Protein AF-A0A1T5NWR8-F1 (afdb_monomer)

Organism: NCBI:txid393003

Radius of gyration: 34.97 Å; Cα contacts (8 Å, |Δi|>4): 683; chains: 1; bounding box: 107×60×97 Å

Mean predicted aligned error: 16.93 Å

Structure (mmCIF, N/CA/C/O backbone):
data_AF-A0A1T5NWR8-F1
#
_entry.id   AF-A0A1T5NWR8-F1
#
loop_
_atom_site.group_PDB
_atom_site.id
_atom_site.type_symbol
_atom_site.label_atom_id
_atom_site.label_alt_id
_atom_site.label_comp_id
_atom_site.label_asym_id
_atom_site.label_entity_id
_atom_site.label_seq_id
_atom_site.pdbx_PDB_ins_code
_atom_site.Cartn_x
_atom_site.Cartn_y
_atom_site.Cartn_z
_atom_site.occupancy
_atom_site.B_iso_or_equiv
_atom_site.auth_seq_id
_atom_site.auth_comp_id
_atom_site.auth_asym_id
_atom_site.auth_atom_id
_atom_site.pdbx_PDB_model_num
ATOM 1 N N . MET A 1 1 ? 18.769 -12.730 -12.363 1.00 57.69 1 MET A N 1
ATOM 2 C CA . MET A 1 1 ? 20.041 -12.790 -13.117 1.00 57.69 1 MET A CA 1
ATOM 3 C C . MET A 1 1 ? 21.056 -11.974 -12.339 1.00 57.69 1 MET A C 1
ATOM 5 O O . MET A 1 1 ? 20.649 -10.973 -11.766 1.00 57.69 1 MET A O 1
ATOM 9 N N . LYS A 1 2 ? 22.314 -12.411 -12.248 1.00 80.31 2 LYS A N 1
ATOM 10 C CA . LYS A 1 2 ? 23.367 -11.606 -11.617 1.00 80.31 2 LYS A CA 1
ATOM 11 C C . LYS A 1 2 ? 23.770 -10.516 -12.611 1.00 80.31 2 LYS A C 1
ATOM 13 O O . LYS A 1 2 ? 24.088 -10.856 -13.749 1.00 80.31 2 LYS A O 1
ATOM 18 N N . TYR A 1 3 ? 23.680 -9.246 -12.225 1.00 91.12 3 TYR A N 1
ATOM 19 C CA . TYR A 1 3 ? 24.190 -8.166 -13.064 1.00 91.12 3 TYR A CA 1
ATOM 20 C C . TYR A 1 3 ? 25.714 -8.256 -13.085 1.00 91.12 3 TYR A C 1
ATOM 22 O O . TYR A 1 3 ? 26.338 -8.489 -12.052 1.00 91.12 3 TYR A O 1
ATOM 30 N N . VAL A 1 4 ? 26.298 -8.109 -14.268 1.00 89.38 4 VAL A N 1
ATOM 31 C CA . VAL A 1 4 ? 27.744 -8.010 -14.439 1.00 89.38 4 VAL A CA 1
ATOM 32 C C . VAL A 1 4 ? 27.982 -6.886 -15.431 1.00 89.38 4 VAL A C 1
ATOM 34 O O . VAL A 1 4 ? 27.418 -6.897 -16.527 1.00 89.38 4 VAL A O 1
ATOM 37 N N . ASN A 1 5 ? 28.765 -5.888 -15.027 1.00 92.25 5 ASN A N 1
ATOM 38 C CA . ASN A 1 5 ? 28.958 -4.704 -15.850 1.00 92.25 5 ASN A CA 1
ATOM 39 C C . ASN A 1 5 ? 29.801 -5.050 -17.096 1.00 92.25 5 ASN A C 1
ATOM 41 O O . ASN A 1 5 ? 30.891 -5.603 -16.958 1.00 92.25 5 ASN A O 1
ATOM 45 N N . PRO A 1 6 ? 29.343 -4.735 -18.317 1.00 91.88 6 PRO A N 1
ATOM 46 C CA . PRO A 1 6 ? 30.101 -5.005 -19.532 1.00 91.88 6 PRO A CA 1
ATOM 47 C C . PRO A 1 6 ? 31.375 -4.161 -19.653 1.00 91.88 6 PRO A C 1
ATOM 49 O O . PRO A 1 6 ? 32.303 -4.588 -20.328 1.00 91.88 6 PRO A O 1
ATOM 52 N N . VAL A 1 7 ? 31.468 -2.997 -19.002 1.00 92.25 7 VAL A N 1
ATOM 53 C CA . VAL A 1 7 ? 32.666 -2.143 -19.066 1.00 92.25 7 VAL A CA 1
ATOM 54 C C . VAL A 1 7 ? 33.866 -2.837 -18.427 1.00 92.25 7 VAL A C 1
ATOM 56 O O . VAL A 1 7 ? 34.917 -2.898 -19.053 1.00 92.25 7 VAL A O 1
ATOM 59 N N . SER A 1 8 ? 33.701 -3.470 -17.260 1.00 88.38 8 SER A N 1
ATOM 60 C CA . SER A 1 8 ? 34.799 -4.206 -16.610 1.00 88.38 8 SER A CA 1
ATOM 61 C C . SER A 1 8 ? 35.287 -5.385 -17.460 1.00 88.38 8 SER A C 1
ATOM 63 O O . SER A 1 8 ? 36.481 -5.697 -17.506 1.00 88.38 8 SER A O 1
ATOM 65 N N . PHE A 1 9 ? 34.373 -6.016 -18.199 1.00 88.00 9 PHE A N 1
ATOM 66 C CA . PHE A 1 9 ? 34.711 -7.026 -19.194 1.00 88.00 9 PHE A CA 1
ATOM 67 C C . PHE A 1 9 ? 35.534 -6.438 -20.352 1.00 88.00 9 PHE A C 1
ATOM 69 O O . PHE A 1 9 ? 36.582 -6.990 -20.691 1.00 88.00 9 PHE A O 1
ATOM 76 N N . LEU A 1 10 ? 35.113 -5.305 -20.923 1.00 91.06 10 LEU A N 1
ATOM 77 C CA . LEU A 1 10 ? 35.843 -4.633 -22.003 1.00 91.06 10 LEU A CA 1
ATOM 78 C C . LEU A 1 10 ? 37.241 -4.178 -21.553 1.00 91.06 10 LEU A C 1
ATOM 80 O O . LEU A 1 10 ? 38.206 -4.359 -22.295 1.00 91.06 10 LEU A O 1
ATOM 84 N N . GLU A 1 11 ? 37.372 -3.655 -20.334 1.00 90.81 11 GLU A N 1
ATOM 85 C CA . GLU A 1 11 ? 38.650 -3.225 -19.754 1.00 90.81 11 GLU A CA 1
ATOM 86 C C . GLU A 1 11 ? 39.624 -4.389 -19.557 1.00 90.81 11 GLU A C 1
ATOM 88 O O . GLU A 1 11 ? 40.814 -4.261 -19.854 1.00 90.81 11 GLU A O 1
ATOM 93 N N . THR A 1 12 ? 39.113 -5.553 -19.139 1.00 89.50 12 THR A N 1
ATOM 94 C CA . THR A 1 12 ? 39.915 -6.778 -18.984 1.00 89.50 12 THR A CA 1
ATOM 95 C C . THR A 1 12 ? 40.551 -7.197 -20.315 1.00 89.50 12 THR A C 1
ATOM 97 O O . THR A 1 12 ? 41.720 -7.571 -20.354 1.00 89.50 12 THR A O 1
ATOM 100 N N . VAL A 1 13 ? 39.807 -7.100 -21.422 1.00 88.12 13 VAL A N 1
ATOM 101 C CA . VAL A 1 13 ? 40.292 -7.461 -22.769 1.00 88.12 13 VAL A CA 1
ATOM 102 C C . VAL A 1 13 ? 41.184 -6.381 -23.374 1.00 88.12 13 VAL A C 1
ATOM 104 O O . VAL A 1 13 ? 42.138 -6.667 -24.109 1.00 88.12 13 VAL A O 1
ATOM 107 N N . HIS A 1 14 ? 40.857 -5.116 -23.114 1.00 90.12 14 HIS A N 1
ATOM 108 C CA . HIS A 1 14 ? 41.643 -3.993 -23.600 1.00 90.12 14 HIS A CA 1
ATOM 109 C C . HIS A 1 14 ? 43.002 -3.905 -22.888 1.00 90.12 14 HIS A C 1
ATOM 111 O O . HIS A 1 14 ? 43.987 -3.527 -23.521 1.00 90.12 14 HIS A O 1
ATOM 117 N N . GLY A 1 15 ? 43.070 -4.330 -21.621 1.00 89.75 15 GLY A N 1
ATOM 118 C CA . GLY A 1 15 ? 44.249 -4.202 -20.763 1.00 89.75 15 GLY A CA 1
ATOM 119 C C . GLY A 1 15 ? 44.324 -2.848 -20.050 1.00 89.75 15 GLY A C 1
ATOM 120 O O . GLY A 1 15 ? 45.413 -2.409 -19.689 1.00 89.75 15 GLY A O 1
ATOM 121 N N . GLY A 1 16 ? 43.187 -2.167 -19.881 1.00 89.31 16 GLY A N 1
ATOM 122 C CA . GLY A 1 16 ? 43.098 -0.832 -19.291 1.00 89.31 16 GLY A CA 1
ATOM 123 C C . GLY A 1 16 ? 41.725 -0.180 -19.499 1.00 89.31 16 GLY A C 1
ATOM 124 O O . GLY A 1 16 ? 40.846 -0.809 -20.092 1.00 89.31 16 GLY A O 1
ATOM 125 N N . PRO A 1 17 ? 41.540 1.072 -19.035 1.00 87.56 17 PRO A N 1
ATOM 126 C CA . PRO A 1 17 ? 40.283 1.809 -19.161 1.00 87.56 17 PRO A CA 1
ATOM 127 C C . PRO A 1 17 ? 39.839 1.940 -20.620 1.00 87.56 17 PRO A C 1
ATOM 129 O O . PRO A 1 17 ? 40.653 2.244 -21.494 1.00 87.56 17 PRO A O 1
ATOM 132 N N . VAL A 1 18 ? 38.548 1.738 -20.883 1.00 87.50 18 VAL A N 1
ATOM 133 C CA . VAL A 1 18 ? 37.966 1.867 -22.227 1.00 87.50 18 VAL A CA 1
ATOM 134 C C . VAL A 1 18 ? 37.210 3.185 -22.332 1.00 87.50 18 VAL A C 1
ATOM 136 O O . VAL A 1 18 ? 36.301 3.453 -21.549 1.00 87.50 18 VAL A O 1
ATOM 139 N N . ASP A 1 19 ? 37.553 3.995 -23.334 1.00 86.69 19 ASP A N 1
ATOM 140 C CA . ASP A 1 19 ? 36.795 5.201 -23.665 1.00 86.69 19 ASP A CA 1
ATOM 141 C C . ASP A 1 19 ? 35.444 4.819 -24.291 1.00 86.69 19 ASP A C 1
ATOM 143 O O . ASP A 1 19 ? 35.353 4.434 -25.460 1.00 86.69 19 ASP A O 1
ATOM 147 N N . THR A 1 20 ? 34.393 4.892 -23.475 1.00 83.75 20 THR A N 1
ATOM 148 C CA . THR A 1 20 ? 33.027 4.510 -23.860 1.00 83.75 20 THR A CA 1
ATOM 149 C C . THR A 1 20 ? 32.339 5.511 -24.789 1.00 83.75 20 THR A C 1
ATOM 151 O O . THR A 1 20 ? 31.338 5.157 -25.412 1.00 83.75 20 THR A O 1
ATOM 154 N N . GLU A 1 21 ? 32.879 6.721 -24.951 1.00 84.81 21 GLU A N 1
ATOM 155 C CA . GLU A 1 21 ? 32.355 7.713 -25.899 1.00 84.81 21 GLU A CA 1
ATOM 156 C C . GLU A 1 21 ? 32.945 7.518 -27.308 1.00 84.81 21 GLU A C 1
ATOM 158 O O . GLU A 1 21 ? 32.362 7.935 -28.315 1.00 84.81 21 GLU A O 1
ATOM 163 N N . ASN A 1 22 ? 34.074 6.812 -27.413 1.00 87.69 22 ASN A N 1
ATOM 164 C CA . ASN A 1 22 ? 34.770 6.582 -28.669 1.00 87.69 22 ASN A CA 1
ATOM 165 C C . ASN A 1 22 ? 34.284 5.313 -29.394 1.00 87.69 22 ASN A C 1
ATOM 167 O O . ASN A 1 22 ? 34.798 4.203 -29.225 1.00 87.69 22 ASN A O 1
ATOM 171 N N . THR A 1 23 ? 33.323 5.492 -30.300 1.00 85.62 23 THR A N 1
ATOM 172 C CA . THR A 1 23 ? 32.766 4.412 -31.142 1.00 85.62 23 THR A CA 1
ATOM 173 C C . THR A 1 23 ? 33.813 3.665 -31.982 1.00 85.62 23 THR A C 1
ATOM 175 O O . THR A 1 23 ? 33.655 2.467 -32.256 1.00 85.62 23 THR A O 1
ATOM 178 N N . ALA A 1 24 ? 34.910 4.326 -32.366 1.00 88.50 24 ALA A N 1
ATOM 179 C CA . ALA A 1 24 ? 36.000 3.690 -33.100 1.00 88.50 24 ALA A CA 1
ATOM 180 C C . ALA A 1 24 ? 36.798 2.731 -32.203 1.00 88.50 24 ALA A C 1
ATOM 182 O O . ALA A 1 24 ? 37.148 1.635 -32.649 1.00 88.50 24 ALA A O 1
ATOM 183 N N . ALA A 1 25 ? 37.020 3.096 -30.936 1.00 87.69 25 ALA A N 1
ATOM 184 C CA . ALA A 1 25 ? 37.686 2.238 -29.956 1.00 87.69 25 ALA A CA 1
ATOM 1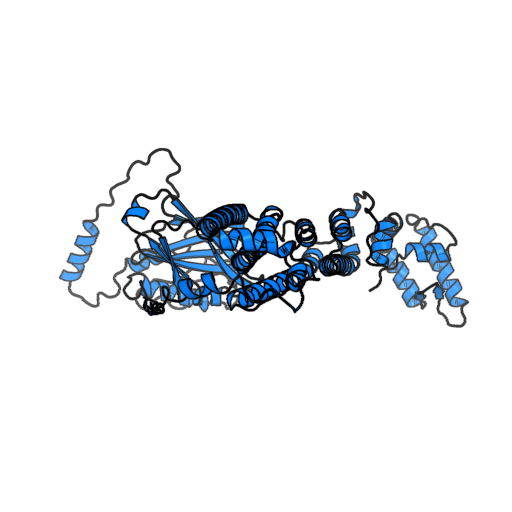85 C C . ALA A 1 25 ? 36.883 0.951 -29.701 1.00 87.69 25 ALA A C 1
ATOM 187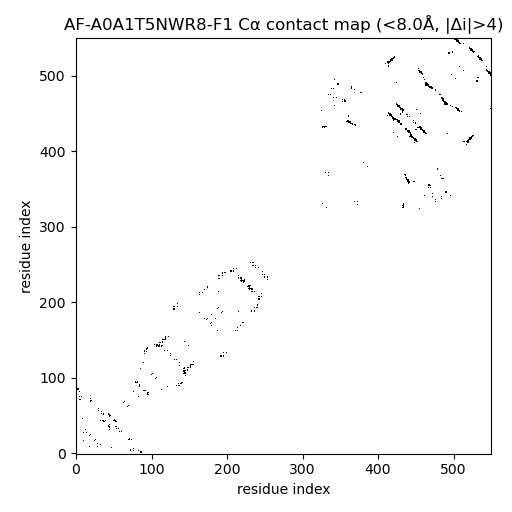 O O . ALA A 1 25 ? 37.441 -0.146 -29.750 1.00 87.69 25 ALA A O 1
ATOM 188 N N . LEU A 1 26 ? 35.559 1.058 -29.548 1.00 90.31 26 LEU A N 1
ATOM 189 C CA . LEU A 1 26 ? 34.672 -0.107 -29.410 1.00 90.31 26 LEU A CA 1
ATOM 190 C C . LEU A 1 26 ? 34.671 -0.994 -30.656 1.00 90.31 26 LEU A C 1
ATOM 192 O O . LEU A 1 26 ? 34.707 -2.219 -30.552 1.00 90.31 26 LEU A O 1
ATOM 196 N N . SER A 1 27 ? 34.662 -0.385 -31.843 1.00 91.44 27 SER A N 1
ATOM 197 C CA . SER A 1 27 ? 34.719 -1.120 -33.111 1.00 91.44 27 SER A CA 1
ATOM 198 C C . SER A 1 27 ? 36.035 -1.884 -33.267 1.00 91.44 27 SER A C 1
ATOM 200 O O . SER A 1 27 ? 36.049 -3.007 -33.778 1.00 91.44 27 SER A O 1
ATOM 202 N N . LEU A 1 28 ? 37.146 -1.298 -32.815 1.00 92.44 28 LEU A N 1
ATOM 203 C CA . LEU A 1 28 ? 38.453 -1.950 -32.790 1.00 92.44 28 LEU A CA 1
ATOM 204 C C . LEU A 1 28 ? 38.468 -3.105 -31.786 1.00 92.44 28 LEU A C 1
ATOM 206 O O . LEU A 1 28 ? 38.929 -4.194 -32.125 1.00 92.44 28 LEU A O 1
ATOM 210 N N . LEU A 1 29 ? 37.904 -2.906 -30.594 1.00 92.88 29 LEU A N 1
ATOM 211 C CA . LEU A 1 29 ? 37.817 -3.939 -29.565 1.00 92.88 29 LEU A CA 1
ATOM 212 C C . LEU A 1 29 ? 36.946 -5.123 -30.016 1.00 92.88 29 LEU A C 1
ATOM 214 O O . LEU A 1 29 ? 37.364 -6.271 -29.882 1.00 92.88 29 LEU A O 1
ATOM 218 N N . ARG A 1 30 ? 35.807 -4.858 -30.673 1.00 94.56 30 ARG A N 1
ATOM 219 C CA . ARG A 1 30 ? 34.971 -5.885 -31.321 1.00 94.56 30 ARG A CA 1
ATOM 220 C C . ARG A 1 30 ? 35.771 -6.718 -32.321 1.00 94.56 30 ARG A C 1
ATOM 222 O O . ARG A 1 30 ? 35.685 -7.943 -32.304 1.00 94.56 30 ARG A O 1
ATOM 229 N N . LYS A 1 31 ? 36.563 -6.071 -33.185 1.00 95.00 31 LYS A N 1
ATOM 230 C CA . LYS A 1 31 ? 37.418 -6.763 -34.167 1.00 95.00 31 LYS A CA 1
ATOM 231 C C . LYS A 1 31 ? 38.511 -7.592 -33.492 1.00 95.00 31 LYS A C 1
ATOM 233 O O . LYS A 1 31 ? 38.710 -8.736 -33.885 1.00 95.00 31 LYS A O 1
ATOM 238 N N . LYS A 1 32 ? 39.174 -7.040 -32.469 1.00 94.06 32 LYS A N 1
ATOM 239 C CA . LYS A 1 32 ? 40.202 -7.740 -31.682 1.00 94.06 32 LYS A CA 1
ATOM 240 C C . LYS A 1 32 ? 39.639 -9.026 -31.074 1.00 94.06 32 LYS A C 1
ATOM 242 O O . LYS A 1 32 ? 40.208 -10.091 -31.266 1.00 94.06 32 LYS A O 1
ATOM 247 N N . MET A 1 33 ? 38.479 -8.940 -30.429 1.00 93.94 33 MET A N 1
ATOM 248 C CA . MET A 1 33 ? 37.839 -10.085 -29.779 1.00 93.94 33 MET A CA 1
ATOM 249 C C . MET A 1 33 ? 37.353 -11.152 -30.761 1.00 93.94 33 MET A C 1
ATOM 251 O O . MET A 1 33 ? 37.431 -12.340 -30.465 1.00 93.94 33 MET A O 1
ATOM 255 N N . LEU A 1 34 ? 36.861 -10.753 -31.937 1.00 95.12 34 LEU A N 1
ATOM 256 C CA . LEU A 1 34 ? 36.499 -11.707 -32.988 1.00 95.12 34 LEU A CA 1
ATOM 257 C C . LEU A 1 34 ? 37.726 -12.446 -33.525 1.00 95.12 34 LEU A C 1
ATOM 259 O O . LEU A 1 34 ? 37.642 -13.648 -33.751 1.00 95.12 34 LEU A O 1
ATOM 263 N N . ALA A 1 35 ? 38.853 -11.750 -33.685 1.00 94.25 35 ALA A N 1
ATOM 264 C CA . ALA A 1 35 ? 40.106 -12.377 -34.086 1.00 94.25 35 ALA A CA 1
ATOM 265 C C . ALA A 1 35 ? 40.617 -13.349 -33.009 1.00 94.25 35 ALA A C 1
ATOM 267 O O . ALA A 1 35 ? 40.982 -14.473 -33.334 1.00 94.25 35 ALA A O 1
ATOM 268 N N . GLU A 1 36 ? 40.578 -12.965 -31.728 1.00 92.50 36 GLU A N 1
ATOM 269 C CA . GLU A 1 36 ? 40.920 -13.863 -30.611 1.00 92.50 36 GLU A CA 1
ATOM 270 C C . GLU A 1 36 ? 40.013 -15.101 -30.565 1.00 92.50 36 GLU A C 1
ATOM 272 O O . GLU A 1 36 ? 40.488 -16.211 -30.335 1.00 92.50 36 GLU A O 1
ATOM 277 N N . LEU A 1 37 ? 38.716 -14.939 -30.843 1.00 94.25 37 LEU A N 1
ATOM 278 C CA . LEU A 1 37 ? 37.770 -16.051 -30.920 1.00 94.25 37 LEU A CA 1
ATOM 279 C C . LEU A 1 37 ? 38.065 -16.984 -32.104 1.00 94.25 37 LEU A C 1
ATOM 281 O O . LEU A 1 37 ? 37.937 -18.196 -31.962 1.00 94.25 37 LEU A O 1
ATOM 285 N N . GLU A 1 38 ? 38.455 -16.443 -33.260 1.00 93.75 38 GLU A N 1
ATOM 286 C CA . GLU A 1 38 ? 38.825 -17.232 -34.446 1.00 93.75 38 GLU A CA 1
ATOM 287 C C . GLU A 1 38 ? 40.158 -17.977 -34.273 1.00 93.75 38 GLU A C 1
ATOM 289 O O . GLU A 1 38 ? 40.351 -19.017 -34.899 1.00 93.75 38 GLU A O 1
ATOM 294 N N . LEU A 1 39 ? 41.039 -17.480 -33.398 1.00 93.00 39 LEU A N 1
ATOM 295 C CA . LEU A 1 39 ? 42.293 -18.132 -33.007 1.00 93.00 39 LEU A CA 1
ATOM 296 C C . LEU A 1 39 ? 42.121 -19.182 -31.894 1.00 93.00 39 LEU A C 1
ATOM 298 O O . LEU A 1 39 ? 43.045 -19.952 -31.646 1.00 93.00 39 LEU A O 1
ATOM 302 N N . SER A 1 40 ? 40.973 -19.212 -31.214 1.00 93.50 40 SER A N 1
ATOM 303 C CA . SER A 1 40 ? 40.670 -20.174 -30.147 1.00 93.50 40 SER A CA 1
ATOM 304 C C . SER A 1 40 ? 40.244 -21.528 -30.726 1.00 93.50 40 SER A C 1
ATOM 306 O O . SER A 1 40 ? 39.315 -21.588 -31.535 1.00 93.50 40 SER A O 1
ATOM 308 N N . ASP A 1 41 ? 40.861 -22.623 -30.263 1.00 91.62 41 ASP A N 1
ATOM 309 C CA . ASP A 1 41 ? 40.562 -23.997 -30.709 1.00 91.62 41 ASP A CA 1
ATOM 310 C C . ASP A 1 41 ? 39.078 -24.366 -30.519 1.00 91.62 41 ASP A C 1
ATOM 312 O O . ASP A 1 41 ? 38.453 -24.986 -31.384 1.00 91.62 41 ASP A O 1
ATOM 316 N N . ASP A 1 42 ? 38.483 -23.909 -29.413 1.00 93.69 42 ASP A N 1
ATOM 317 C CA . ASP A 1 42 ? 37.086 -24.173 -29.053 1.00 93.69 42 ASP A CA 1
ATOM 318 C C . ASP A 1 42 ? 36.090 -23.258 -29.798 1.00 93.69 42 ASP A C 1
ATOM 320 O O . ASP A 1 42 ? 34.876 -23.411 -29.639 1.00 93.69 42 ASP A O 1
ATOM 324 N N . LYS A 1 43 ? 36.569 -22.261 -30.564 1.00 91.50 43 LYS A N 1
ATOM 325 C CA . LYS A 1 43 ? 35.763 -21.156 -31.137 1.00 91.50 43 LYS A CA 1
ATOM 326 C C . LYS A 1 43 ? 34.907 -20.418 -30.102 1.00 91.50 43 LYS A C 1
ATOM 328 O O . LYS A 1 43 ? 33.840 -19.881 -30.415 1.00 91.50 43 LYS A O 1
ATOM 333 N N . GLN A 1 44 ? 35.376 -20.406 -28.860 1.00 93.12 44 GLN A N 1
ATOM 334 C CA . GLN A 1 44 ? 34.751 -19.725 -27.737 1.00 93.12 44 GLN A CA 1
ATOM 335 C C . GLN A 1 44 ? 35.757 -18.778 -27.098 1.00 93.12 44 GLN A C 1
ATOM 337 O O . GLN A 1 44 ? 36.918 -19.136 -26.885 1.00 93.12 44 GLN A O 1
ATOM 342 N N . LEU A 1 45 ? 35.288 -17.581 -26.758 1.00 89.56 45 LEU A N 1
ATOM 343 C CA . LEU A 1 45 ? 36.049 -16.607 -25.991 1.00 89.56 45 LEU A CA 1
ATOM 344 C C . LEU A 1 45 ? 35.666 -16.735 -24.515 1.00 89.56 45 LEU A C 1
ATOM 346 O O . LEU A 1 45 ? 34.524 -16.457 -24.142 1.00 89.56 45 LEU A O 1
ATOM 350 N N . LYS A 1 46 ? 36.616 -17.180 -23.688 1.00 90.38 46 LYS A N 1
ATOM 351 C CA . LYS A 1 46 ? 36.440 -17.390 -22.245 1.00 90.38 46 LYS A CA 1
ATOM 352 C C . LYS A 1 46 ? 37.171 -16.280 -21.486 1.00 90.38 46 LYS A C 1
ATOM 354 O O . LYS A 1 46 ? 38.397 -16.255 -21.477 1.00 90.38 46 LYS A O 1
ATOM 359 N N . ILE A 1 47 ? 36.430 -15.366 -20.860 1.00 84.56 47 ILE A N 1
ATOM 360 C CA . ILE A 1 47 ? 36.982 -14.265 -20.050 1.00 84.56 47 ILE A CA 1
ATOM 361 C C . ILE A 1 47 ? 36.255 -14.254 -18.708 1.00 84.56 47 ILE A C 1
ATOM 363 O O . ILE A 1 47 ? 35.057 -13.975 -18.634 1.00 84.56 47 ILE A O 1
ATOM 367 N N . ASN A 1 48 ? 36.976 -14.540 -17.625 1.00 84.88 48 ASN A N 1
ATOM 368 C CA . ASN A 1 48 ? 36.404 -14.703 -16.287 1.00 84.88 48 ASN A CA 1
ATOM 369 C C . ASN A 1 48 ? 35.241 -15.719 -16.287 1.00 84.88 48 ASN A C 1
ATOM 371 O O . ASN A 1 48 ? 35.433 -16.885 -16.617 1.00 84.88 48 ASN A O 1
ATOM 375 N N . GLN A 1 49 ? 34.035 -15.283 -15.912 1.00 82.81 49 GLN A N 1
ATOM 376 C CA . GLN A 1 49 ? 32.822 -16.111 -15.888 1.00 82.81 49 GLN A CA 1
ATOM 377 C C . GLN A 1 49 ? 32.042 -16.081 -17.212 1.00 82.81 49 GLN A C 1
ATOM 379 O O . GLN A 1 49 ? 30.989 -16.705 -17.319 1.00 82.81 49 GLN A O 1
ATOM 384 N N . TRP A 1 50 ? 32.535 -15.352 -18.214 1.00 86.44 50 TRP A N 1
ATOM 385 C CA . TRP A 1 50 ? 31.855 -15.173 -19.487 1.00 86.44 50 TRP A CA 1
ATOM 386 C C . TRP A 1 50 ? 32.410 -16.132 -20.526 1.00 86.44 50 TRP A C 1
ATOM 388 O O . TRP A 1 50 ? 33.623 -16.273 -20.683 1.00 86.44 50 TRP A O 1
ATOM 398 N N . THR A 1 51 ? 31.505 -16.772 -21.256 1.00 91.06 51 THR A N 1
ATOM 399 C CA . THR A 1 51 ? 31.830 -17.563 -22.439 1.00 91.06 51 THR A CA 1
ATOM 400 C C . THR A 1 51 ? 30.978 -17.043 -23.580 1.00 91.06 51 THR A C 1
ATOM 402 O O . THR A 1 51 ? 29.754 -17.023 -23.462 1.00 91.06 51 THR A O 1
ATOM 405 N N . PHE A 1 52 ? 31.627 -16.603 -24.653 1.00 92.25 52 PHE A N 1
ATOM 406 C CA . PHE A 1 52 ? 30.958 -16.101 -25.845 1.00 92.25 52 PHE A CA 1
ATOM 407 C C . PHE A 1 52 ? 31.291 -16.972 -27.050 1.00 92.25 52 PHE A C 1
ATOM 409 O O . PHE A 1 52 ? 32.465 -17.209 -27.343 1.00 92.25 52 PHE A O 1
ATOM 416 N N . ASP A 1 53 ? 30.263 -17.392 -27.782 1.00 95.50 53 ASP A N 1
ATOM 417 C CA . ASP A 1 53 ? 30.420 -17.755 -29.187 1.00 95.50 53 ASP A CA 1
ATOM 418 C C . ASP A 1 53 ? 30.416 -16.500 -30.086 1.00 95.50 53 ASP A C 1
ATOM 420 O O . ASP A 1 53 ? 30.127 -15.379 -29.648 1.00 95.50 53 ASP A O 1
ATOM 424 N N . LYS A 1 54 ? 30.740 -16.681 -31.372 1.00 95.38 54 LYS A N 1
ATOM 425 C CA . LYS A 1 54 ? 30.797 -15.580 -32.346 1.00 95.38 54 LYS A CA 1
ATOM 426 C C . LYS A 1 54 ? 29.490 -14.786 -32.406 1.00 95.38 54 LYS A C 1
ATOM 428 O O . LYS A 1 54 ? 29.523 -13.563 -32.477 1.00 95.38 54 LYS A O 1
ATOM 433 N N . HIS A 1 55 ? 28.345 -15.460 -32.390 1.00 95.38 55 HIS A N 1
ATOM 434 C CA . HIS A 1 55 ? 27.041 -14.818 -32.522 1.00 95.38 55 HIS A CA 1
ATOM 435 C C . HIS A 1 55 ? 26.667 -14.034 -31.256 1.00 95.38 55 HIS A C 1
ATOM 437 O O . HIS A 1 55 ? 26.250 -12.881 -31.352 1.00 95.38 55 HIS A O 1
ATOM 443 N N . GLN A 1 56 ? 26.889 -14.611 -30.075 1.00 93.62 56 GLN A N 1
ATOM 444 C CA . GLN A 1 56 ? 26.681 -13.953 -28.787 1.00 93.62 56 GLN A CA 1
ATOM 445 C C . GLN A 1 56 ? 27.564 -12.713 -28.639 1.00 93.62 56 GLN A C 1
ATOM 447 O O . GLN A 1 56 ? 27.088 -11.684 -28.162 1.00 93.62 56 GLN A O 1
ATOM 452 N N . LEU A 1 57 ? 28.822 -12.780 -29.088 1.00 93.38 57 LEU A N 1
ATOM 453 C CA . LEU A 1 57 ? 29.735 -11.640 -29.064 1.00 93.38 57 LEU A CA 1
ATOM 454 C C . LEU A 1 57 ? 29.248 -10.497 -29.969 1.00 93.38 57 LEU A C 1
ATOM 456 O O . LEU A 1 57 ? 29.283 -9.337 -29.562 1.00 93.38 57 LEU A O 1
ATOM 460 N N . LEU A 1 58 ? 28.762 -10.801 -31.180 1.00 93.75 58 LEU A N 1
ATOM 461 C CA . LEU A 1 58 ? 28.183 -9.774 -32.055 1.00 93.75 58 LEU A CA 1
ATOM 462 C C . LEU A 1 58 ? 26.938 -9.149 -31.416 1.00 93.75 58 LEU A C 1
ATOM 464 O O . LEU A 1 58 ? 26.868 -7.927 -31.335 1.00 93.75 58 LEU A O 1
ATOM 468 N N . GLN A 1 59 ? 26.017 -9.965 -30.891 1.00 93.38 59 GLN A N 1
ATOM 469 C CA . GLN A 1 59 ? 24.819 -9.469 -30.206 1.00 93.38 59 GLN A CA 1
ATOM 470 C C . GLN A 1 59 ? 25.148 -8.612 -28.980 1.00 93.38 59 GLN A C 1
ATOM 472 O O . GLN A 1 59 ? 24.450 -7.638 -28.711 1.00 93.38 59 GLN A O 1
ATOM 477 N N . PHE A 1 60 ? 26.194 -8.967 -28.234 1.00 92.44 60 PHE A N 1
ATOM 478 C CA . PHE A 1 60 ? 26.670 -8.202 -27.086 1.00 92.44 60 PHE A CA 1
ATOM 479 C C . PHE A 1 60 ? 27.094 -6.788 -27.493 1.00 92.44 60 PHE A C 1
ATOM 481 O O . PHE A 1 60 ? 26.611 -5.815 -26.915 1.00 92.44 60 PHE A O 1
ATOM 488 N N . PHE A 1 61 ? 27.930 -6.663 -28.527 1.00 92.62 61 PHE A N 1
ATOM 489 C CA . PHE A 1 61 ? 28.331 -5.352 -29.038 1.00 92.62 61 PHE A CA 1
ATOM 490 C C . PHE A 1 61 ? 27.163 -4.589 -29.660 1.00 92.62 61 PHE A C 1
ATOM 492 O O . PHE A 1 61 ? 27.038 -3.393 -29.415 1.00 92.62 61 PHE A O 1
ATOM 499 N N . ASP A 1 62 ? 26.299 -5.262 -30.421 1.00 92.62 62 ASP A N 1
ATOM 500 C CA . ASP A 1 62 ? 25.153 -4.615 -31.059 1.00 92.62 62 ASP A CA 1
ATOM 501 C C . ASP A 1 62 ? 24.213 -4.005 -30.002 1.00 92.62 62 ASP A C 1
ATOM 503 O O . ASP A 1 62 ? 23.820 -2.850 -30.151 1.00 92.62 62 ASP A O 1
ATOM 507 N N . LYS A 1 63 ? 23.945 -4.715 -28.892 1.00 89.88 63 LYS A N 1
ATOM 508 C CA . LYS A 1 63 ? 23.185 -4.189 -27.739 1.00 89.88 63 LYS A CA 1
ATOM 509 C C . LYS A 1 63 ? 23.883 -3.012 -27.065 1.00 89.88 63 LYS A C 1
ATOM 511 O O . LYS A 1 63 ? 23.275 -1.961 -26.915 1.00 89.88 63 LYS A O 1
ATOM 516 N N . LEU A 1 64 ? 25.174 -3.144 -26.750 1.00 89.44 64 LEU A N 1
ATOM 517 C CA . LEU A 1 64 ? 25.944 -2.060 -26.132 1.00 89.44 64 LEU A CA 1
ATOM 518 C C . LEU A 1 64 ? 25.921 -0.772 -26.964 1.00 89.44 64 LEU A C 1
ATOM 520 O O . LEU A 1 64 ? 25.810 0.320 -26.414 1.00 89.44 64 LEU A O 1
ATOM 524 N N . THR A 1 65 ? 26.021 -0.900 -28.289 1.00 87.88 65 THR A N 1
ATOM 525 C CA . THR A 1 65 ? 25.979 0.242 -29.214 1.00 87.88 65 THR A CA 1
ATOM 526 C C . THR A 1 65 ? 24.563 0.741 -29.511 1.00 87.88 65 THR A C 1
ATOM 528 O O . THR A 1 65 ? 24.408 1.798 -30.124 1.00 87.88 65 THR A O 1
ATOM 531 N N . ALA A 1 66 ? 23.524 0.010 -29.099 1.00 85.50 66 ALA A N 1
ATOM 532 C CA . ALA A 1 66 ? 22.143 0.403 -29.315 1.00 85.50 66 ALA A CA 1
ATOM 533 C C . ALA A 1 66 ? 21.712 1.445 -28.271 1.00 85.50 66 ALA A C 1
ATOM 535 O O . ALA A 1 66 ? 21.560 1.167 -27.082 1.00 85.50 66 ALA A O 1
ATOM 536 N N . GLY A 1 67 ? 21.462 2.671 -28.730 1.00 86.44 67 GLY A N 1
ATOM 537 C CA . GLY A 1 67 ? 20.941 3.740 -27.880 1.00 86.44 67 GLY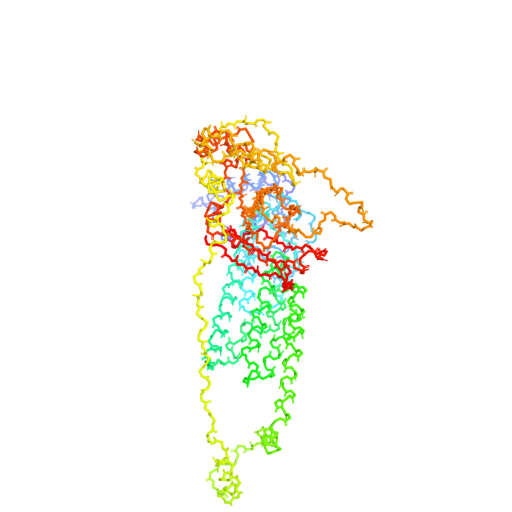 A CA 1
ATOM 538 C C . GLY A 1 67 ? 21.942 4.196 -26.816 1.00 86.44 67 GLY A C 1
ATOM 539 O O . GLY A 1 67 ? 23.085 4.512 -27.130 1.00 86.44 67 GLY A O 1
ATOM 540 N N . ASN A 1 68 ? 21.492 4.273 -25.560 1.00 92.19 68 ASN A N 1
ATOM 541 C CA . ASN A 1 68 ? 22.270 4.818 -24.440 1.00 92.19 68 ASN A CA 1
ATOM 542 C C . ASN A 1 68 ? 22.830 3.738 -23.494 1.00 92.19 68 ASN A C 1
ATOM 544 O O . ASN A 1 68 ? 23.353 4.084 -22.436 1.00 92.19 68 ASN A O 1
ATOM 548 N N . GLU A 1 69 ? 22.726 2.446 -23.835 1.00 92.19 69 GLU A N 1
ATOM 549 C CA . GLU A 1 69 ? 23.077 1.348 -22.917 1.00 92.19 69 GLU A CA 1
ATOM 550 C C . GLU A 1 69 ? 24.534 1.408 -22.454 1.00 92.19 69 GLU A C 1
ATOM 552 O O . GLU A 1 69 ? 24.802 1.321 -21.255 1.00 92.19 69 GLU A O 1
ATOM 557 N N . LEU A 1 70 ? 25.484 1.628 -23.369 1.00 91.62 70 LEU A N 1
ATOM 558 C CA . LEU A 1 70 ? 26.890 1.739 -22.988 1.00 91.62 70 LEU A CA 1
ATOM 559 C C . LEU A 1 70 ? 27.148 2.913 -22.036 1.00 91.62 70 LEU A C 1
ATOM 561 O O . LEU A 1 70 ? 27.863 2.746 -21.049 1.00 91.62 70 LEU A O 1
ATOM 565 N N . ARG A 1 71 ? 26.532 4.075 -22.286 1.00 92.69 71 ARG A N 1
ATOM 566 C CA . ARG A 1 71 ? 26.636 5.244 -21.399 1.00 92.69 71 ARG A CA 1
ATOM 567 C C . ARG A 1 71 ? 26.079 4.927 -20.010 1.00 92.69 71 ARG A C 1
ATOM 569 O O . ARG A 1 71 ? 26.666 5.324 -19.007 1.00 92.69 71 ARG A O 1
ATOM 576 N N . TYR A 1 72 ? 24.973 4.190 -19.935 1.00 95.62 72 TYR A N 1
ATOM 577 C CA . TYR A 1 72 ? 24.390 3.760 -18.665 1.00 95.62 72 TYR A CA 1
ATOM 578 C C . TYR A 1 72 ? 25.290 2.772 -17.919 1.00 95.62 72 TYR A C 1
ATOM 580 O O . TYR A 1 72 ? 25.503 2.929 -16.717 1.00 95.62 72 TYR A O 1
ATOM 588 N N . HIS A 1 73 ? 25.884 1.802 -18.615 1.00 95.19 73 HIS A N 1
ATOM 589 C CA . HIS A 1 73 ? 26.852 0.885 -18.016 1.00 95.19 73 HIS A CA 1
ATOM 590 C C . HIS A 1 73 ? 28.127 1.594 -17.539 1.00 95.19 73 HIS A C 1
ATOM 592 O O . HIS A 1 73 ? 28.612 1.280 -16.450 1.00 95.19 73 HIS A O 1
ATOM 598 N N . ALA A 1 74 ? 28.632 2.567 -18.300 1.00 93.38 74 ALA A N 1
ATOM 599 C CA . ALA A 1 74 ? 29.761 3.407 -17.905 1.00 93.38 74 ALA A CA 1
ATOM 600 C C . ALA A 1 74 ? 29.445 4.211 -16.639 1.00 93.38 74 ALA A C 1
ATOM 602 O O . ALA A 1 74 ? 30.239 4.223 -15.701 1.00 93.38 74 ALA A O 1
ATOM 603 N N . GLN A 1 75 ? 28.247 4.800 -16.561 1.00 95.12 75 GLN A N 1
ATOM 604 C CA . GLN A 1 75 ? 27.811 5.519 -15.366 1.00 95.12 75 GLN A CA 1
ATOM 605 C C . GLN A 1 75 ? 27.721 4.600 -14.140 1.00 95.12 75 GLN A C 1
ATOM 607 O O . GLN A 1 75 ? 28.138 4.996 -13.057 1.00 95.12 75 GLN A O 1
ATOM 612 N N . ILE A 1 76 ? 27.209 3.375 -14.304 1.00 96.62 76 ILE A N 1
ATOM 613 C CA . ILE A 1 76 ? 27.178 2.381 -13.221 1.00 96.62 76 ILE A CA 1
ATOM 614 C C . ILE A 1 76 ? 28.602 1.991 -12.807 1.00 96.62 76 ILE A C 1
ATOM 616 O O . ILE A 1 76 ? 28.866 1.852 -11.621 1.00 96.62 76 ILE A O 1
ATOM 620 N N . ALA A 1 77 ? 29.530 1.821 -13.756 1.00 95.31 77 ALA A N 1
ATOM 621 C CA . ALA A 1 77 ? 30.924 1.485 -13.453 1.00 95.31 77 ALA A CA 1
ATOM 622 C C . ALA A 1 77 ? 31.642 2.605 -12.678 1.00 95.31 77 ALA A C 1
ATOM 624 O O . ALA A 1 77 ? 32.466 2.324 -11.811 1.00 95.31 77 ALA A O 1
ATOM 625 N N . ALA A 1 78 ? 31.290 3.862 -12.954 1.00 94.75 78 ALA A N 1
ATOM 626 C CA . ALA A 1 78 ? 31.808 5.033 -12.253 1.00 94.75 78 ALA A CA 1
ATOM 627 C C . ALA A 1 78 ? 31.252 5.205 -10.824 1.00 94.75 78 ALA A C 1
ATOM 629 O O . ALA A 1 78 ? 31.765 6.038 -10.077 1.00 94.75 78 ALA A O 1
ATOM 630 N N . ASP A 1 79 ? 30.233 4.433 -10.429 1.00 97.56 79 ASP A N 1
ATOM 631 C CA . ASP A 1 79 ? 29.678 4.394 -9.074 1.00 97.56 79 ASP A CA 1
ATOM 632 C C . ASP A 1 79 ? 29.972 3.029 -8.418 1.00 97.56 79 ASP A C 1
ATOM 634 O O . ASP A 1 79 ? 29.189 2.083 -8.557 1.00 97.56 79 ASP A O 1
ATOM 638 N N . PRO A 1 80 ? 31.089 2.897 -7.673 1.00 96.50 80 PRO A N 1
ATOM 639 C CA . PRO A 1 80 ? 31.495 1.624 -7.083 1.00 96.50 80 PRO A CA 1
ATOM 640 C C . PRO A 1 80 ? 30.469 1.042 -6.109 1.00 96.50 80 PRO A C 1
ATOM 642 O O . PRO A 1 80 ? 30.388 -0.177 -5.968 1.00 96.50 80 PRO A O 1
ATOM 645 N N . VAL A 1 81 ? 29.687 1.892 -5.432 1.00 97.44 81 VAL A N 1
ATOM 646 C CA . VAL A 1 81 ? 28.680 1.447 -4.461 1.00 97.44 81 VAL A CA 1
ATOM 647 C C . VAL A 1 81 ? 27.479 0.861 -5.193 1.00 97.44 81 VAL A C 1
ATOM 649 O O . VAL A 1 81 ? 27.024 -0.227 -4.837 1.00 97.44 81 VAL A O 1
ATOM 652 N N . LEU A 1 82 ? 26.994 1.536 -6.241 1.00 97.75 82 LEU A N 1
ATOM 653 C CA . LEU A 1 82 ? 25.917 1.008 -7.077 1.00 97.75 82 LEU A CA 1
ATOM 654 C C . LEU A 1 82 ? 26.348 -0.264 -7.813 1.00 97.75 82 LEU A C 1
ATOM 656 O O . LEU A 1 82 ? 25.599 -1.241 -7.830 1.00 97.75 82 LEU A O 1
ATOM 660 N N . LEU A 1 83 ? 27.552 -0.278 -8.392 1.00 97.06 83 LEU A N 1
ATOM 661 C CA . LEU A 1 83 ? 28.093 -1.459 -9.060 1.00 97.06 83 LEU A CA 1
ATOM 662 C C . LEU A 1 83 ? 28.159 -2.648 -8.100 1.00 97.06 83 LEU A C 1
ATOM 664 O O . LEU A 1 83 ? 27.623 -3.712 -8.409 1.00 97.06 83 LEU A O 1
ATOM 668 N N . HIS A 1 84 ? 28.751 -2.450 -6.919 1.00 96.88 84 HIS A N 1
ATOM 669 C CA . HIS A 1 84 ? 28.827 -3.487 -5.898 1.00 96.88 84 HIS A CA 1
ATOM 670 C C . HIS A 1 84 ? 27.432 -3.991 -5.517 1.00 96.88 84 HIS A C 1
ATOM 672 O O . HIS A 1 84 ? 27.199 -5.198 -5.513 1.00 96.88 84 HIS A O 1
ATOM 678 N N . PHE A 1 85 ? 26.482 -3.081 -5.286 1.00 97.62 85 PHE A N 1
ATOM 679 C CA . PHE A 1 85 ? 25.107 -3.442 -4.959 1.00 97.62 85 PHE A CA 1
ATOM 680 C C . PHE A 1 85 ? 24.438 -4.279 -6.058 1.00 97.62 85 PHE A C 1
ATOM 682 O O . PHE A 1 85 ? 23.765 -5.260 -5.753 1.00 97.62 85 PHE A O 1
ATOM 689 N N . LEU A 1 86 ? 24.629 -3.943 -7.335 1.00 97.19 86 LEU A N 1
ATOM 690 C CA . LEU A 1 86 ? 24.070 -4.715 -8.450 1.00 97.19 86 LEU A CA 1
ATOM 691 C C . LEU A 1 86 ? 24.724 -6.099 -8.605 1.00 97.19 86 LEU A C 1
ATOM 693 O O . LEU A 1 86 ? 24.082 -7.044 -9.066 1.00 97.19 86 LEU A O 1
ATOM 697 N N . GLU A 1 87 ? 25.989 -6.244 -8.216 1.00 94.69 87 GLU A N 1
ATOM 698 C CA . GLU A 1 87 ? 26.717 -7.511 -8.313 1.00 94.69 87 GLU A CA 1
ATOM 699 C C . GLU A 1 87 ? 26.468 -8.448 -7.120 1.00 94.69 87 GLU A C 1
ATOM 701 O O . GLU A 1 87 ? 26.455 -9.672 -7.300 1.00 94.69 87 GLU A O 1
ATOM 706 N N . THR A 1 88 ? 26.277 -7.903 -5.913 1.00 95.69 88 THR A N 1
ATOM 707 C CA . THR A 1 88 ? 26.188 -8.676 -4.658 1.00 95.69 88 THR A CA 1
ATOM 708 C C . THR A 1 88 ? 24.817 -8.618 -3.986 1.00 95.69 88 THR A C 1
ATOM 710 O O . THR A 1 88 ? 24.442 -9.555 -3.283 1.00 95.69 88 THR A O 1
ATOM 713 N N . GLY A 1 89 ? 24.046 -7.552 -4.211 1.00 96.06 89 GLY A N 1
ATOM 714 C CA . GLY A 1 89 ? 22.833 -7.228 -3.456 1.00 96.06 89 GLY A CA 1
ATOM 715 C C . GLY A 1 89 ? 23.101 -6.608 -2.080 1.00 96.06 89 GLY A C 1
ATOM 716 O O . GLY A 1 89 ? 22.158 -6.400 -1.315 1.00 96.06 89 GLY A O 1
ATOM 717 N N . GLU A 1 90 ? 24.361 -6.322 -1.743 1.00 96.69 90 GLU A N 1
ATOM 718 C CA . GLU A 1 90 ? 24.761 -5.753 -0.455 1.00 96.69 90 GLU A CA 1
ATOM 719 C C . GLU A 1 90 ? 25.019 -4.251 -0.578 1.00 96.69 90 GLU A C 1
ATOM 721 O O . GLU A 1 90 ? 25.711 -3.790 -1.486 1.00 96.69 90 GLU A O 1
ATOM 726 N N . ILE A 1 91 ? 24.448 -3.468 0.340 1.00 96.38 91 ILE A N 1
ATOM 727 C CA . ILE A 1 91 ? 24.662 -2.021 0.386 1.00 96.38 91 ILE A CA 1
ATOM 728 C C . ILE A 1 91 ? 25.860 -1.705 1.283 1.00 96.38 91 ILE A C 1
ATOM 730 O O . ILE A 1 91 ? 25.904 -2.121 2.439 1.00 96.38 91 ILE A O 1
ATOM 734 N N . THR A 1 92 ? 26.835 -0.971 0.750 1.00 96.00 92 THR A N 1
ATOM 735 C CA . THR A 1 92 ? 28.067 -0.593 1.469 1.00 96.00 92 THR A CA 1
ATOM 736 C C . THR A 1 92 ? 28.158 0.905 1.760 1.00 96.00 92 THR A C 1
ATOM 738 O O . THR A 1 92 ? 29.042 1.332 2.501 1.00 96.00 92 THR A O 1
ATOM 741 N N . GLY A 1 93 ? 27.245 1.714 1.213 1.00 94.81 93 GLY A N 1
ATOM 742 C CA . GLY A 1 93 ? 27.240 3.161 1.400 1.00 94.81 93 GLY A CA 1
ATOM 743 C C . GLY A 1 93 ? 26.188 3.881 0.559 1.00 94.81 93 GLY A C 1
ATOM 744 O O . GLY A 1 93 ? 25.126 3.334 0.257 1.00 94.81 93 GLY A O 1
ATOM 745 N N . ARG A 1 94 ? 26.493 5.129 0.187 1.00 96.88 94 ARG A N 1
ATOM 746 C CA . ARG A 1 94 ? 25.655 5.943 -0.700 1.00 96.88 94 ARG A CA 1
ATOM 747 C C . ARG A 1 94 ? 26.133 5.867 -2.145 1.00 96.88 94 ARG A C 1
ATOM 749 O O . ARG A 1 94 ? 27.335 5.896 -2.389 1.00 96.88 94 ARG A O 1
ATOM 756 N N . PHE A 1 95 ? 25.183 5.811 -3.067 1.00 97.31 95 PHE A N 1
ATOM 757 C CA . PHE A 1 95 ? 25.391 5.988 -4.494 1.00 97.31 95 PHE A CA 1
ATOM 758 C C . PHE A 1 95 ? 25.886 7.409 -4.773 1.00 97.31 95 PHE A C 1
ATOM 760 O O . PHE A 1 95 ? 25.671 8.337 -3.983 1.00 97.31 95 PHE A O 1
ATOM 767 N N . ALA A 1 96 ? 26.552 7.571 -5.907 1.00 96.00 96 ALA A N 1
ATOM 768 C CA . ALA A 1 96 ? 26.993 8.858 -6.407 1.00 96.00 96 ALA A CA 1
ATOM 769 C C . ALA A 1 96 ? 25.797 9.785 -6.679 1.00 96.00 96 ALA A C 1
ATOM 771 O O . ALA A 1 96 ? 24.712 9.344 -7.060 1.00 96.00 96 ALA A O 1
ATOM 772 N N . ASP A 1 97 ? 26.005 11.092 -6.524 1.00 94.62 97 ASP A N 1
ATOM 773 C CA . ASP A 1 97 ? 25.008 12.095 -6.897 1.00 94.62 97 ASP A CA 1
ATOM 774 C C . ASP A 1 97 ? 25.059 12.327 -8.414 1.00 94.62 97 ASP A C 1
ATOM 776 O O . ASP A 1 97 ? 25.797 13.177 -8.914 1.00 94.62 97 ASP A O 1
ATOM 780 N N . SER A 1 98 ? 24.347 11.480 -9.161 1.00 95.69 98 SER A N 1
ATOM 781 C CA . SER A 1 98 ? 24.298 11.534 -10.621 1.00 95.69 98 SER A CA 1
ATOM 782 C C . SER A 1 98 ? 22.919 11.990 -11.102 1.00 95.69 98 SER A C 1
ATOM 784 O O . SER A 1 98 ? 21.921 11.326 -10.806 1.00 95.69 98 SER A O 1
ATOM 786 N N . PRO A 1 99 ? 22.818 13.061 -11.916 1.00 94.25 99 PRO A N 1
ATOM 787 C CA . PRO A 1 99 ? 21.534 13.507 -12.462 1.00 94.25 99 PRO A CA 1
ATOM 788 C C . PRO A 1 99 ? 20.883 12.444 -13.358 1.00 94.25 99 PRO A C 1
ATOM 790 O O . PRO A 1 99 ? 19.658 12.405 -13.480 1.00 94.25 99 PRO A O 1
ATOM 793 N N . LEU A 1 100 ? 21.695 11.546 -13.926 1.00 95.31 100 LEU A N 1
ATOM 794 C CA . LEU A 1 100 ? 21.259 10.446 -14.779 1.00 95.31 100 LEU A CA 1
ATOM 795 C C . LEU A 1 100 ? 20.323 9.469 -14.047 1.00 95.31 100 LEU A C 1
ATOM 797 O O . LEU A 1 100 ? 19.476 8.840 -14.675 1.00 95.31 100 LEU A O 1
ATOM 801 N N . TYR A 1 101 ? 20.405 9.393 -12.715 1.00 96.56 101 TYR A N 1
ATOM 802 C CA . TYR A 1 101 ? 19.538 8.539 -11.895 1.00 96.56 101 TYR A CA 1
ATOM 803 C C . TYR A 1 101 ? 18.069 8.972 -11.908 1.00 96.56 101 TYR A C 1
ATOM 805 O O . TYR A 1 101 ? 17.198 8.169 -11.587 1.00 96.56 101 TYR A O 1
ATOM 813 N N . ASN A 1 102 ? 17.781 10.201 -12.342 1.00 94.12 102 ASN A N 1
ATOM 814 C CA . ASN A 1 102 ? 16.418 10.705 -12.500 1.00 94.12 102 ASN A CA 1
ATOM 815 C C . ASN A 1 102 ? 15.892 10.573 -13.942 1.00 94.12 102 ASN A C 1
ATOM 817 O O . ASN A 1 102 ? 14.728 10.879 -14.208 1.00 94.12 102 ASN A O 1
ATOM 821 N N . GLU A 1 103 ? 16.720 10.138 -14.896 1.00 96.94 103 GLU A N 1
ATOM 822 C CA . GLU A 1 103 ? 16.297 9.981 -16.286 1.00 96.94 103 GLU A CA 1
ATOM 823 C C . GLU A 1 103 ? 15.431 8.725 -16.462 1.00 96.94 103 GLU A C 1
ATOM 825 O O . GLU A 1 103 ? 15.846 7.606 -16.163 1.00 96.94 103 GLU A O 1
ATOM 830 N N . ASN A 1 104 ? 14.242 8.880 -17.053 1.00 96.50 104 ASN A N 1
ATOM 831 C CA . ASN A 1 104 ? 13.321 7.761 -17.297 1.00 96.50 104 ASN A CA 1
ATOM 832 C C . ASN A 1 104 ? 13.947 6.646 -18.162 1.00 96.50 104 ASN A C 1
ATOM 834 O O . ASN A 1 104 ? 13.653 5.469 -17.972 1.00 96.50 104 ASN A O 1
ATOM 838 N N . GLY A 1 105 ? 14.820 7.009 -19.111 1.00 96.44 105 GLY A N 1
ATOM 839 C CA . GLY A 1 105 ? 15.548 6.039 -19.934 1.00 96.44 105 GLY A CA 1
ATOM 840 C C . GLY A 1 105 ? 16.479 5.153 -19.105 1.00 96.44 105 GLY A C 1
ATOM 841 O O . GLY A 1 105 ? 16.474 3.936 -19.278 1.00 96.44 105 GLY A O 1
ATOM 842 N N . PHE A 1 106 ? 17.204 5.748 -18.154 1.00 97.50 106 PHE A N 1
ATOM 843 C CA . PHE A 1 106 ? 18.078 5.011 -17.249 1.00 97.50 106 PHE A CA 1
ATOM 844 C C . PHE A 1 106 ? 17.285 4.154 -16.267 1.00 97.50 106 PHE A C 1
ATOM 846 O O . PHE A 1 106 ? 17.604 2.981 -16.100 1.00 97.50 106 PHE A O 1
ATOM 853 N N . LEU A 1 107 ? 16.219 4.700 -15.670 1.00 97.88 107 LEU A N 1
ATOM 854 C CA . LEU A 1 107 ? 15.366 3.954 -14.743 1.00 97.88 107 LEU A CA 1
ATOM 855 C C . LEU A 1 107 ? 14.804 2.691 -15.401 1.00 97.88 107 LEU A C 1
ATOM 857 O O . LEU A 1 107 ? 14.947 1.606 -14.844 1.00 97.88 107 LEU A O 1
ATOM 861 N N . LYS A 1 108 ? 14.254 2.790 -16.615 1.00 96.88 108 LYS A N 1
ATOM 862 C CA . LYS A 1 108 ? 13.768 1.616 -17.362 1.00 96.88 108 LYS A CA 1
ATOM 863 C C . LYS A 1 108 ? 14.861 0.588 -17.641 1.00 96.88 108 LYS A C 1
ATOM 865 O O . LYS A 1 108 ? 14.598 -0.609 -17.614 1.00 96.88 108 LYS A O 1
ATOM 870 N N . PHE A 1 109 ? 16.077 1.052 -17.913 1.00 96.25 109 PHE A N 1
ATOM 871 C CA . PHE A 1 109 ? 17.222 0.192 -18.180 1.00 96.25 109 PHE A CA 1
ATOM 872 C C . PHE A 1 109 ? 17.709 -0.549 -16.923 1.00 96.25 109 PHE A C 1
ATOM 874 O O . PHE A 1 109 ? 17.947 -1.754 -16.974 1.00 96.25 109 PHE A O 1
ATOM 881 N N . ILE A 1 110 ? 17.845 0.147 -15.790 1.00 97.56 110 ILE A N 1
ATOM 882 C CA . ILE A 1 110 ? 18.427 -0.420 -14.566 1.00 97.56 110 ILE A CA 1
ATOM 883 C C . ILE A 1 110 ? 17.415 -1.214 -13.726 1.00 97.56 110 ILE A C 1
ATOM 885 O O . ILE A 1 110 ? 17.796 -2.178 -13.057 1.00 97.56 110 ILE A O 1
ATOM 889 N N . SER A 1 111 ? 16.125 -0.859 -13.781 1.00 97.69 111 SER A N 1
ATOM 890 C CA . SER A 1 111 ? 15.078 -1.438 -12.922 1.00 97.69 111 SER A CA 1
ATOM 891 C C . SER A 1 111 ? 15.011 -2.971 -12.927 1.00 97.69 111 SER A C 1
ATOM 893 O O . SER A 1 111 ? 14.921 -3.539 -11.836 1.00 97.69 111 SER A O 1
ATOM 895 N N . PRO A 1 112 ? 15.109 -3.674 -14.078 1.00 97.06 112 PRO A N 1
ATOM 896 C CA . PRO A 1 112 ? 15.050 -5.139 -14.106 1.00 97.06 112 PRO A CA 1
ATOM 897 C C . PRO A 1 112 ? 16.188 -5.822 -13.333 1.00 97.06 112 PRO A C 1
ATOM 899 O O . PRO A 1 112 ? 16.038 -6.954 -12.871 1.00 97.06 112 PRO A O 1
ATOM 902 N N . TYR A 1 113 ? 17.332 -5.145 -13.190 1.00 96.88 113 TYR A N 1
ATOM 903 C CA . TYR A 1 113 ? 18.480 -5.630 -12.422 1.00 96.88 113 TYR A CA 1
ATOM 904 C C . TYR A 1 113 ? 18.394 -5.206 -10.952 1.00 96.88 113 TYR A C 1
ATOM 906 O O . TYR A 1 113 ? 18.707 -5.996 -10.061 1.00 96.88 113 TYR A O 1
ATOM 914 N N . TYR A 1 114 ? 17.940 -3.975 -10.699 1.00 97.81 114 TYR A N 1
ATOM 915 C CA . TYR A 1 114 ? 17.903 -3.370 -9.370 1.00 97.81 114 TYR A CA 1
ATOM 916 C C . TYR A 1 114 ? 16.744 -3.879 -8.497 1.00 97.81 114 TYR A C 1
ATOM 918 O O . TYR A 1 114 ? 16.968 -4.203 -7.331 1.00 97.81 114 TYR A O 1
ATOM 926 N N . GLU A 1 115 ? 15.525 -4.013 -9.042 1.00 97.81 115 GLU A N 1
ATOM 927 C CA . GLU A 1 115 ? 14.324 -4.436 -8.293 1.00 97.81 115 GLU A CA 1
ATOM 928 C C . GLU A 1 115 ? 14.526 -5.694 -7.454 1.00 97.81 115 GLU A C 1
ATOM 930 O O . GLU A 1 115 ? 14.282 -5.635 -6.242 1.00 97.81 115 GLU A O 1
ATOM 935 N N . PRO A 1 116 ? 14.970 -6.831 -8.023 1.00 97.50 116 PRO A N 1
ATOM 936 C CA . PRO A 1 116 ? 15.003 -8.064 -7.258 1.00 97.50 116 PRO A CA 1
ATOM 937 C C . PRO A 1 116 ? 16.018 -7.993 -6.118 1.00 97.50 116 PRO A C 1
ATOM 939 O O . PRO A 1 116 ? 15.760 -8.553 -5.050 1.00 97.50 116 PRO A O 1
ATOM 942 N N . LEU A 1 117 ? 17.138 -7.294 -6.325 1.00 97.88 117 LEU A N 1
ATOM 943 C CA . LEU A 1 117 ? 18.190 -7.106 -5.329 1.00 97.88 117 LEU A CA 1
ATOM 944 C C . LEU A 1 117 ? 17.729 -6.165 -4.218 1.00 97.88 117 LEU A C 1
ATOM 946 O O . LEU A 1 117 ? 17.826 -6.524 -3.047 1.00 97.88 117 LEU A O 1
ATOM 950 N N . PHE A 1 118 ? 17.134 -5.025 -4.570 1.00 98.31 118 PHE A N 1
ATOM 951 C CA . PHE A 1 118 ? 16.593 -4.065 -3.610 1.00 98.31 118 PHE A CA 1
ATOM 952 C C . PHE A 1 118 ? 15.484 -4.669 -2.752 1.00 98.31 118 PHE A C 1
ATOM 954 O O . PHE A 1 118 ? 15.561 -4.628 -1.523 1.00 98.31 118 PHE A O 1
ATOM 961 N N . ALA A 1 119 ? 14.499 -5.323 -3.372 1.00 98.19 119 ALA A N 1
ATOM 962 C CA . ALA A 1 119 ? 13.435 -5.999 -2.641 1.00 98.19 119 ALA A CA 1
ATOM 963 C C . ALA A 1 119 ? 13.998 -7.064 -1.686 1.00 98.19 119 ALA A C 1
ATOM 965 O O . ALA A 1 119 ? 13.596 -7.130 -0.523 1.00 98.19 119 ALA A O 1
ATOM 966 N N . ASN A 1 120 ? 14.949 -7.885 -2.143 1.00 98.06 120 ASN A N 1
ATOM 967 C CA . ASN A 1 120 ? 15.567 -8.914 -1.306 1.00 98.06 120 ASN A CA 1
ATOM 968 C C . ASN A 1 120 ? 16.381 -8.314 -0.154 1.00 98.06 120 ASN A C 1
ATOM 970 O O . ASN A 1 120 ? 16.249 -8.797 0.968 1.00 98.06 120 ASN A O 1
ATOM 974 N N . ALA A 1 121 ? 17.159 -7.260 -0.399 1.00 98.19 121 ALA A N 1
ATOM 975 C CA . ALA A 1 121 ? 17.960 -6.587 0.619 1.00 98.19 121 ALA A CA 1
ATOM 976 C C . ALA A 1 121 ? 17.079 -5.942 1.702 1.00 98.19 121 ALA A C 1
ATOM 978 O O . ALA A 1 121 ? 17.349 -6.099 2.895 1.00 98.19 121 ALA A O 1
ATOM 979 N N . VAL A 1 122 ? 15.971 -5.292 1.316 1.00 98.38 122 VAL A N 1
ATOM 980 C CA . VAL A 1 122 ? 14.991 -4.744 2.271 1.00 98.38 122 VAL A CA 1
ATOM 981 C C . VAL A 1 122 ? 14.357 -5.866 3.095 1.00 98.38 122 VAL A C 1
ATOM 983 O O . VAL A 1 122 ? 14.300 -5.780 4.322 1.00 98.38 122 VAL A O 1
ATOM 986 N N . LEU A 1 123 ? 13.901 -6.941 2.445 1.00 98.38 123 LEU A N 1
ATOM 987 C CA . LEU A 1 123 ? 13.275 -8.077 3.126 1.00 98.38 123 LEU A CA 1
ATOM 988 C C . LEU A 1 123 ? 14.237 -8.788 4.082 1.00 98.38 123 LEU A C 1
ATOM 990 O O . LEU A 1 123 ? 13.844 -9.131 5.195 1.00 98.38 123 LEU A O 1
ATOM 994 N N . ASP A 1 124 ? 15.479 -9.017 3.661 1.00 98.06 124 ASP A N 1
ATOM 995 C CA . ASP A 1 124 ? 16.527 -9.605 4.492 1.00 98.06 124 ASP A CA 1
ATOM 996 C C . ASP A 1 124 ? 16.819 -8.727 5.712 1.00 98.06 124 ASP A C 1
ATOM 998 O O . ASP A 1 124 ? 16.828 -9.204 6.849 1.00 98.06 124 ASP A O 1
ATOM 1002 N N . SER A 1 125 ? 16.952 -7.421 5.483 1.00 97.88 125 SER A N 1
ATOM 1003 C CA . SER A 1 125 ? 17.188 -6.445 6.535 1.00 97.88 125 SER A CA 1
ATOM 1004 C C . SER A 1 125 ? 16.056 -6.413 7.569 1.00 97.88 125 SER A C 1
ATOM 1006 O O . SER A 1 125 ? 16.318 -6.419 8.776 1.00 97.88 125 SER A O 1
ATOM 1008 N N . LEU A 1 126 ? 14.794 -6.456 7.130 1.00 97.50 126 LEU A N 1
ATOM 1009 C CA . LEU A 1 126 ? 13.635 -6.520 8.027 1.00 97.50 126 LEU A CA 1
ATOM 1010 C C . LEU A 1 126 ? 13.573 -7.840 8.810 1.00 97.50 126 LEU A C 1
ATOM 1012 O O . LEU A 1 126 ? 13.288 -7.829 10.006 1.00 97.5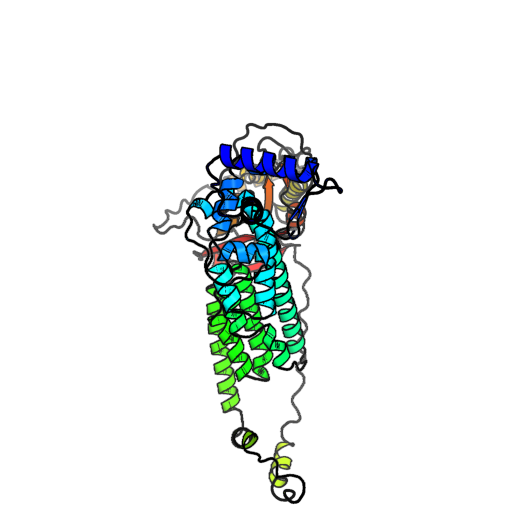0 126 LEU A O 1
ATOM 1016 N N . LYS A 1 127 ? 13.848 -8.981 8.163 1.00 96.44 127 LYS A N 1
ATOM 1017 C CA . LYS A 1 127 ? 13.840 -10.307 8.811 1.00 96.44 127 LYS A CA 1
ATOM 1018 C C . LYS A 1 127 ? 14.900 -10.426 9.898 1.00 96.44 127 LYS A C 1
ATOM 1020 O O . LYS A 1 127 ? 14.624 -10.960 10.969 1.00 96.44 127 LYS A O 1
ATOM 1025 N N . HIS A 1 128 ? 16.094 -9.912 9.625 1.00 96.81 128 HIS A N 1
ATOM 1026 C CA . HIS A 1 128 ? 17.246 -10.007 10.518 1.00 96.81 128 HIS A CA 1
ATOM 1027 C C . HIS A 1 128 ? 17.448 -8.757 11.387 1.00 96.81 128 HIS A C 1
ATOM 1029 O O . HIS A 1 128 ? 18.453 -8.659 12.086 1.00 96.81 128 HIS A O 1
ATOM 1035 N N . GLN A 1 129 ? 16.505 -7.809 11.359 1.00 96.00 129 GLN A N 1
ATOM 1036 C CA . GLN A 1 129 ? 16.524 -6.568 12.143 1.00 96.00 129 GLN A CA 1
ATOM 1037 C C . GLN A 1 129 ? 17.800 -5.720 11.950 1.00 96.00 129 GLN A C 1
ATOM 1039 O O . GLN A 1 129 ? 18.291 -5.075 12.880 1.00 96.00 129 GLN A O 1
ATOM 1044 N N . ARG A 1 130 ? 18.343 -5.697 10.725 1.00 97.44 130 ARG A N 1
ATOM 1045 C CA . ARG A 1 130 ? 19.547 -4.937 10.344 1.00 97.44 130 ARG A CA 1
ATOM 1046 C C . ARG A 1 130 ? 19.203 -3.472 10.062 1.00 97.44 130 ARG A C 1
ATOM 1048 O O . ARG A 1 130 ? 19.199 -3.031 8.917 1.00 97.44 130 ARG A O 1
ATOM 1055 N N . LEU A 1 131 ? 18.909 -2.705 11.114 1.00 97.19 131 LEU A N 1
ATOM 1056 C CA . LEU A 1 131 ? 18.430 -1.319 10.992 1.00 97.19 131 LEU A CA 1
ATOM 1057 C C . LEU A 1 131 ? 19.297 -0.441 10.080 1.00 97.19 131 LEU A C 1
ATOM 1059 O O . LEU A 1 131 ? 18.742 0.276 9.252 1.00 97.19 131 LEU A O 1
ATOM 1063 N N . GLN A 1 132 ? 20.625 -0.516 10.210 1.00 97.06 132 GLN A N 1
ATOM 1064 C CA . GLN A 1 132 ? 21.534 0.299 9.403 1.00 97.06 132 GLN A CA 1
ATOM 1065 C C . GLN A 1 132 ? 21.357 0.017 7.905 1.00 97.06 132 GLN A C 1
ATOM 1067 O O . GLN A 1 132 ? 21.139 0.948 7.144 1.00 97.06 132 GLN A O 1
ATOM 1072 N N . ASN A 1 133 ? 21.270 -1.257 7.507 1.00 97.00 133 ASN A N 1
ATOM 1073 C CA . ASN A 1 133 ? 21.012 -1.631 6.115 1.00 97.00 133 ASN A CA 1
ATOM 1074 C C . ASN A 1 133 ? 19.671 -1.078 5.611 1.00 97.00 133 ASN A C 1
ATOM 1076 O O . ASN A 1 133 ? 19.586 -0.660 4.465 1.00 97.00 133 ASN A O 1
ATOM 1080 N N . THR A 1 134 ? 18.609 -1.069 6.433 1.00 97.75 134 THR A N 1
ATOM 1081 C CA . THR A 1 134 ? 17.330 -0.457 6.016 1.00 97.75 134 THR A CA 1
ATOM 1082 C C . THR A 1 134 ? 17.494 1.042 5.769 1.00 97.75 134 THR A C 1
ATOM 1084 O O . THR A 1 134 ? 16.987 1.548 4.774 1.00 97.75 134 THR A O 1
ATOM 1087 N N . ILE A 1 135 ? 18.196 1.741 6.666 1.00 96.81 135 ILE A N 1
ATOM 1088 C CA . ILE A 1 135 ? 18.463 3.178 6.535 1.00 96.81 135 ILE A CA 1
ATOM 1089 C C . ILE A 1 135 ? 19.267 3.441 5.261 1.00 96.81 135 ILE A C 1
ATOM 1091 O O . ILE A 1 135 ? 18.866 4.280 4.464 1.00 96.81 135 ILE A O 1
ATOM 1095 N N . ASP A 1 136 ? 20.354 2.703 5.039 1.00 96.75 136 ASP A N 1
ATOM 1096 C CA . ASP A 1 136 ? 21.236 2.909 3.890 1.00 96.75 136 ASP A CA 1
ATOM 1097 C C . ASP A 1 136 ? 20.521 2.616 2.565 1.00 96.75 136 ASP A C 1
ATOM 1099 O O . ASP A 1 136 ? 20.667 3.375 1.612 1.00 96.75 136 ASP A O 1
ATOM 1103 N N . LEU A 1 137 ? 19.674 1.581 2.507 1.00 97.88 137 LEU A N 1
ATOM 1104 C CA . LEU A 1 137 ? 18.868 1.282 1.318 1.00 97.88 137 LEU A CA 1
ATOM 1105 C C . LEU A 1 137 ? 17.927 2.439 0.950 1.00 97.88 137 LEU A C 1
ATOM 1107 O O . LEU A 1 137 ? 17.879 2.827 -0.212 1.00 97.88 137 LEU A O 1
ATOM 1111 N N . PHE A 1 138 ? 17.203 3.007 1.919 1.00 96.50 138 PHE A N 1
ATOM 1112 C CA . PHE A 1 138 ? 16.244 4.092 1.660 1.00 96.50 138 PHE A CA 1
ATOM 1113 C C . PHE A 1 138 ? 16.864 5.498 1.668 1.00 96.50 138 PHE A C 1
ATOM 1115 O O . PHE A 1 138 ? 16.199 6.456 1.280 1.00 96.50 138 PHE A O 1
ATOM 1122 N N . ALA A 1 139 ? 18.127 5.643 2.080 1.00 94.88 139 ALA A N 1
ATOM 1123 C CA . ALA A 1 139 ? 18.886 6.887 1.951 1.00 94.88 139 ALA A CA 1
ATOM 1124 C C . ALA A 1 139 ? 19.428 7.113 0.529 1.00 94.88 139 ALA A C 1
ATOM 1126 O O . ALA A 1 139 ? 19.861 8.221 0.212 1.00 94.88 139 ALA A O 1
ATOM 1127 N N . ASN A 1 140 ? 19.433 6.068 -0.299 1.00 96.94 140 ASN A N 1
ATOM 1128 C CA . ASN A 1 140 ? 19.854 6.112 -1.691 1.00 96.94 140 ASN A CA 1
ATOM 1129 C C . ASN A 1 140 ? 18.696 6.488 -2.632 1.00 96.94 140 ASN A C 1
ATOM 1131 O O . ASN A 1 140 ? 17.534 6.231 -2.305 1.00 96.94 140 ASN A O 1
ATOM 1135 N N . PRO A 1 141 ? 18.984 7.076 -3.810 1.00 95.81 141 PRO A N 1
ATOM 1136 C CA . PRO A 1 141 ? 17.958 7.325 -4.815 1.00 95.81 141 PRO A CA 1
ATOM 1137 C C . PRO A 1 141 ? 17.318 6.005 -5.261 1.00 95.81 141 PRO A C 1
ATOM 1139 O O . PRO A 1 141 ? 18.001 5.001 -5.467 1.00 95.81 141 PRO A O 1
ATOM 1142 N N . LEU A 1 142 ? 15.992 6.006 -5.409 1.00 96.25 142 LEU A N 1
ATOM 1143 C CA . LEU A 1 142 ? 15.245 4.822 -5.820 1.00 96.25 142 LEU A CA 1
ATOM 1144 C C . LEU A 1 142 ? 15.392 4.615 -7.330 1.00 96.25 142 LEU A C 1
ATOM 1146 O O . LEU A 1 142 ? 14.724 5.276 -8.122 1.00 96.25 142 LEU A O 1
ATOM 1150 N N . LEU A 1 143 ? 16.244 3.669 -7.724 1.00 97.81 143 LEU A N 1
ATOM 1151 C CA . LEU A 1 143 ? 16.541 3.367 -9.128 1.00 97.81 143 LEU A CA 1
ATOM 1152 C C . LEU A 1 143 ? 15.508 2.399 -9.734 1.00 97.81 143 LEU A C 1
ATOM 1154 O O . LEU A 1 143 ? 15.862 1.360 -10.291 1.00 97.81 143 LEU A O 1
ATOM 1158 N N . LEU A 1 144 ? 14.221 2.726 -9.575 1.00 97.19 144 LEU A N 1
ATOM 1159 C CA . LEU A 1 144 ? 13.088 1.954 -10.086 1.00 97.19 144 LEU A CA 1
ATOM 1160 C C . LEU A 1 144 ? 12.155 2.823 -10.933 1.00 97.19 144 LEU A C 1
ATOM 1162 O O . LEU A 1 144 ? 11.816 3.944 -10.560 1.00 97.19 144 LEU A O 1
ATOM 1166 N N . ASP A 1 145 ? 11.668 2.271 -12.040 1.00 95.44 145 ASP A N 1
ATOM 1167 C CA . ASP A 1 145 ? 10.534 2.818 -12.776 1.00 95.44 145 ASP A CA 1
ATOM 1168 C C . ASP A 1 145 ? 9.196 2.502 -12.071 1.00 95.44 145 ASP A C 1
ATOM 1170 O O . ASP A 1 145 ? 9.148 1.829 -11.036 1.00 95.44 145 ASP A O 1
ATOM 1174 N N . GLY A 1 146 ? 8.078 3.002 -12.605 1.00 91.06 146 GLY A N 1
ATOM 1175 C CA . GLY A 1 146 ? 6.767 2.842 -11.963 1.00 91.06 146 GLY A CA 1
ATOM 1176 C C . GLY A 1 146 ? 6.281 1.388 -11.852 1.00 91.06 146 GLY A C 1
ATOM 1177 O O . GLY A 1 146 ? 5.686 1.007 -10.838 1.00 91.06 146 GLY A O 1
ATOM 1178 N N . GLU A 1 147 ? 6.548 0.559 -12.864 1.00 93.12 147 GLU A N 1
ATOM 1179 C CA . GLU A 1 147 ? 6.126 -0.848 -12.887 1.00 93.12 147 GLU A CA 1
ATOM 1180 C C . GLU A 1 147 ? 6.925 -1.672 -11.870 1.00 93.12 147 GLU A C 1
ATOM 1182 O O . GLU A 1 147 ? 6.356 -2.397 -11.042 1.00 93.12 147 GLU A O 1
ATOM 1187 N N . HIS A 1 148 ? 8.246 -1.502 -11.866 1.00 97.75 148 HIS A N 1
ATOM 1188 C CA . HIS A 1 148 ? 9.135 -2.206 -10.954 1.00 97.75 148 HIS A CA 1
ATOM 1189 C C . HIS A 1 148 ? 9.001 -1.685 -9.521 1.00 97.75 148 HIS A C 1
ATOM 1191 O O . HIS A 1 148 ? 9.075 -2.479 -8.586 1.00 97.75 148 HIS A O 1
ATOM 1197 N N . THR A 1 149 ? 8.698 -0.396 -9.319 1.00 95.25 149 THR A N 1
ATOM 1198 C CA . THR A 1 149 ? 8.341 0.147 -7.995 1.00 95.25 149 THR A CA 1
ATOM 1199 C C . THR A 1 149 ? 7.114 -0.564 -7.431 1.00 95.25 149 THR A C 1
ATOM 1201 O O . THR A 1 149 ? 7.130 -1.025 -6.288 1.00 95.25 149 THR A O 1
ATOM 1204 N N . THR A 1 150 ? 6.062 -0.717 -8.243 1.00 90.56 150 THR A N 1
ATOM 1205 C CA . THR A 1 150 ? 4.829 -1.412 -7.841 1.00 90.56 150 THR A CA 1
ATOM 1206 C C . THR A 1 150 ? 5.114 -2.871 -7.477 1.00 90.56 150 THR A C 1
ATOM 1208 O O . THR A 1 150 ? 4.662 -3.357 -6.437 1.00 90.56 150 THR A O 1
ATOM 1211 N N . THR A 1 151 ? 5.916 -3.560 -8.293 1.00 93.25 151 THR A N 1
ATOM 1212 C CA . THR A 1 151 ? 6.326 -4.951 -8.052 1.00 93.25 151 THR A CA 1
ATOM 1213 C C . THR A 1 151 ? 7.149 -5.087 -6.768 1.00 93.25 151 THR A C 1
ATOM 1215 O O . THR A 1 151 ? 6.813 -5.901 -5.900 1.00 93.25 151 THR A O 1
ATOM 1218 N N . CYS A 1 152 ? 8.167 -4.240 -6.598 1.00 96.88 152 CYS A N 1
ATOM 1219 C CA . CYS A 1 152 ? 9.034 -4.198 -5.425 1.00 96.88 152 CYS A CA 1
ATOM 1220 C C . CYS A 1 152 ? 8.229 -3.979 -4.140 1.00 96.88 152 CYS A C 1
ATOM 1222 O O . CYS A 1 152 ? 8.320 -4.753 -3.182 1.00 96.88 152 CYS A O 1
ATOM 1224 N N . TYR A 1 153 ? 7.408 -2.927 -4.114 1.00 96.69 153 TYR A N 1
ATOM 1225 C CA . TYR A 1 153 ? 6.619 -2.579 -2.937 1.00 96.69 153 TYR A CA 1
ATOM 1226 C C . TYR A 1 153 ? 5.564 -3.636 -2.651 1.00 96.69 153 TYR A C 1
ATOM 1228 O O . TYR A 1 153 ? 5.384 -3.989 -1.490 1.00 96.69 153 TYR A O 1
ATOM 1236 N N . GLY A 1 154 ? 4.947 -4.231 -3.675 1.00 92.50 154 GLY A N 1
ATOM 1237 C CA . GLY A 1 154 ? 4.041 -5.365 -3.504 1.00 92.50 154 GLY A CA 1
ATOM 1238 C C . GLY A 1 154 ? 4.690 -6.537 -2.758 1.00 92.50 154 GLY A C 1
ATOM 1239 O O . GLY A 1 154 ? 4.063 -7.138 -1.882 1.00 92.50 154 GLY A O 1
ATOM 1240 N N . ARG A 1 155 ? 5.964 -6.847 -3.034 1.00 97.38 155 ARG A N 1
ATOM 1241 C CA . ARG A 1 155 ? 6.711 -7.902 -2.319 1.00 97.38 155 ARG A CA 1
ATOM 1242 C C . ARG A 1 155 ? 6.975 -7.535 -0.858 1.00 97.38 155 ARG A C 1
ATOM 1244 O O . ARG A 1 155 ? 6.767 -8.375 0.019 1.00 97.38 155 ARG A O 1
ATOM 1251 N N . ILE A 1 156 ? 7.384 -6.294 -0.594 1.00 97.62 156 ILE A N 1
ATOM 1252 C CA . ILE A 1 156 ? 7.612 -5.792 0.770 1.00 97.62 156 ILE A CA 1
ATOM 1253 C C . ILE A 1 156 ? 6.291 -5.777 1.559 1.00 97.62 156 ILE A C 1
ATOM 1255 O O . ILE A 1 156 ? 6.249 -6.272 2.686 1.00 97.62 156 ILE A O 1
ATOM 1259 N N . PHE A 1 157 ? 5.190 -5.324 0.947 1.00 95.56 157 PHE A N 1
ATOM 1260 C CA . PHE A 1 157 ? 3.847 -5.315 1.536 1.00 95.56 157 PHE A CA 1
ATOM 1261 C C . PHE A 1 157 ? 3.382 -6.699 1.977 1.00 95.56 157 PHE A C 1
ATOM 1263 O O . PHE A 1 157 ? 2.894 -6.860 3.095 1.00 95.56 157 PHE A O 1
ATOM 1270 N N . ARG A 1 158 ? 3.562 -7.719 1.129 1.00 96.38 158 ARG A N 1
ATOM 1271 C CA . ARG A 1 158 ? 3.214 -9.102 1.489 1.00 96.38 158 ARG A CA 1
ATOM 1272 C C . ARG A 1 158 ? 3.945 -9.552 2.750 1.00 96.38 158 ARG A C 1
ATOM 1274 O O . ARG A 1 158 ? 3.333 -10.164 3.619 1.00 96.38 158 ARG A O 1
ATOM 1281 N N . TYR A 1 159 ? 5.234 -9.236 2.871 1.00 97.38 159 TYR A N 1
ATOM 1282 C CA . TYR A 1 159 ? 6.011 -9.606 4.051 1.00 97.38 159 TYR A CA 1
ATOM 1283 C C . TYR A 1 159 ? 5.510 -8.909 5.320 1.00 97.38 159 TYR A C 1
ATOM 1285 O O . TYR A 1 159 ? 5.264 -9.577 6.325 1.00 97.38 159 TYR A O 1
ATOM 1293 N N . VAL A 1 160 ? 5.325 -7.588 5.281 1.00 97.19 160 VAL A N 1
ATOM 1294 C CA . VAL A 1 160 ? 4.902 -6.834 6.471 1.00 97.19 160 VAL A CA 1
ATOM 1295 C C . VAL A 1 160 ? 3.470 -7.179 6.902 1.00 97.19 160 VAL A C 1
ATOM 1297 O O . VAL A 1 160 ? 3.187 -7.235 8.095 1.00 97.19 160 VAL A O 1
ATOM 1300 N N . ARG A 1 161 ? 2.595 -7.556 5.964 1.00 94.69 161 ARG A N 1
ATOM 1301 C CA . ARG A 1 161 ? 1.265 -8.102 6.279 1.00 94.69 161 ARG A CA 1
ATOM 1302 C C . ARG A 1 161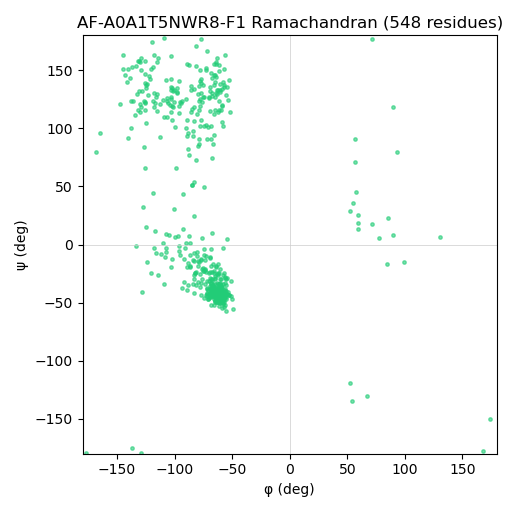 ? 1.319 -9.464 6.952 1.00 94.69 161 ARG A C 1
ATOM 1304 O O . ARG A 1 161 ? 0.613 -9.690 7.924 1.00 94.69 161 ARG A O 1
ATOM 1311 N N . VAL A 1 162 ? 2.190 -10.365 6.495 1.00 96.00 162 VAL A N 1
ATOM 1312 C CA . VAL A 1 162 ? 2.407 -11.645 7.194 1.00 96.00 162 VAL A CA 1
ATOM 1313 C C . VAL A 1 162 ? 2.904 -11.405 8.624 1.00 96.00 162 VAL A C 1
ATOM 1315 O O . VAL A 1 162 ? 2.519 -12.132 9.539 1.00 96.00 162 VAL A O 1
ATOM 1318 N N . LEU A 1 163 ? 3.744 -10.389 8.830 1.00 96.00 163 LEU A N 1
ATOM 1319 C CA . LEU A 1 163 ? 4.219 -9.991 10.155 1.00 96.00 163 LEU A CA 1
ATOM 1320 C C . LEU A 1 163 ? 3.061 -9.493 11.040 1.00 96.00 163 LEU A C 1
ATOM 1322 O O . LEU A 1 163 ? 2.939 -9.935 12.182 1.00 96.00 163 LEU A O 1
ATOM 1326 N N . GLU A 1 164 ? 2.186 -8.641 10.509 1.00 96.50 164 GLU A N 1
ATOM 1327 C CA . GLU A 1 164 ? 0.985 -8.153 11.197 1.00 96.50 164 GLU A CA 1
ATOM 1328 C C . GLU A 1 164 ? -0.007 -9.277 11.541 1.00 96.50 164 GLU A C 1
ATOM 1330 O O . GLU A 1 164 ? -0.470 -9.367 12.676 1.00 96.50 164 GLU A O 1
ATOM 1335 N N . GLU A 1 165 ? -0.305 -10.178 10.605 1.00 94.88 165 GLU A N 1
ATOM 1336 C CA . GLU A 1 165 ? -1.229 -11.293 10.845 1.00 94.88 165 GLU A CA 1
ATOM 1337 C C . GLU A 1 165 ? -0.711 -12.239 11.936 1.00 94.88 165 GLU A C 1
ATOM 1339 O O . GLU A 1 165 ? -1.455 -12.660 12.824 1.00 94.88 165 GLU A O 1
ATOM 1344 N N . ARG A 1 166 ? 0.599 -12.511 11.956 1.00 97.56 166 ARG A N 1
ATOM 1345 C CA . ARG A 1 166 ? 1.227 -13.270 13.050 1.00 97.56 166 ARG A CA 1
ATOM 1346 C C . ARG A 1 166 ? 1.084 -12.562 14.397 1.00 97.56 166 ARG A C 1
ATOM 1348 O O . ARG A 1 166 ? 0.808 -13.221 15.400 1.00 97.56 166 ARG A O 1
ATOM 1355 N N . LEU A 1 167 ? 1.225 -11.238 14.422 1.00 97.81 167 LEU A N 1
ATOM 1356 C CA . LEU A 1 167 ? 0.983 -10.438 15.618 1.00 97.81 167 LEU A CA 1
ATOM 1357 C C . LEU A 1 167 ? -0.485 -10.546 16.075 1.00 97.81 167 LEU A C 1
ATOM 1359 O O . LEU A 1 167 ? -0.732 -10.780 17.259 1.00 97.81 167 LEU A O 1
ATOM 1363 N N . LYS A 1 168 ? -1.462 -10.462 15.163 1.00 96.38 168 LYS A N 1
ATOM 1364 C CA . LYS A 1 168 ? -2.893 -10.639 15.485 1.00 96.38 168 LYS A CA 1
ATOM 1365 C C . LYS A 1 168 ? -3.194 -12.016 16.083 1.00 96.38 168 LYS A C 1
ATOM 1367 O O . LYS A 1 168 ? -3.930 -12.101 17.066 1.00 96.38 168 LYS A O 1
ATOM 1372 N N . ILE A 1 169 ? -2.574 -13.078 15.565 1.00 97.06 169 ILE A N 1
ATOM 1373 C CA . ILE A 1 169 ? -2.693 -14.436 16.125 1.00 97.06 169 ILE A CA 1
ATOM 1374 C C . ILE A 1 169 ? -2.166 -14.483 17.568 1.00 97.06 169 ILE A C 1
ATOM 1376 O O . ILE A 1 169 ? -2.837 -15.014 18.452 1.00 97.06 169 ILE A O 1
ATOM 1380 N N . ILE A 1 170 ? -0.997 -13.894 17.835 1.00 97.44 170 ILE A N 1
ATOM 1381 C CA . ILE A 1 170 ? -0.421 -13.807 19.189 1.00 97.44 170 ILE A CA 1
ATOM 1382 C C . ILE A 1 170 ? -1.354 -13.046 20.140 1.00 97.44 170 ILE A C 1
ATOM 1384 O O . ILE A 1 170 ? -1.576 -13.479 21.271 1.00 97.44 170 ILE A O 1
ATOM 1388 N N . ILE A 1 171 ? -1.944 -11.939 19.681 1.00 97.62 171 ILE A N 1
ATOM 1389 C CA . ILE A 1 171 ? -2.919 -11.163 20.459 1.00 97.62 171 ILE A CA 1
ATOM 1390 C C . ILE A 1 171 ? -4.137 -12.024 20.813 1.00 97.62 171 ILE A C 1
ATOM 1392 O O . ILE A 1 171 ? -4.590 -11.995 21.958 1.00 97.62 171 ILE A O 1
ATOM 1396 N N . ALA A 1 172 ? -4.663 -12.796 19.858 1.00 96.69 172 ALA A N 1
ATOM 1397 C CA . ALA A 1 172 ? -5.801 -13.683 20.088 1.00 96.69 172 ALA A CA 1
ATOM 1398 C C . ALA A 1 172 ? -5.485 -14.757 21.143 1.00 96.69 172 ALA A C 1
ATOM 1400 O O . ALA A 1 172 ? -6.265 -14.937 22.077 1.00 96.69 172 ALA A O 1
ATOM 1401 N N . LYS A 1 173 ? -4.310 -15.390 21.057 1.00 97.50 173 LYS A N 1
ATOM 1402 C CA . LYS A 1 173 ? -3.830 -16.374 22.041 1.00 97.50 173 LYS A CA 1
ATOM 1403 C C . LYS A 1 173 ? -3.694 -15.788 23.450 1.00 97.50 173 LYS A C 1
ATOM 1405 O O . LYS A 1 173 ? -4.219 -16.349 24.409 1.00 97.50 173 LYS A O 1
ATOM 1410 N N . LEU A 1 174 ? -3.071 -14.613 23.580 1.00 96.62 174 LEU A N 1
ATOM 1411 C CA . LEU A 1 174 ? -2.958 -13.911 24.867 1.00 96.62 174 LEU A CA 1
ATOM 1412 C C . LEU A 1 174 ? -4.334 -13.577 25.460 1.00 96.62 174 LEU A C 1
ATOM 1414 O O . LEU A 1 174 ? -4.545 -13.712 26.664 1.00 96.62 174 LEU A O 1
ATOM 1418 N N . ARG A 1 175 ? -5.295 -13.167 24.622 1.00 95.25 175 ARG A N 1
ATOM 1419 C CA . ARG A 1 175 ? -6.679 -12.896 25.049 1.00 95.25 175 ARG A CA 1
ATOM 1420 C C . ARG A 1 175 ? -7.430 -14.160 25.466 1.00 95.25 175 ARG A C 1
ATOM 1422 O O . ARG A 1 175 ? -8.284 -14.072 26.343 1.00 95.25 175 ARG A O 1
ATOM 1429 N N . ALA A 1 176 ? -7.092 -15.309 24.884 1.00 96.06 176 ALA A N 1
ATOM 1430 C CA . ALA A 1 176 ? -7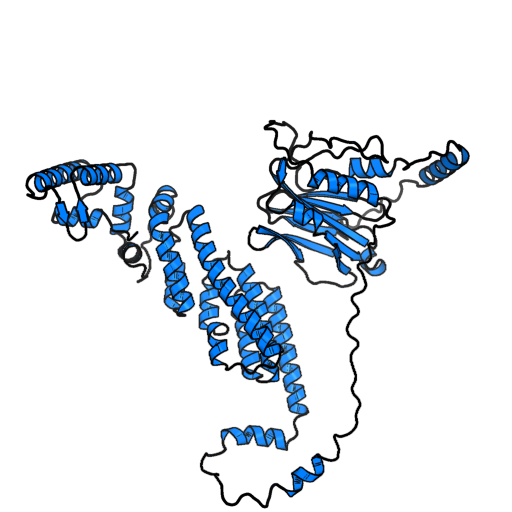.585 -16.619 25.306 1.00 96.06 176 ALA A CA 1
ATOM 1431 C C . ALA A 1 176 ? -6.941 -17.117 26.618 1.00 96.06 176 ALA A C 1
ATOM 1433 O O . ALA A 1 176 ? -7.345 -18.151 27.142 1.00 96.06 176 ALA A O 1
ATOM 1434 N N . GLY A 1 177 ? -5.976 -16.377 27.176 1.00 95.00 177 GLY A N 1
ATOM 1435 C CA . GLY A 1 177 ? -5.299 -16.716 28.427 1.00 95.00 177 GLY A CA 1
ATOM 1436 C C . GLY A 1 177 ? -4.056 -17.589 28.253 1.00 95.00 177 GLY A C 1
ATOM 1437 O O . GLY A 1 177 ? -3.499 -18.036 29.254 1.00 95.00 177 GLY A O 1
ATOM 1438 N N . GLU A 1 178 ? -3.596 -17.824 27.018 1.00 96.62 178 GLU A N 1
ATOM 1439 C CA . GLU A 1 178 ? -2.333 -18.526 26.779 1.00 96.62 178 GLU A CA 1
ATOM 1440 C C . GLU A 1 178 ? -1.143 -17.710 27.311 1.00 96.62 178 GLU A C 1
ATOM 1442 O O . GLU A 1 178 ? -1.072 -16.487 27.154 1.00 96.62 178 GLU A O 1
ATOM 1447 N N . VAL A 1 179 ? -0.176 -18.397 27.924 1.00 93.62 179 VAL A N 1
ATOM 1448 C CA . VAL A 1 179 ? 1.065 -17.785 28.409 1.00 93.62 179 VAL A CA 1
ATOM 1449 C C . VAL A 1 179 ? 2.102 -17.829 27.292 1.00 93.62 179 VAL A C 1
ATOM 1451 O O . VAL A 1 179 ? 2.647 -18.887 26.991 1.00 93.62 179 VAL A O 1
ATOM 1454 N N . ILE A 1 180 ? 2.389 -16.673 26.693 1.00 94.31 180 ILE A N 1
ATOM 1455 C CA . ILE A 1 180 ? 3.402 -16.532 25.639 1.00 94.31 180 ILE A CA 1
ATOM 1456 C C . ILE A 1 180 ? 4.665 -15.895 26.229 1.00 94.31 180 ILE A C 1
ATOM 1458 O O . ILE A 1 180 ? 4.575 -14.828 26.848 1.00 94.31 180 ILE A O 1
ATOM 1462 N N . PRO A 1 181 ? 5.854 -16.499 26.055 1.00 93.62 181 PRO A N 1
ATOM 1463 C CA . PRO A 1 181 ? 7.094 -15.921 26.555 1.00 93.62 181 PRO A CA 1
ATOM 1464 C C . PRO A 1 181 ? 7.447 -14.632 25.802 1.00 93.62 181 PRO A C 1
ATOM 1466 O O . PRO A 1 181 ? 7.308 -14.539 24.584 1.00 93.62 181 PRO A O 1
ATOM 1469 N N . LEU A 1 182 ? 8.011 -13.646 26.508 1.00 88.81 182 LEU A N 1
ATOM 1470 C CA . LEU A 1 182 ? 8.380 -12.341 25.935 1.00 88.81 182 LEU A CA 1
ATOM 1471 C C . LEU A 1 182 ? 9.318 -12.454 24.717 1.00 88.81 182 LEU A C 1
ATOM 1473 O O . LEU A 1 182 ? 9.258 -11.634 23.803 1.00 88.81 182 LEU A O 1
ATOM 1477 N N . ARG A 1 183 ? 10.157 -13.498 24.670 1.00 92.94 183 ARG A N 1
ATOM 1478 C CA . ARG A 1 183 ? 11.050 -13.776 23.535 1.00 92.94 183 ARG A CA 1
ATOM 1479 C C . ARG A 1 183 ? 10.286 -14.003 22.227 1.00 92.94 183 ARG A C 1
ATOM 1481 O O . ARG A 1 183 ? 10.786 -13.612 21.179 1.00 92.94 183 ARG A O 1
ATOM 1488 N N . GLU A 1 184 ? 9.091 -14.587 22.280 1.00 94.38 184 GLU A N 1
ATOM 1489 C CA . GLU A 1 184 ? 8.232 -14.781 21.103 1.00 94.38 184 GLU A CA 1
ATOM 1490 C C . GLU A 1 184 ? 7.542 -13.488 20.656 1.00 94.38 184 GLU A C 1
ATOM 1492 O O . GLU A 1 184 ? 7.152 -13.368 19.499 1.00 94.38 184 GLU A O 1
ATOM 1497 N N . LEU A 1 185 ? 7.438 -12.491 21.539 1.00 94.31 185 LEU A N 1
ATOM 1498 C CA . LEU A 1 185 ? 6.896 -11.168 21.216 1.00 94.31 185 LEU A CA 1
ATOM 1499 C C . LEU A 1 185 ? 7.945 -10.253 20.576 1.00 94.31 185 LEU A C 1
ATOM 1501 O O . LEU A 1 185 ? 7.604 -9.352 19.806 1.00 94.31 185 LEU A O 1
ATOM 1505 N N . TRP A 1 186 ? 9.226 -10.493 20.878 1.00 92.62 186 TRP A N 1
ATOM 1506 C CA . TRP A 1 186 ? 10.346 -9.670 20.424 1.00 92.62 186 TRP A CA 1
ATOM 1507 C C . TRP A 1 186 ? 10.397 -9.449 18.904 1.00 92.62 186 TRP A C 1
ATOM 1509 O O . TRP A 1 186 ? 10.647 -8.314 18.499 1.00 92.62 186 TRP A O 1
ATOM 1519 N N . PRO A 1 187 ? 10.117 -10.442 18.035 1.00 94.50 187 PRO A N 1
ATOM 1520 C CA . PRO A 1 187 ? 10.091 -10.231 16.587 1.00 94.50 187 PRO A CA 1
ATOM 1521 C C . PRO A 1 187 ? 9.066 -9.194 16.112 1.00 94.50 187 PRO A C 1
ATOM 1523 O O . PRO A 1 187 ? 9.239 -8.659 15.024 1.00 94.50 187 PRO A O 1
ATOM 1526 N N . PHE A 1 188 ? 8.036 -8.894 16.910 1.00 95.62 188 PHE A N 1
ATOM 1527 C CA . PHE A 1 188 ? 6.924 -8.008 16.543 1.00 95.62 188 PHE A CA 1
ATOM 1528 C C . PHE A 1 188 ? 6.960 -6.672 17.298 1.00 95.62 188 PHE A C 1
ATOM 1530 O O . PHE A 1 188 ? 6.591 -5.629 16.760 1.00 95.62 188 PHE A O 1
ATOM 1537 N N . ALA A 1 189 ? 7.414 -6.679 18.550 1.00 94.44 189 ALA A N 1
ATOM 1538 C CA . ALA A 1 189 ? 7.307 -5.531 19.444 1.00 94.44 189 ALA A CA 1
ATOM 1539 C C . ALA A 1 189 ? 8.669 -5.126 20.020 1.00 94.44 189 ALA A C 1
ATOM 1541 O O . ALA A 1 189 ? 8.912 -5.214 21.222 1.00 94.44 189 ALA A O 1
ATOM 1542 N N . ASN A 1 190 ? 9.566 -4.658 19.151 1.00 96.12 190 ASN A N 1
ATOM 1543 C CA . ASN A 1 190 ? 10.853 -4.097 19.555 1.00 96.12 190 ASN A CA 1
ATOM 1544 C C . ASN A 1 190 ? 11.135 -2.756 18.856 1.00 96.12 190 ASN A C 1
ATOM 1546 O O . ASN A 1 190 ? 10.585 -2.443 17.799 1.00 96.12 190 ASN A O 1
ATOM 1550 N N . ILE A 1 191 ? 12.017 -1.954 19.458 1.00 97.44 191 ILE A N 1
ATOM 1551 C CA . ILE A 1 191 ? 12.342 -0.610 18.963 1.00 97.44 191 ILE A CA 1
ATOM 1552 C C . ILE A 1 191 ? 13.078 -0.617 17.618 1.00 97.44 191 ILE A C 1
ATOM 1554 O O . ILE A 1 191 ? 12.905 0.311 16.830 1.00 97.44 191 ILE A O 1
ATOM 1558 N N . THR A 1 192 ? 13.890 -1.640 17.348 1.00 97.88 192 THR A N 1
ATOM 1559 C CA . THR A 1 192 ? 14.646 -1.767 16.097 1.00 97.88 192 THR A CA 1
ATOM 1560 C C . THR A 1 192 ? 13.690 -1.931 14.924 1.00 97.88 192 THR A C 1
ATOM 1562 O O . THR A 1 192 ? 13.782 -1.165 13.968 1.00 97.88 192 THR A O 1
ATOM 1565 N N . LEU A 1 193 ? 12.706 -2.826 15.046 1.00 97.56 193 LEU A N 1
ATOM 1566 C CA . LEU A 1 193 ? 11.668 -3.010 14.037 1.00 97.56 193 LEU A CA 1
ATOM 1567 C C . LEU A 1 193 ? 10.881 -1.716 13.812 1.00 97.56 193 LEU A C 1
ATOM 1569 O O . LEU A 1 193 ? 10.741 -1.297 12.673 1.00 97.56 193 LEU A O 1
ATOM 1573 N N . VAL A 1 194 ? 10.424 -1.032 14.868 1.00 98.25 194 VAL A N 1
ATOM 1574 C CA . VAL A 1 194 ? 9.698 0.249 14.724 1.00 98.25 194 VAL A CA 1
ATOM 1575 C C . VAL A 1 194 ? 10.514 1.275 13.936 1.00 98.25 194 VAL A C 1
ATOM 1577 O O . VAL A 1 194 ? 9.988 1.927 13.036 1.00 98.25 194 VAL A O 1
ATOM 1580 N N . LYS A 1 195 ? 11.815 1.390 14.227 1.00 98.31 195 LYS A N 1
ATOM 1581 C CA . LYS A 1 195 ? 12.709 2.278 13.475 1.00 98.31 195 LYS A CA 1
ATOM 1582 C C . LYS A 1 195 ? 12.846 1.859 12.011 1.00 98.31 195 LYS A C 1
ATOM 1584 O O . LYS A 1 195 ? 12.850 2.743 11.162 1.00 98.31 195 LYS A O 1
ATOM 1589 N N . GLN A 1 196 ? 12.922 0.558 11.720 1.00 98.06 196 GLN A N 1
ATOM 1590 C CA . GLN A 1 196 ? 12.963 0.042 10.347 1.00 98.06 196 GLN A CA 1
ATOM 1591 C C . GLN A 1 196 ? 11.661 0.313 9.594 1.00 98.06 196 GLN A C 1
ATOM 1593 O O . GLN A 1 196 ? 11.704 0.786 8.464 1.00 98.06 196 GLN A O 1
ATOM 1598 N N . LEU A 1 197 ? 10.505 0.079 10.222 1.00 98.00 197 LEU A N 1
ATOM 1599 C CA . LEU A 1 197 ? 9.206 0.375 9.619 1.00 98.00 197 LEU A CA 1
ATOM 1600 C C . LEU A 1 197 ? 9.075 1.868 9.300 1.00 98.00 197 LEU A C 1
ATOM 1602 O O . LEU A 1 197 ? 8.529 2.222 8.263 1.00 98.00 197 LEU A O 1
ATOM 1606 N N . ASN A 1 198 ? 9.636 2.747 10.134 1.00 98.12 198 ASN A N 1
ATOM 1607 C CA . ASN A 1 198 ? 9.678 4.183 9.857 1.00 98.12 198 ASN A CA 1
ATOM 1608 C C . ASN A 1 198 ? 10.582 4.584 8.684 1.00 98.12 198 ASN A C 1
ATOM 1610 O O . ASN A 1 198 ? 10.414 5.686 8.174 1.00 98.12 198 ASN A O 1
ATOM 1614 N N . GLN A 1 199 ? 11.522 3.732 8.263 1.00 97.94 199 GLN A N 1
ATOM 1615 C CA . GLN A 1 199 ? 12.303 3.974 7.045 1.00 97.94 199 GLN A CA 1
ATOM 1616 C C . GLN A 1 199 ? 11.527 3.609 5.777 1.00 97.94 199 GLN A C 1
ATOM 1618 O O . GLN A 1 199 ? 11.944 3.981 4.684 1.00 97.94 199 GLN A O 1
ATOM 1623 N N . LEU A 1 200 ? 10.416 2.870 5.896 1.00 97.12 200 LEU A N 1
ATOM 1624 C CA . LEU A 1 200 ? 9.627 2.504 4.729 1.00 97.12 200 LEU A CA 1
ATOM 1625 C C . LEU A 1 200 ? 8.948 3.746 4.116 1.00 97.12 200 LEU A C 1
ATOM 1627 O O . LEU A 1 200 ? 8.538 4.654 4.849 1.00 97.12 200 LEU A O 1
ATOM 1631 N N . PRO A 1 201 ? 8.768 3.774 2.782 1.00 94.25 201 PRO A N 1
ATOM 1632 C CA . PRO A 1 201 ? 8.157 4.891 2.069 1.00 94.25 201 PRO A CA 1
ATOM 1633 C C . PRO A 1 201 ? 6.754 5.250 2.566 1.00 94.25 201 PRO A C 1
ATOM 1635 O O . PRO A 1 201 ? 6.055 4.439 3.178 1.00 94.25 201 PRO A O 1
ATOM 1638 N N . TYR A 1 202 ? 6.289 6.452 2.210 1.00 91.31 202 TYR A N 1
ATOM 1639 C CA . TYR A 1 202 ? 4.947 6.930 2.563 1.00 91.31 202 TYR A CA 1
ATOM 1640 C C . TYR A 1 202 ? 3.825 5.976 2.127 1.00 91.31 202 TYR A C 1
ATOM 1642 O O . TYR A 1 202 ? 2.830 5.861 2.832 1.00 91.31 202 TYR A O 1
ATOM 1650 N N . ALA A 1 203 ? 4.016 5.209 1.047 1.00 88.00 203 ALA A N 1
ATOM 1651 C CA . ALA A 1 203 ? 3.074 4.169 0.628 1.00 88.00 203 ALA A CA 1
ATOM 1652 C C . ALA A 1 203 ? 2.689 3.203 1.771 1.00 88.00 203 ALA A C 1
ATOM 1654 O O . ALA A 1 203 ? 1.559 2.741 1.821 1.00 88.00 203 ALA A O 1
ATOM 1655 N N . PHE A 1 204 ? 3.588 2.945 2.728 1.00 94.38 204 PHE A N 1
ATOM 1656 C CA . PHE A 1 204 ? 3.367 2.061 3.879 1.00 94.38 204 PHE A CA 1
ATOM 1657 C C . PHE A 1 204 ? 2.742 2.769 5.096 1.00 94.38 204 PHE A C 1
ATOM 1659 O O . PHE A 1 204 ? 2.690 2.194 6.180 1.00 94.38 204 PHE A O 1
ATOM 1666 N N . TYR A 1 205 ? 2.326 4.032 4.980 1.00 90.50 205 TYR A N 1
ATOM 1667 C CA . TYR A 1 205 ? 1.812 4.829 6.100 1.00 90.50 205 TYR A CA 1
ATOM 1668 C C . TYR A 1 205 ? 0.490 4.302 6.676 1.00 90.50 205 TYR A C 1
ATOM 1670 O O . TYR A 1 205 ? 0.355 4.186 7.896 1.00 90.50 205 TYR A O 1
ATOM 1678 N N . GLU A 1 206 ? -0.456 3.942 5.809 1.00 84.19 206 GLU A N 1
ATOM 1679 C CA . GLU A 1 206 ? -1.739 3.362 6.222 1.00 84.19 206 GLU A CA 1
ATOM 1680 C C . GLU A 1 206 ? -1.509 2.042 6.969 1.00 84.19 206 GLU A C 1
ATOM 1682 O O . GLU A 1 206 ? -1.852 1.922 8.142 1.00 84.19 206 GLU A O 1
ATOM 1687 N N . TRP A 1 207 ? -0.755 1.122 6.358 1.00 94.75 207 TRP A N 1
ATOM 1688 C CA . TRP A 1 207 ? -0.389 -0.146 6.990 1.00 94.75 207 TRP A CA 1
ATOM 1689 C C . TRP A 1 207 ? 0.355 0.038 8.327 1.00 94.75 207 TRP A C 1
ATOM 1691 O O . TRP A 1 207 ? 0.097 -0.683 9.289 1.00 94.75 207 TRP A O 1
ATOM 1701 N N . ARG A 1 208 ? 1.263 1.021 8.441 1.00 97.38 208 ARG A N 1
ATOM 1702 C CA . ARG A 1 208 ? 1.928 1.334 9.723 1.00 97.38 208 ARG A CA 1
ATOM 1703 C C . ARG A 1 208 ? 0.928 1.746 10.799 1.00 97.38 208 ARG A C 1
ATOM 1705 O O . ARG A 1 208 ? 1.150 1.441 11.969 1.00 97.38 208 ARG A O 1
ATOM 1712 N N . SER A 1 209 ? -0.150 2.425 10.423 1.00 91.12 209 SER A N 1
ATOM 1713 C CA . SER A 1 209 ? -1.208 2.826 11.350 1.00 91.12 209 SER A CA 1
ATOM 1714 C C . SER A 1 209 ? -1.987 1.606 11.851 1.00 91.12 209 SER A C 1
ATOM 1716 O O . SER A 1 209 ? -2.140 1.452 13.065 1.00 91.12 209 SER A O 1
ATOM 1718 N N . ASP A 1 210 ? -2.343 0.676 10.963 1.00 89.06 210 ASP A N 1
ATOM 1719 C CA . ASP A 1 210 ? -2.972 -0.606 11.329 1.00 89.06 210 ASP A CA 1
ATOM 1720 C C . ASP A 1 210 ? -2.066 -1.454 12.232 1.00 89.06 210 ASP A C 1
ATOM 1722 O O . ASP A 1 210 ? -2.484 -2.002 13.263 1.00 89.06 210 ASP A O 1
ATOM 1726 N N . TYR A 1 211 ? -0.773 -1.493 11.902 1.00 98.06 211 TYR A N 1
ATOM 1727 C CA . TYR A 1 211 ? 0.238 -2.133 12.732 1.00 98.06 211 TYR A CA 1
ATOM 1728 C C . TYR A 1 211 ? 0.341 -1.468 14.114 1.00 98.06 211 TYR A C 1
ATOM 1730 O O . TYR A 1 211 ? 0.432 -2.152 15.135 1.00 98.06 211 TYR A O 1
ATOM 1738 N N . GLY A 1 212 ? 0.259 -0.136 14.176 1.00 98.06 212 GLY A N 1
ATOM 1739 C CA . GLY A 1 212 ? 0.230 0.639 15.415 1.00 98.06 212 GLY A CA 1
ATOM 1740 C C . GLY A 1 212 ? -0.966 0.302 16.310 1.00 98.06 212 GLY A C 1
ATOM 1741 O O . GLY A 1 212 ? -0.783 0.112 17.517 1.00 98.06 212 GLY A O 1
ATOM 1742 N N . ILE A 1 213 ? -2.162 0.136 15.733 1.00 96.75 213 ILE A N 1
ATOM 1743 C CA . ILE A 1 213 ? -3.352 -0.364 16.444 1.00 96.75 213 ILE A CA 1
ATOM 1744 C C . ILE A 1 213 ? -3.119 -1.787 16.964 1.00 96.75 213 ILE A C 1
ATOM 1746 O O . ILE A 1 213 ? -3.459 -2.100 18.109 1.00 96.75 213 ILE A O 1
ATOM 1750 N N . SER A 1 214 ? -2.492 -2.650 16.164 1.00 97.94 214 SER A N 1
ATOM 1751 C CA . SER A 1 214 ? -2.131 -4.006 16.589 1.00 97.94 214 SER A CA 1
ATOM 1752 C C . SER A 1 214 ? -1.143 -3.996 17.767 1.00 97.94 214 SER A C 1
ATOM 1754 O O . SER A 1 214 ? -1.333 -4.750 18.721 1.00 97.94 214 SER A O 1
ATOM 1756 N N . LEU A 1 215 ? -0.157 -3.091 17.789 1.00 98.44 215 LEU A N 1
ATOM 1757 C CA . LEU A 1 215 ? 0.745 -2.910 18.936 1.00 98.44 215 LEU A CA 1
ATOM 1758 C C . LEU A 1 215 ? 0.011 -2.429 20.198 1.00 98.44 215 LEU A C 1
ATOM 1760 O O . LEU A 1 215 ? 0.268 -2.952 21.283 1.00 98.44 215 LEU A O 1
ATOM 1764 N N . ILE A 1 216 ? -0.940 -1.493 20.076 1.00 98.12 216 ILE A N 1
ATOM 1765 C CA . ILE A 1 216 ? -1.783 -1.073 21.212 1.00 98.12 216 ILE A CA 1
ATOM 1766 C C . ILE A 1 216 ? -2.547 -2.283 21.757 1.00 98.12 216 ILE A C 1
ATOM 1768 O O . ILE A 1 216 ? -2.515 -2.557 22.957 1.00 98.12 216 ILE A O 1
ATOM 1772 N N . ASN A 1 217 ? -3.184 -3.052 20.872 1.00 97.62 217 ASN A N 1
ATOM 1773 C CA . ASN A 1 217 ? -3.938 -4.249 21.233 1.00 97.62 217 ASN A CA 1
ATOM 1774 C C . ASN A 1 217 ? -3.071 -5.328 21.893 1.00 97.62 217 ASN A C 1
ATOM 1776 O O . ASN A 1 217 ? -3.541 -5.984 22.825 1.00 97.62 217 ASN A O 1
ATOM 1780 N N . LEU A 1 218 ? -1.821 -5.492 21.453 1.00 98.19 218 LEU A N 1
ATOM 1781 C CA . LEU A 1 218 ? -0.847 -6.374 22.093 1.00 98.19 218 LEU A CA 1
ATOM 1782 C C . LEU A 1 218 ? -0.509 -5.893 23.506 1.00 98.19 218 LEU A C 1
ATOM 1784 O O . LEU A 1 218 ? -0.577 -6.675 24.454 1.00 98.19 218 LEU A O 1
ATOM 1788 N N . GLY A 1 219 ? -0.210 -4.604 23.669 1.00 97.69 219 GLY A N 1
ATOM 1789 C CA . GLY A 1 219 ? 0.036 -4.016 24.984 1.00 97.69 219 GLY A CA 1
ATOM 1790 C C . GLY A 1 219 ? -1.150 -4.208 25.937 1.00 97.69 219 GLY A C 1
ATOM 1791 O O . GLY A 1 219 ? -0.961 -4.603 27.088 1.00 97.69 219 GLY A O 1
ATOM 1792 N N . LEU A 1 220 ? -2.378 -4.039 25.436 1.00 96.69 220 LEU A N 1
ATOM 1793 C CA . LEU A 1 220 ? -3.624 -4.293 26.170 1.00 96.69 220 LEU A CA 1
ATOM 1794 C C . LEU A 1 220 ? -3.898 -5.782 26.450 1.00 96.69 220 LEU A C 1
ATOM 1796 O O . LEU A 1 220 ? -4.626 -6.106 27.386 1.00 96.69 220 LEU A O 1
ATOM 1800 N N . ALA A 1 221 ? -3.341 -6.708 25.674 1.00 96.69 221 ALA A N 1
ATOM 1801 C CA . ALA A 1 221 ? -3.436 -8.133 25.981 1.00 96.69 221 ALA A CA 1
ATOM 1802 C C . ALA A 1 221 ? -2.471 -8.527 27.116 1.00 96.69 221 ALA A C 1
ATOM 1804 O O . ALA A 1 221 ? -2.797 -9.375 27.942 1.00 96.69 221 ALA A O 1
ATOM 1805 N N . ILE A 1 222 ? -1.308 -7.873 27.196 1.00 95.94 222 ILE A N 1
ATOM 1806 C CA . ILE A 1 222 ? -0.235 -8.217 28.142 1.00 95.94 222 ILE A CA 1
ATOM 1807 C C . ILE A 1 222 ? -0.388 -7.500 29.488 1.00 95.94 222 ILE A C 1
ATOM 1809 O O . ILE A 1 222 ? -0.087 -8.091 30.525 1.00 95.94 222 ILE A O 1
ATOM 1813 N N . TYR A 1 223 ? -0.878 -6.253 29.505 1.00 95.44 223 TYR A N 1
ATOM 1814 C CA . TYR A 1 223 ? -0.767 -5.376 30.685 1.00 95.44 223 TYR A CA 1
ATOM 1815 C C . TYR A 1 223 ? -1.381 -5.926 31.975 1.00 95.44 223 TYR A C 1
ATOM 1817 O O . TYR A 1 223 ? -0.978 -5.514 33.062 1.00 95.44 223 TYR A O 1
ATOM 1825 N N . ARG A 1 224 ? -2.379 -6.814 31.872 1.00 89.81 224 ARG A N 1
ATOM 1826 C CA . ARG A 1 224 ? -3.035 -7.417 33.040 1.00 89.81 224 ARG A CA 1
ATOM 1827 C C . ARG A 1 224 ? -2.087 -8.332 33.809 1.00 89.81 224 ARG A C 1
ATOM 1829 O O . ARG A 1 224 ? -2.134 -8.344 35.035 1.00 89.81 224 ARG A O 1
ATOM 1836 N N . ASN A 1 225 ? -1.234 -9.052 33.085 1.00 90.50 225 ASN A N 1
ATOM 1837 C CA . ASN A 1 225 ? -0.269 -9.991 33.647 1.00 90.50 225 ASN A CA 1
ATOM 1838 C C . ASN A 1 225 ? 1.093 -9.319 33.864 1.00 90.50 225 ASN A C 1
ATOM 1840 O O . ASN A 1 225 ? 1.746 -9.560 34.876 1.00 90.50 225 ASN A O 1
ATOM 1844 N N . ASP A 1 226 ? 1.491 -8.434 32.947 1.00 93.56 226 ASP A N 1
ATOM 1845 C CA . ASP A 1 226 ? 2.757 -7.708 32.994 1.00 93.56 226 ASP A CA 1
ATOM 1846 C C . ASP A 1 226 ? 2.569 -6.253 32.547 1.00 93.56 226 ASP A C 1
ATOM 1848 O O . ASP A 1 226 ? 2.628 -5.903 31.364 1.00 93.56 226 ASP A O 1
ATOM 1852 N N . PHE A 1 227 ? 2.314 -5.387 33.527 1.00 94.38 227 PHE A N 1
ATOM 1853 C CA . PHE A 1 227 ? 2.066 -3.967 33.295 1.00 94.38 227 PHE A CA 1
ATOM 1854 C C . PHE A 1 227 ? 3.244 -3.267 32.610 1.00 94.38 227 PHE A C 1
ATOM 1856 O O . PHE A 1 227 ? 3.032 -2.466 31.699 1.00 94.38 227 PHE A O 1
ATOM 1863 N N . THR A 1 228 ? 4.475 -3.571 33.026 1.00 94.69 228 THR A N 1
ATOM 1864 C CA . THR A 1 228 ? 5.684 -2.912 32.521 1.00 94.69 228 THR A CA 1
ATOM 1865 C C . THR A 1 228 ? 5.875 -3.210 31.041 1.00 94.69 228 THR A C 1
ATOM 1867 O O . THR A 1 228 ? 6.035 -2.280 30.248 1.00 94.69 228 THR A O 1
ATOM 1870 N N . ASN A 1 229 ? 5.786 -4.485 30.651 1.00 94.94 229 ASN A N 1
ATOM 1871 C CA . ASN A 1 229 ? 5.922 -4.878 29.251 1.00 94.94 229 ASN A CA 1
ATOM 1872 C C . ASN A 1 229 ? 4.741 -4.391 28.404 1.00 94.94 229 ASN A C 1
ATOM 1874 O O . ASN A 1 229 ? 4.957 -3.842 27.324 1.00 94.94 229 ASN A O 1
ATOM 1878 N N . GLY A 1 230 ? 3.505 -4.486 28.908 1.00 96.50 230 GLY A N 1
ATOM 1879 C CA . GLY A 1 230 ? 2.334 -3.944 28.213 1.00 96.50 230 GLY A CA 1
ATOM 1880 C C . GLY A 1 230 ? 2.462 -2.441 27.936 1.00 96.50 230 GLY A C 1
ATOM 1881 O O . GLY A 1 230 ? 2.240 -1.990 26.814 1.00 96.50 230 GLY A O 1
ATOM 1882 N N . MET A 1 231 ? 2.897 -1.663 28.931 1.00 97.31 231 MET A N 1
ATOM 1883 C CA . MET A 1 231 ? 3.119 -0.220 28.798 1.00 97.31 231 MET A CA 1
ATOM 1884 C C . MET A 1 231 ? 4.277 0.114 27.850 1.00 97.31 231 MET A C 1
ATOM 1886 O O . MET A 1 231 ? 4.180 1.067 27.074 1.00 97.31 231 MET A O 1
ATOM 1890 N N . ALA A 1 232 ? 5.368 -0.658 27.897 1.00 96.75 232 ALA A N 1
ATOM 1891 C CA . ALA A 1 232 ? 6.498 -0.491 26.988 1.00 96.75 232 ALA A CA 1
ATOM 1892 C C . ALA A 1 232 ? 6.074 -0.701 25.526 1.00 96.75 232 ALA A C 1
ATOM 1894 O O . ALA A 1 232 ? 6.435 0.111 24.675 1.00 96.75 232 ALA A O 1
ATOM 1895 N N . ILE A 1 233 ? 5.251 -1.721 25.255 1.00 97.56 233 ILE A N 1
ATOM 1896 C CA . ILE A 1 233 ? 4.719 -2.024 23.920 1.00 97.56 233 ILE A CA 1
ATOM 1897 C C . ILE A 1 233 ? 3.788 -0.911 23.426 1.00 97.56 233 ILE A C 1
ATOM 1899 O O . ILE A 1 233 ? 3.983 -0.423 22.318 1.00 97.56 233 ILE A O 1
ATOM 1903 N N . VAL A 1 234 ? 2.848 -0.424 24.246 1.00 97.69 234 VAL A N 1
ATOM 1904 C CA . VAL A 1 234 ? 2.018 0.748 23.880 1.00 97.69 234 VAL A CA 1
ATOM 1905 C C . VAL A 1 234 ? 2.894 1.979 23.604 1.00 97.69 234 VAL A C 1
ATOM 1907 O O . VAL A 1 234 ? 2.631 2.756 22.690 1.00 97.69 234 VAL A O 1
ATOM 1910 N N . GLY A 1 235 ? 3.983 2.147 24.359 1.00 97.50 235 GLY A N 1
ATOM 1911 C CA . GLY A 1 235 ? 4.955 3.216 24.143 1.00 97.50 235 GLY A CA 1
ATOM 1912 C C . GLY A 1 235 ? 5.731 3.112 22.826 1.00 97.50 235 GLY A C 1
ATOM 1913 O O . GLY A 1 235 ? 6.220 4.136 22.346 1.00 97.50 235 GLY A O 1
ATOM 1914 N N . LEU A 1 236 ? 5.839 1.921 22.225 1.00 97.81 236 LEU A N 1
ATOM 1915 C CA . LEU A 1 236 ? 6.425 1.751 20.894 1.00 97.81 236 LEU A CA 1
ATOM 1916 C C . LEU A 1 236 ? 5.544 2.372 19.804 1.00 97.81 236 LEU A C 1
ATOM 1918 O O . LEU A 1 236 ? 6.098 2.962 18.879 1.00 97.81 236 LEU A O 1
ATOM 1922 N N . THR A 1 237 ? 4.212 2.331 19.936 1.00 96.94 237 THR A N 1
ATOM 1923 C CA . THR A 1 237 ? 3.293 2.976 18.980 1.00 96.94 237 THR A CA 1
ATOM 1924 C C . THR A 1 237 ? 3.539 4.485 18.891 1.00 96.94 237 THR A C 1
ATOM 1926 O O . THR A 1 237 ? 3.522 5.045 17.801 1.00 96.94 237 THR A O 1
ATOM 1929 N N . GLY A 1 238 ? 3.904 5.139 20.000 1.00 95.69 238 GLY A N 1
ATOM 1930 C CA . GLY A 1 238 ? 4.279 6.561 20.000 1.00 95.69 238 GLY A CA 1
ATOM 1931 C C . GLY A 1 238 ? 5.602 6.890 19.301 1.00 95.69 238 GLY A C 1
ATOM 1932 O O . GLY A 1 238 ? 5.920 8.055 19.096 1.00 95.69 238 GLY A O 1
ATOM 1933 N N . LYS A 1 239 ? 6.402 5.875 18.958 1.00 97.81 239 LYS A N 1
ATOM 1934 C CA . LYS A 1 239 ? 7.637 6.022 18.174 1.00 97.81 239 LYS A CA 1
ATOM 1935 C C . LYS A 1 239 ? 7.447 5.603 16.717 1.00 97.81 239 LYS A C 1
ATOM 1937 O O . LYS A 1 239 ? 8.339 5.842 15.906 1.00 97.81 239 LYS A O 1
ATOM 1942 N N . LEU A 1 240 ? 6.334 4.949 16.393 1.00 97.94 240 LEU A N 1
ATOM 1943 C CA . LEU A 1 240 ? 5.969 4.569 15.036 1.00 97.94 240 LEU A CA 1
ATOM 1944 C C . LEU A 1 240 ? 5.311 5.774 14.352 1.00 97.94 240 LEU A C 1
ATOM 1946 O O . LEU A 1 240 ? 4.464 6.439 14.941 1.00 97.94 240 LEU A O 1
ATOM 1950 N N . GLN A 1 241 ? 5.708 6.070 13.119 1.00 96.75 241 GLN A N 1
ATOM 1951 C CA . GLN A 1 241 ? 5.078 7.105 12.303 1.00 96.75 241 GLN A CA 1
ATOM 1952 C C . GLN A 1 241 ? 3.727 6.582 11.798 1.00 96.75 241 GLN A C 1
ATOM 1954 O O . GLN A 1 241 ? 3.681 5.778 10.866 1.00 96.75 241 GLN A O 1
ATOM 1959 N N . THR A 1 242 ? 2.643 7.020 12.434 1.00 95.88 242 THR A N 1
ATOM 1960 C CA . THR A 1 242 ? 1.258 6.604 12.147 1.00 95.88 242 THR A CA 1
ATOM 1961 C C . THR A 1 242 ? 0.343 7.816 11.969 1.00 95.88 242 THR A C 1
ATOM 1963 O O . THR A 1 242 ? 0.788 8.960 12.091 1.00 95.88 242 THR A O 1
ATOM 1966 N N . SER A 1 243 ? -0.944 7.570 11.718 1.00 90.56 243 SER A N 1
ATOM 1967 C CA . SER A 1 243 ? -1.994 8.590 11.789 1.00 90.56 243 SER A CA 1
ATOM 1968 C C . SER A 1 243 ? -2.146 9.190 13.183 1.00 90.56 243 SER A C 1
ATOM 1970 O O . SER A 1 243 ? -1.818 8.560 14.195 1.00 90.56 243 SER A O 1
ATOM 1972 N N . GLU A 1 244 ? -2.653 10.423 13.210 1.00 85.12 244 GLU A N 1
ATOM 1973 C CA . GLU A 1 244 ? -2.977 11.167 14.429 1.00 85.12 244 GLU A CA 1
ATOM 1974 C C . GLU A 1 244 ? -3.948 10.381 15.312 1.00 85.12 244 GLU A C 1
ATOM 1976 O O . GLU A 1 244 ? -3.675 10.186 16.493 1.00 85.12 244 GLU A O 1
ATOM 1981 N N . TYR A 1 245 ? -4.982 9.784 14.713 1.00 89.62 245 TYR A N 1
ATOM 1982 C CA . TYR A 1 245 ? -5.919 8.891 15.396 1.00 89.62 245 TYR A CA 1
ATOM 1983 C C . TYR A 1 245 ? -5.220 7.793 16.217 1.00 89.62 245 TYR A C 1
ATOM 1985 O O . TYR A 1 245 ? -5.542 7.568 17.383 1.00 89.62 245 TYR A O 1
ATOM 1993 N N . VAL A 1 246 ? -4.217 7.118 15.644 1.00 88.25 246 VAL A N 1
ATOM 1994 C CA . VAL A 1 246 ? -3.479 6.056 16.349 1.00 88.25 246 VAL A CA 1
ATOM 1995 C C . VAL A 1 246 ? -2.660 6.625 17.514 1.00 88.25 246 VAL A C 1
ATOM 1997 O O . VAL A 1 246 ? -2.535 5.976 18.557 1.00 88.25 246 VAL A O 1
ATOM 2000 N N . GLN A 1 247 ? -2.124 7.839 17.368 1.00 94.56 247 GLN A N 1
ATOM 2001 C CA . GLN A 1 247 ? -1.387 8.529 18.430 1.00 94.56 247 GLN A CA 1
ATOM 2002 C C . GLN A 1 247 ? -2.314 8.949 19.581 1.00 94.56 247 GLN A C 1
ATOM 2004 O O . GLN A 1 247 ? -1.975 8.744 20.750 1.00 94.56 247 GLN A O 1
ATOM 2009 N N . GLU A 1 248 ? -3.506 9.458 19.272 1.00 87.94 248 GLU A N 1
ATOM 2010 C CA . GLU A 1 248 ? -4.539 9.786 20.259 1.00 87.94 248 GLU A CA 1
ATOM 2011 C C . GLU A 1 248 ? -5.034 8.541 21.001 1.00 87.94 248 GLU A C 1
ATOM 2013 O O . GLU A 1 248 ? -5.102 8.531 22.235 1.00 87.94 248 GLU A O 1
ATOM 2018 N N . GLU A 1 249 ? -5.307 7.453 20.276 1.00 88.25 249 GLU A N 1
ATOM 2019 C CA . GLU A 1 249 ? -5.679 6.163 20.858 1.00 88.25 249 GLU A CA 1
ATOM 2020 C C . GLU A 1 249 ? -4.596 5.644 21.805 1.00 88.25 249 GLU A C 1
ATOM 2022 O O . GLU A 1 249 ? -4.885 5.245 22.939 1.00 88.25 249 GLU A O 1
ATOM 2027 N N . MET A 1 250 ? -3.333 5.694 21.380 1.00 96.88 250 MET A N 1
ATOM 2028 C CA . MET A 1 250 ? -2.194 5.315 22.212 1.00 96.88 250 MET A CA 1
ATOM 2029 C C . MET A 1 250 ? -2.129 6.159 23.489 1.00 96.88 250 MET A C 1
ATOM 2031 O O . MET A 1 250 ? -1.998 5.596 24.580 1.00 96.88 250 MET A O 1
ATOM 2035 N N . ALA A 1 251 ? -2.278 7.484 23.392 1.00 97.12 251 ALA A N 1
ATOM 2036 C CA . ALA A 1 251 ? -2.283 8.376 24.549 1.00 97.12 251 ALA A CA 1
ATOM 2037 C C . ALA A 1 251 ? -3.443 8.059 25.507 1.00 97.12 251 ALA A C 1
ATOM 2039 O O . ALA A 1 251 ? -3.239 7.934 26.721 1.00 97.12 251 ALA A O 1
ATOM 2040 N N . ARG A 1 252 ? -4.645 7.845 24.963 1.00 96.44 252 ARG A N 1
ATOM 2041 C CA . ARG A 1 252 ? -5.847 7.474 25.716 1.00 96.44 252 ARG A CA 1
ATOM 2042 C C . ARG A 1 252 ? -5.643 6.178 26.495 1.00 96.44 252 ARG A C 1
ATOM 2044 O O . ARG A 1 252 ? -5.905 6.130 27.700 1.00 96.44 252 ARG A O 1
ATOM 2051 N N . TRP A 1 253 ? -5.153 5.128 25.838 1.00 96.75 253 TRP A N 1
ATOM 2052 C CA . TRP A 1 253 ? -4.913 3.835 26.483 1.00 96.75 253 TRP A CA 1
ATOM 2053 C C . TRP A 1 253 ? -3.773 3.887 27.493 1.00 96.75 253 TRP A C 1
ATOM 2055 O O . TRP A 1 253 ? -3.894 3.309 28.574 1.00 96.75 253 TRP A O 1
ATOM 2065 N N . LYS A 1 254 ? -2.712 4.644 27.210 1.00 96.94 254 LYS A N 1
ATOM 2066 C CA . LYS A 1 254 ? -1.605 4.871 28.144 1.00 96.94 254 LYS A CA 1
ATOM 2067 C C . LYS A 1 254 ? -2.084 5.504 29.453 1.00 96.94 254 LYS A C 1
ATOM 2069 O O . LYS A 1 254 ? -1.649 5.081 30.526 1.00 96.94 254 LYS A O 1
ATOM 2074 N N . THR A 1 255 ? -2.994 6.477 29.385 1.00 97.25 255 THR A N 1
ATOM 2075 C CA . THR A 1 255 ? -3.612 7.098 30.570 1.00 97.25 255 THR A CA 1
ATOM 2076 C C . THR A 1 255 ? -4.476 6.098 31.337 1.00 97.25 255 THR A C 1
ATOM 2078 O O . THR A 1 255 ? -4.215 5.864 32.518 1.00 97.25 255 THR A O 1
ATOM 2081 N N . LYS A 1 256 ? -5.402 5.406 30.655 1.00 96.38 256 LYS A N 1
ATOM 2082 C CA . LYS A 1 256 ? -6.272 4.384 31.271 1.00 96.38 256 LYS A CA 1
ATOM 2083 C C . LYS A 1 256 ? -5.480 3.271 31.962 1.00 96.38 256 LYS A C 1
ATOM 2085 O O . LYS A 1 256 ? -5.813 2.856 33.069 1.00 96.38 256 LYS A O 1
ATOM 2090 N N . MET A 1 257 ? -4.404 2.793 31.337 1.00 95.69 257 MET A N 1
ATOM 2091 C CA . MET A 1 257 ? -3.539 1.761 31.914 1.00 95.69 257 MET A CA 1
ATOM 2092 C C . MET A 1 257 ? -2.841 2.253 33.191 1.00 95.69 257 MET A C 1
ATOM 2094 O O . MET A 1 257 ? -2.779 1.514 34.173 1.00 95.69 257 MET A O 1
ATOM 2098 N N . LYS A 1 258 ? -2.344 3.499 33.212 1.00 96.25 258 LYS A N 1
ATOM 2099 C CA . LYS A 1 258 ? -1.732 4.096 34.413 1.00 96.25 258 LYS A CA 1
ATOM 2100 C C . LYS A 1 258 ? -2.736 4.264 35.552 1.00 96.25 258 LYS A C 1
ATOM 2102 O O . LYS A 1 258 ? -2.386 4.007 36.701 1.00 96.25 258 LYS A O 1
ATOM 2107 N N . GLU A 1 259 ? -3.952 4.706 35.253 1.00 96.00 259 GLU A N 1
ATOM 2108 C CA . GLU A 1 259 ? -5.027 4.852 36.243 1.00 96.00 259 GLU A CA 1
ATOM 2109 C C . GLU A 1 259 ? -5.409 3.501 36.844 1.00 96.00 259 GLU A C 1
ATOM 2111 O O . GLU A 1 259 ? -5.376 3.343 38.064 1.00 96.00 259 GLU A O 1
ATOM 2116 N N . TYR A 1 260 ? -5.639 2.498 35.992 1.00 93.50 260 TYR A N 1
ATOM 2117 C CA . TYR A 1 260 ? -5.916 1.130 36.424 1.00 93.50 260 TYR A CA 1
ATOM 2118 C C . TYR A 1 260 ? -4.806 0.577 37.329 1.00 93.50 260 TYR A C 1
ATOM 2120 O O . TYR A 1 260 ? -5.087 -0.021 38.367 1.00 93.50 260 TYR A O 1
ATOM 2128 N N . TRP A 1 261 ? -3.537 0.806 36.980 1.00 92.75 261 TRP A N 1
ATOM 2129 C CA . TRP A 1 261 ? -2.409 0.378 37.809 1.00 92.75 261 TRP A CA 1
ATOM 2130 C C . TRP A 1 261 ? -2.382 1.074 39.174 1.00 92.75 261 TRP A C 1
ATOM 2132 O O . TRP A 1 261 ? -2.237 0.404 40.195 1.00 92.75 261 TRP A O 1
ATOM 2142 N N . LYS A 1 262 ? -2.600 2.396 39.221 1.00 94.12 262 LYS A N 1
ATOM 2143 C CA . LYS A 1 262 ? -2.700 3.151 40.482 1.00 94.12 262 LYS A CA 1
ATOM 2144 C C . LYS A 1 262 ? -3.838 2.640 41.368 1.00 94.12 262 LYS A C 1
ATOM 2146 O O . LYS A 1 262 ? -3.687 2.569 42.587 1.00 94.12 262 LYS A O 1
ATOM 2151 N N . GLU A 1 263 ? -4.982 2.285 40.787 1.00 92.94 263 GLU A N 1
ATOM 2152 C CA . GLU A 1 263 ? -6.095 1.690 41.534 1.00 92.94 263 GLU A CA 1
ATOM 2153 C C . GLU A 1 263 ? -5.752 0.306 42.085 1.00 92.94 263 GLU A C 1
ATOM 2155 O O . GLU A 1 263 ? -6.064 0.011 43.240 1.00 92.94 263 GLU A O 1
ATOM 2160 N N . GLN A 1 264 ? -5.085 -0.531 41.289 1.00 88.69 264 GLN A N 1
ATOM 2161 C CA . GLN A 1 264 ? -4.612 -1.839 41.738 1.00 88.69 264 GLN A CA 1
ATOM 2162 C C . GLN A 1 264 ? -3.593 -1.700 42.872 1.00 88.69 264 GLN A C 1
ATOM 2164 O O . GLN A 1 264 ? -3.704 -2.389 43.882 1.00 88.69 264 GLN A O 1
ATOM 2169 N N . GLU A 1 265 ? -2.651 -0.759 42.776 1.00 87.56 265 GLU A N 1
ATOM 2170 C CA . GLU A 1 265 ? -1.697 -0.480 43.851 1.00 87.56 265 GLU A CA 1
ATOM 2171 C C . GLU A 1 265 ? -2.381 -0.050 45.149 1.00 87.56 265 GLU A C 1
ATOM 2173 O O . GLU A 1 265 ? -1.903 -0.418 46.222 1.00 87.56 265 GLU A O 1
ATOM 2178 N N . LYS A 1 266 ? -3.467 0.731 45.079 1.00 91.06 266 LYS A N 1
ATOM 2179 C CA . LYS A 1 266 ? -4.258 1.126 46.259 1.00 91.06 266 LYS A CA 1
ATOM 2180 C C . LYS A 1 266 ? -5.003 -0.056 46.886 1.00 91.06 266 LYS A C 1
ATOM 2182 O O . LYS A 1 266 ? -5.184 -0.068 48.097 1.00 91.06 266 LYS A O 1
ATOM 2187 N N . LYS A 1 267 ? -5.437 -1.025 46.073 1.00 86.81 267 LYS A N 1
ATOM 2188 C CA . LYS A 1 267 ? -6.160 -2.230 46.519 1.00 86.81 267 LYS A CA 1
ATOM 2189 C C . LYS A 1 267 ? -5.235 -3.334 47.039 1.00 86.81 267 LYS A C 1
ATOM 2191 O O . LYS A 1 267 ? -5.678 -4.157 47.835 1.00 86.81 267 LYS A O 1
ATOM 2196 N N . MET A 1 268 ? -3.971 -3.368 46.611 1.00 82.38 268 MET A N 1
ATOM 2197 C CA . MET A 1 268 ? -2.987 -4.323 47.125 1.00 82.38 268 MET A CA 1
ATOM 2198 C C . MET A 1 268 ? -2.713 -4.064 48.608 1.00 82.38 268 MET A C 1
ATOM 2200 O O . MET A 1 268 ? -2.362 -2.950 49.003 1.00 82.38 268 MET A O 1
ATOM 2204 N N . SER A 1 269 ? -2.839 -5.109 49.429 1.00 81.81 269 SER A N 1
ATOM 2205 C CA . SER A 1 269 ? -2.571 -5.004 50.862 1.00 81.81 269 SER A CA 1
ATOM 2206 C C . SER A 1 269 ? -1.099 -4.667 51.125 1.00 81.81 269 SER A C 1
ATOM 2208 O O . SER A 1 269 ? -0.207 -4.969 50.326 1.00 81.81 269 SER A O 1
ATOM 2210 N N . LEU A 1 270 ? -0.822 -4.061 52.280 1.00 71.94 270 LEU A N 1
ATOM 2211 C CA . LEU A 1 270 ? 0.533 -3.678 52.691 1.00 71.94 270 LEU A CA 1
ATOM 2212 C C . LEU A 1 270 ? 1.489 -4.894 52.703 1.00 71.94 270 LEU A C 1
ATOM 2214 O O . LEU A 1 270 ? 2.643 -4.778 52.299 1.00 71.94 270 LEU A O 1
ATOM 2218 N N . ALA A 1 271 ? 0.976 -6.089 53.023 1.00 63.34 271 ALA A N 1
ATOM 2219 C CA . ALA A 1 271 ? 1.709 -7.355 52.946 1.00 63.34 271 ALA A CA 1
ATOM 2220 C C . ALA A 1 271 ? 2.042 -7.789 51.502 1.00 63.34 271 ALA A C 1
ATOM 2222 O O . ALA A 1 271 ? 3.150 -8.256 51.244 1.00 63.34 271 ALA A O 1
ATOM 2223 N N . GLN A 1 272 ? 1.133 -7.598 50.538 1.00 72.75 272 GLN A N 1
ATOM 2224 C CA . GLN A 1 272 ? 1.399 -7.873 49.117 1.00 72.75 272 GLN A CA 1
ATOM 2225 C C . GLN A 1 272 ? 2.405 -6.879 48.520 1.00 72.75 272 GLN A C 1
ATOM 2227 O O . GLN A 1 272 ? 3.258 -7.267 47.718 1.00 72.75 272 GLN A O 1
ATOM 2232 N N . ARG A 1 273 ? 2.351 -5.612 48.954 1.00 70.75 273 ARG A N 1
ATOM 2233 C CA . ARG A 1 273 ? 3.339 -4.583 48.596 1.00 70.75 273 ARG A CA 1
ATOM 2234 C C . ARG A 1 273 ? 4.742 -4.946 49.097 1.00 70.75 273 ARG A C 1
ATOM 2236 O O . ARG A 1 273 ? 5.681 -4.917 48.307 1.00 70.75 273 ARG A O 1
ATOM 2243 N N . ILE A 1 274 ? 4.875 -5.360 50.362 1.00 66.75 274 ILE A N 1
ATOM 2244 C CA . ILE A 1 274 ? 6.155 -5.817 50.936 1.00 66.75 274 ILE A CA 1
ATOM 2245 C C . ILE A 1 274 ? 6.635 -7.103 50.243 1.00 66.75 274 ILE A C 1
ATOM 2247 O O . ILE A 1 274 ? 7.804 -7.206 49.879 1.00 66.75 274 ILE A O 1
ATOM 2251 N N . GLY A 1 275 ? 5.739 -8.057 49.973 1.00 67.81 275 GLY A N 1
ATOM 2252 C CA . GLY A 1 275 ? 6.072 -9.305 49.280 1.00 67.81 275 GLY A CA 1
ATOM 2253 C C . GLY A 1 275 ? 6.665 -9.093 47.882 1.00 67.81 275 GLY A C 1
ATOM 2254 O O . GLY A 1 275 ? 7.652 -9.742 47.539 1.00 67.81 275 GLY A O 1
ATOM 2255 N N . ARG A 1 276 ? 6.132 -8.145 47.095 1.00 67.62 276 ARG A N 1
ATOM 2256 C CA . ARG A 1 276 ? 6.705 -7.767 45.787 1.00 67.62 276 ARG A CA 1
ATOM 2257 C C . ARG A 1 276 ? 8.059 -7.066 45.901 1.00 67.62 276 ARG A C 1
ATOM 2259 O O . ARG A 1 276 ? 8.896 -7.258 45.026 1.00 67.62 276 ARG A O 1
ATOM 2266 N N . TRP A 1 277 ? 8.280 -6.288 46.960 1.00 65.25 277 TRP A N 1
ATOM 2267 C CA . TRP A 1 277 ? 9.547 -5.586 47.188 1.00 65.25 277 TRP A CA 1
ATOM 2268 C C . TRP A 1 277 ? 10.672 -6.539 47.625 1.00 65.25 277 TRP A C 1
ATOM 2270 O O . TRP A 1 277 ? 11.818 -6.370 47.225 1.00 65.25 277 TRP A O 1
ATOM 2280 N N . VAL A 1 278 ? 10.338 -7.594 48.379 1.00 59.12 278 VAL A N 1
ATOM 2281 C CA . VAL A 1 278 ? 11.304 -8.594 48.873 1.00 59.12 278 VAL A CA 1
ATOM 2282 C C . VAL A 1 278 ? 11.505 -9.764 47.887 1.00 59.12 278 VAL A C 1
ATOM 2284 O O . VAL A 1 278 ? 12.529 -10.442 47.944 1.00 59.12 278 VAL A O 1
ATOM 2287 N N . ALA A 1 279 ? 10.586 -9.993 46.938 1.00 60.41 279 ALA A N 1
ATOM 2288 C CA . ALA A 1 279 ? 10.684 -11.057 45.925 1.00 60.41 279 ALA A CA 1
ATOM 2289 C C . ALA A 1 279 ? 12.001 -11.081 45.110 1.00 60.41 279 ALA A C 1
ATOM 2291 O O . ALA A 1 279 ? 12.556 -12.170 44.963 1.00 60.41 279 ALA A O 1
ATOM 2292 N N . PRO A 1 280 ? 12.556 -9.952 44.622 1.00 56.34 280 PRO A N 1
ATOM 2293 C CA . PRO A 1 280 ? 13.844 -9.959 43.921 1.00 56.34 280 PRO A CA 1
ATOM 2294 C C . PRO A 1 280 ? 15.060 -10.070 44.857 1.00 56.34 280 PRO A C 1
ATOM 2296 O O . PRO A 1 280 ? 16.161 -10.329 44.383 1.00 56.34 280 PRO A O 1
ATOM 2299 N N . ILE A 1 281 ? 14.874 -9.895 46.172 1.00 56.03 281 ILE A N 1
ATOM 2300 C CA . ILE A 1 281 ? 15.946 -9.967 47.178 1.00 56.03 281 ILE A CA 1
ATOM 2301 C C . ILE A 1 281 ? 16.020 -11.361 47.806 1.00 56.03 281 ILE A C 1
ATOM 2303 O O . ILE A 1 281 ? 16.990 -11.635 48.501 1.00 56.03 281 ILE A O 1
ATOM 2307 N N . ARG A 1 282 ? 15.060 -12.272 47.550 1.00 50.09 282 ARG A N 1
ATOM 2308 C CA . ARG A 1 282 ? 15.113 -13.642 48.084 1.00 50.09 282 ARG A CA 1
ATOM 2309 C C . ARG A 1 282 ? 16.395 -14.333 47.615 1.00 50.09 282 ARG A C 1
ATOM 2311 O O . ARG A 1 282 ? 16.499 -14.728 46.452 1.00 50.09 282 ARG A O 1
ATOM 2318 N N . PRO A 1 283 ? 17.377 -14.493 48.507 1.00 52.88 283 PRO A N 1
ATOM 2319 C CA . PRO A 1 283 ? 18.655 -15.034 48.117 1.00 52.88 283 PRO A CA 1
ATOM 2320 C C . PRO A 1 283 ? 18.484 -16.559 48.003 1.00 52.88 283 PRO A C 1
ATOM 2322 O O . PRO A 1 283 ? 17.837 -17.186 48.843 1.00 52.88 283 PRO A O 1
ATOM 2325 N N . LYS A 1 284 ? 19.031 -17.168 46.942 1.00 55.62 284 LYS A N 1
ATOM 2326 C CA . LYS A 1 284 ? 18.816 -18.585 46.560 1.00 55.62 284 LYS A CA 1
ATOM 2327 C C . LYS A 1 284 ? 19.201 -19.642 47.624 1.00 55.62 284 LYS A C 1
ATOM 2329 O O . LYS A 1 284 ? 18.984 -20.820 47.387 1.00 55.62 284 LYS A O 1
ATOM 2334 N N . TRP A 1 285 ? 19.747 -19.243 48.773 1.00 57.62 285 TRP A N 1
ATOM 2335 C CA . TRP A 1 285 ? 20.214 -20.111 49.867 1.00 57.62 285 TRP A CA 1
ATOM 2336 C C . TRP A 1 285 ? 19.159 -20.411 50.945 1.00 57.62 285 TRP A C 1
ATOM 2338 O O . TRP A 1 285 ? 19.421 -21.201 51.842 1.00 57.62 285 TRP A O 1
ATOM 2348 N N . LEU A 1 286 ? 17.951 -19.842 50.858 1.00 49.72 286 LEU A N 1
ATOM 2349 C CA . LEU A 1 286 ? 16.824 -20.181 51.744 1.00 49.72 286 LEU A CA 1
ATOM 2350 C C . LEU A 1 286 ? 16.047 -21.414 51.235 1.00 49.72 286 LEU A C 1
ATOM 2352 O O . LEU A 1 286 ? 14.826 -21.375 51.079 1.00 49.72 286 LEU A O 1
ATOM 2356 N N . SER A 1 287 ? 16.765 -22.505 50.953 1.00 56.72 287 SER A N 1
ATOM 2357 C CA . SER A 1 287 ? 16.181 -23.816 50.663 1.00 56.72 287 SER A CA 1
ATOM 2358 C C . SER A 1 287 ? 16.123 -24.694 51.920 1.00 56.72 287 SER A C 1
ATOM 2360 O O . SER A 1 287 ? 17.133 -25.008 52.540 1.00 56.72 287 SER A O 1
ATOM 2362 N N . GLU A 1 288 ? 14.896 -25.117 52.218 1.00 52.44 288 GLU A N 1
ATOM 2363 C CA . GLU A 1 288 ? 14.495 -26.433 52.739 1.00 52.44 288 GLU A CA 1
ATOM 2364 C C . GLU A 1 288 ? 14.528 -26.798 54.225 1.00 52.44 288 GLU A C 1
ATOM 2366 O O . GLU A 1 288 ? 13.787 -27.713 54.574 1.00 52.44 288 GLU A O 1
ATOM 2371 N N . GLN A 1 289 ? 15.203 -26.111 55.148 1.00 49.47 289 GLN A N 1
ATOM 2372 C CA . GLN A 1 289 ? 15.089 -26.508 56.567 1.00 49.47 289 GLN A CA 1
ATOM 2373 C C . GLN A 1 289 ? 14.963 -25.306 57.508 1.00 49.47 289 GLN A C 1
ATOM 2375 O O . GLN A 1 289 ? 15.950 -24.675 57.860 1.00 49.47 289 GLN A O 1
ATOM 2380 N N . GLY A 1 290 ? 13.733 -24.994 57.943 1.00 49.34 290 GLY A N 1
ATOM 2381 C CA . GLY A 1 290 ? 13.535 -24.256 59.203 1.00 49.34 290 GLY A CA 1
ATOM 2382 C C . GLY A 1 290 ? 12.615 -23.031 59.223 1.00 49.34 290 GLY A C 1
ATOM 2383 O O . GLY A 1 290 ? 12.531 -22.390 60.262 1.00 49.34 290 GLY A O 1
ATOM 2384 N N . ALA A 1 291 ? 11.880 -22.690 58.160 1.00 44.91 291 ALA A N 1
ATOM 2385 C CA . ALA A 1 291 ? 10.951 -21.540 58.182 1.00 44.91 291 ALA A CA 1
ATOM 2386 C C . ALA A 1 291 ? 9.471 -21.936 58.385 1.00 44.91 291 ALA A C 1
ATOM 2388 O O . ALA A 1 291 ? 8.563 -21.287 57.867 1.00 44.91 291 ALA A O 1
ATOM 2389 N N . GLY A 1 292 ? 9.222 -23.028 59.113 1.00 44.22 292 GLY A N 1
ATOM 2390 C CA . GLY A 1 292 ? 7.893 -23.630 59.271 1.00 44.22 292 GLY A CA 1
ATOM 2391 C C . GLY A 1 292 ? 6.983 -23.012 60.340 1.00 44.22 292 GLY A C 1
ATOM 2392 O O . GLY A 1 292 ? 5.822 -23.396 60.403 1.00 44.22 292 GLY A O 1
ATOM 2393 N N . SER A 1 293 ? 7.442 -22.077 61.179 1.00 43.59 293 SER A N 1
ATOM 2394 C CA . SER A 1 293 ? 6.697 -21.732 62.408 1.00 43.59 293 SER A CA 1
ATOM 2395 C C . SER A 1 293 ? 6.181 -20.294 62.538 1.00 43.59 293 SER A C 1
ATOM 2397 O O . SER A 1 293 ? 5.453 -20.026 63.487 1.00 43.59 293 SER A O 1
ATOM 2399 N N . LEU A 1 294 ? 6.457 -19.373 61.603 1.00 43.16 294 LEU A N 1
ATOM 2400 C CA . LEU A 1 294 ? 6.065 -17.956 61.776 1.00 43.16 294 LEU A CA 1
ATOM 2401 C C . LEU A 1 294 ? 5.052 -17.392 60.764 1.00 43.16 294 LEU A C 1
ATOM 2403 O O . LEU A 1 294 ? 4.547 -16.295 60.972 1.00 43.16 294 LEU A O 1
ATOM 2407 N N . ILE A 1 295 ? 4.686 -18.126 59.706 1.00 47.69 295 ILE A N 1
ATOM 2408 C CA . ILE A 1 295 ? 3.778 -17.609 58.651 1.00 47.69 295 ILE A CA 1
ATOM 2409 C C . ILE A 1 295 ? 2.374 -18.254 58.690 1.00 47.69 295 ILE A C 1
ATOM 2411 O O . ILE A 1 295 ? 1.429 -17.746 58.088 1.00 47.69 295 ILE A O 1
ATOM 2415 N N . ILE A 1 296 ? 2.182 -19.319 59.474 1.00 47.44 296 ILE A N 1
ATOM 2416 C CA . ILE A 1 296 ? 0.925 -20.092 59.494 1.00 47.44 296 ILE A CA 1
ATOM 2417 C C . ILE A 1 296 ? -0.216 -19.359 60.238 1.00 47.44 296 ILE A C 1
ATOM 2419 O O . ILE A 1 296 ? -1.385 -19.567 59.922 1.00 47.44 296 ILE A O 1
ATOM 2423 N N . GLY A 1 297 ? 0.085 -18.417 61.141 1.00 39.56 297 GLY A N 1
ATOM 2424 C CA . GLY A 1 297 ? -0.938 -17.717 61.937 1.00 39.56 297 GLY A CA 1
ATOM 2425 C C . GLY A 1 297 ? -1.797 -16.689 61.182 1.00 39.56 297 GLY A C 1
ATOM 2426 O O . GLY A 1 297 ? -2.915 -16.411 61.601 1.00 39.56 297 GLY A O 1
ATOM 2427 N N . VAL A 1 298 ? -1.321 -16.137 60.058 1.00 42.44 298 VAL A N 1
ATOM 2428 C CA . VAL A 1 298 ? -2.024 -15.051 59.332 1.00 42.44 298 VAL A CA 1
ATOM 2429 C C . VAL A 1 298 ? -2.754 -15.557 58.077 1.00 42.44 298 VAL A C 1
ATOM 2431 O O . VAL A 1 298 ? -3.699 -14.924 57.608 1.00 42.44 298 VAL A O 1
ATOM 2434 N N . ALA A 1 299 ? -2.390 -16.733 57.556 1.00 43.50 299 ALA A N 1
ATOM 2435 C CA . ALA A 1 299 ? -2.987 -17.292 56.339 1.00 43.50 299 ALA A CA 1
ATOM 2436 C C . ALA A 1 299 ? -4.371 -17.938 56.563 1.00 43.50 299 ALA A C 1
ATOM 2438 O O . ALA A 1 299 ? -5.187 -17.963 55.645 1.00 43.50 299 ALA A O 1
ATOM 2439 N N . VAL A 1 300 ? -4.674 -18.411 57.778 1.00 45.16 300 VAL A N 1
ATOM 2440 C CA . VAL A 1 300 ? -5.931 -19.134 58.061 1.00 45.16 300 VAL A CA 1
ATOM 2441 C C . VAL A 1 300 ? -7.118 -18.185 58.311 1.00 45.16 300 VAL A C 1
ATOM 2443 O O . VAL A 1 300 ? -8.255 -18.538 58.014 1.00 45.16 300 VAL A O 1
ATOM 2446 N N . ALA A 1 301 ? -6.880 -16.939 58.735 1.00 39.25 301 ALA A N 1
ATOM 2447 C CA . ALA A 1 301 ? -7.952 -15.963 58.983 1.00 39.25 301 ALA A CA 1
ATOM 2448 C C . ALA A 1 301 ? -8.495 -15.275 57.708 1.00 39.25 301 ALA A C 1
ATOM 2450 O O . ALA A 1 301 ? -9.604 -14.747 57.717 1.00 39.25 301 ALA A O 1
ATOM 2451 N N . LEU A 1 302 ? -7.754 -15.301 56.593 1.00 39.69 302 LEU A N 1
ATOM 2452 C CA . LEU A 1 302 ? -8.156 -14.657 55.329 1.00 39.69 302 LEU A CA 1
ATOM 2453 C C . LEU A 1 302 ? -8.937 -15.579 54.377 1.00 39.69 302 LEU A C 1
ATOM 2455 O O . LEU A 1 302 ? -9.561 -15.094 53.435 1.00 39.69 302 LEU A O 1
ATOM 2459 N N . ILE A 1 303 ? -8.952 -16.890 54.635 1.00 46.16 303 ILE A N 1
ATOM 2460 C CA . ILE A 1 303 ? -9.610 -17.883 53.768 1.00 46.16 303 ILE A CA 1
ATOM 2461 C C . ILE A 1 303 ? -11.122 -17.998 54.054 1.00 46.16 303 ILE A C 1
ATOM 2463 O O . ILE A 1 303 ? -11.866 -18.486 53.207 1.00 46.16 303 ILE A O 1
ATOM 2467 N N . PHE A 1 304 ? -11.627 -17.468 55.175 1.00 39.47 304 PHE A N 1
ATOM 2468 C CA . PHE A 1 304 ? -13.036 -17.648 55.562 1.00 39.47 304 PHE A CA 1
ATOM 2469 C C . PHE A 1 304 ? -14.004 -16.506 55.178 1.00 39.47 304 PHE A C 1
ATOM 2471 O O . PHE A 1 304 ? -15.200 -16.636 55.411 1.00 39.47 304 PHE A O 1
ATOM 2478 N N . VAL A 1 305 ? -13.544 -15.411 54.551 1.00 38.69 305 VAL A N 1
ATOM 2479 C CA . VAL A 1 305 ? -14.401 -14.239 54.217 1.00 38.69 305 VAL A CA 1
ATOM 2480 C C . VAL A 1 305 ? -14.726 -14.104 52.712 1.00 38.69 305 VAL A C 1
ATOM 2482 O O . VAL A 1 305 ? -15.520 -13.253 52.326 1.00 38.69 305 VAL A O 1
ATOM 2485 N N . ILE A 1 306 ? -14.195 -14.966 51.831 1.00 40.81 306 ILE A N 1
ATOM 2486 C CA . ILE A 1 306 ? -14.414 -14.878 50.364 1.00 40.81 306 ILE A CA 1
ATOM 2487 C C . ILE A 1 306 ? -15.117 -16.125 49.810 1.00 40.81 306 ILE A C 1
ATOM 2489 O O . ILE A 1 306 ? -14.757 -16.655 48.764 1.00 40.81 306 ILE A O 1
ATOM 2493 N N . ASN A 1 307 ? -16.149 -16.606 50.496 1.00 39.84 307 ASN A N 1
ATOM 2494 C CA . ASN A 1 307 ? -17.104 -17.527 49.891 1.00 39.84 307 ASN A CA 1
ATOM 2495 C C . ASN A 1 307 ? -18.510 -16.957 50.052 1.00 39.84 307 ASN A C 1
ATOM 2497 O O . ASN A 1 307 ? -18.882 -16.520 51.135 1.00 39.84 307 ASN A O 1
ATOM 2501 N N . VAL A 1 308 ? -19.269 -17.006 48.952 1.00 44.53 308 VAL A N 1
ATOM 2502 C CA . VAL A 1 308 ? -20.639 -16.501 48.738 1.00 44.53 308 VAL A CA 1
ATOM 2503 C C . VAL A 1 308 ? -20.727 -15.072 48.168 1.00 44.53 308 VAL A C 1
ATOM 2505 O O . VAL A 1 308 ? -21.072 -14.117 48.858 1.00 44.53 308 VAL A O 1
ATOM 2508 N N . ARG A 1 309 ? -20.543 -14.944 46.842 1.00 31.91 309 ARG A N 1
ATOM 2509 C CA . ARG A 1 309 ? -21.423 -14.115 45.989 1.00 31.91 309 ARG A CA 1
ATOM 2510 C C . ARG A 1 309 ? -21.634 -14.765 44.609 1.00 31.91 309 ARG A C 1
ATOM 2512 O O . ARG A 1 309 ? -20.729 -15.438 44.121 1.00 31.91 309 ARG A O 1
ATOM 2519 N N . PRO A 1 310 ? -22.832 -14.607 44.015 1.00 39.28 310 PRO A N 1
ATOM 2520 C CA . PRO A 1 310 ? -23.330 -15.464 42.945 1.00 39.28 310 PRO A CA 1
ATOM 2521 C C . PRO A 1 310 ? -22.773 -15.096 41.565 1.00 39.28 310 PRO A C 1
ATOM 2523 O O . PRO A 1 310 ? -22.445 -13.942 41.285 1.00 39.28 310 PRO A O 1
ATOM 2526 N N . MET A 1 311 ? -22.723 -16.109 40.697 1.00 39.81 311 MET A N 1
ATOM 2527 C CA . MET A 1 311 ? -22.519 -15.999 39.254 1.00 39.81 311 MET A CA 1
ATOM 2528 C C . MET A 1 311 ? -23.504 -14.995 38.639 1.00 39.81 311 MET A C 1
ATOM 2530 O O . MET A 1 311 ? -24.700 -15.258 38.567 1.00 39.81 311 MET A O 1
ATOM 2534 N N . PHE A 1 312 ? -22.987 -13.882 38.119 1.00 32.53 312 PHE A N 1
ATOM 2535 C CA . PHE A 1 312 ? -23.655 -13.142 37.053 1.00 32.53 312 PHE A CA 1
ATOM 2536 C C . PHE A 1 312 ? -23.282 -13.800 35.724 1.00 32.53 312 PHE A C 1
ATOM 2538 O O . PHE A 1 312 ? -22.218 -13.536 35.161 1.00 32.53 312 PHE A O 1
ATOM 2545 N N . THR A 1 313 ? -24.155 -14.665 35.217 1.00 35.56 313 THR A N 1
ATOM 2546 C CA . THR A 1 313 ? -24.178 -15.004 33.796 1.00 35.56 313 THR A CA 1
ATOM 2547 C C . THR A 1 313 ? -24.576 -13.742 33.032 1.00 35.56 313 THR A C 1
ATOM 2549 O O . THR A 1 313 ? -25.681 -13.223 33.176 1.00 35.56 313 THR A O 1
ATOM 2552 N N . ARG A 1 314 ? -23.649 -13.185 32.248 1.00 30.89 314 ARG A N 1
ATOM 2553 C CA . ARG A 1 314 ? -24.003 -12.153 31.268 1.00 30.89 314 ARG A CA 1
ATOM 2554 C C . ARG A 1 314 ? -24.822 -12.826 30.161 1.00 30.89 314 ARG A C 1
ATOM 2556 O O . ARG A 1 314 ? -24.383 -13.869 29.678 1.00 30.89 314 ARG A O 1
ATOM 2563 N N . PRO A 1 315 ? -25.974 -12.273 29.749 1.00 29.62 315 PRO A N 1
ATOM 2564 C CA . PRO A 1 315 ? -26.673 -12.774 28.577 1.00 29.62 315 PRO A CA 1
ATOM 2565 C C . PRO A 1 315 ? -25.778 -12.579 27.349 1.00 29.62 315 PRO A C 1
ATOM 2567 O O . PRO A 1 315 ? -25.194 -11.509 27.160 1.00 29.62 315 PRO A O 1
ATOM 2570 N N . ASN A 1 316 ? -25.650 -13.622 26.529 1.00 28.09 316 ASN A N 1
ATOM 2571 C CA . ASN A 1 316 ? -25.085 -13.481 25.193 1.00 28.09 316 ASN A CA 1
ATOM 2572 C C . ASN A 1 316 ? -25.951 -12.476 24.415 1.00 28.09 316 ASN A C 1
ATOM 2574 O O . ASN A 1 316 ? -27.178 -12.593 24.471 1.00 28.09 316 ASN A O 1
ATOM 2578 N N . PRO A 1 317 ? -25.359 -11.500 23.703 1.00 28.77 317 PRO A N 1
ATOM 2579 C CA . PRO A 1 317 ? -26.126 -10.628 22.829 1.00 28.77 317 PRO A CA 1
ATOM 2580 C C . PRO A 1 317 ? -26.818 -11.501 21.780 1.00 28.77 317 PRO A C 1
ATOM 2582 O O . PRO A 1 317 ? -26.172 -12.182 20.985 1.00 28.77 317 PRO A O 1
ATOM 2585 N N . THR A 1 318 ? -28.145 -11.526 21.808 1.00 31.39 318 THR A N 1
ATOM 2586 C CA . THR A 1 318 ? -28.947 -12.108 20.737 1.00 31.39 318 THR A CA 1
ATOM 2587 C C . THR A 1 318 ? -28.724 -11.267 19.487 1.00 31.39 318 THR A C 1
ATOM 2589 O O . THR A 1 318 ? -29.076 -10.087 19.492 1.00 31.39 318 THR A O 1
ATOM 2592 N N . LEU A 1 319 ? -28.141 -11.853 18.435 1.00 32.94 319 LEU A N 1
ATOM 2593 C CA . LEU A 1 319 ? -28.171 -11.268 17.095 1.00 32.94 319 LEU A CA 1
ATOM 2594 C C . LEU A 1 319 ? -29.643 -11.105 16.697 1.00 32.94 319 LEU A C 1
ATOM 2596 O O . LEU A 1 319 ? -30.316 -12.078 16.358 1.00 32.94 319 LEU A O 1
ATOM 2600 N N . SER A 1 320 ? -30.162 -9.884 16.785 1.00 42.34 320 SER A N 1
ATOM 2601 C CA . SER A 1 320 ? -31.432 -9.528 16.165 1.00 42.34 320 SER A CA 1
ATOM 2602 C C . SER A 1 320 ? -31.305 -9.744 14.660 1.00 42.34 320 SER A C 1
ATOM 2604 O O . SER A 1 320 ? -30.313 -9.325 14.061 1.00 42.34 320 SER A O 1
ATOM 2606 N N . ALA A 1 321 ? -32.290 -10.405 14.051 1.00 51.19 321 ALA A N 1
ATOM 2607 C CA . ALA A 1 321 ? -32.347 -10.543 12.601 1.00 51.19 321 ALA A CA 1
ATOM 2608 C C . ALA A 1 321 ? -32.233 -9.154 11.934 1.00 51.19 321 ALA A C 1
ATOM 2610 O O . ALA A 1 321 ? -32.783 -8.186 12.470 1.00 51.19 321 ALA A O 1
ATOM 2611 N N . PRO A 1 322 ? -31.527 -9.035 10.797 1.00 65.38 322 PRO A N 1
ATOM 2612 C CA . PRO A 1 322 ? -31.335 -7.758 10.120 1.00 65.38 322 PRO A CA 1
ATOM 2613 C C . PRO A 1 322 ? -32.694 -7.148 9.753 1.00 65.38 322 PRO A C 1
ATOM 2615 O O . PRO A 1 322 ? -33.482 -7.745 9.017 1.00 65.38 322 PRO A O 1
ATOM 2618 N N . VAL A 1 323 ? -32.989 -5.965 10.295 1.00 75.81 323 VAL A N 1
ATOM 2619 C CA . VAL A 1 323 ? -34.226 -5.231 10.006 1.00 75.81 323 VAL A CA 1
ATOM 2620 C C . VAL A 1 323 ? -34.073 -4.559 8.643 1.00 75.81 323 VAL A C 1
ATOM 2622 O O . VAL A 1 323 ? -33.198 -3.722 8.451 1.00 75.81 323 VAL A O 1
ATOM 2625 N N . ASN A 1 324 ? -34.926 -4.907 7.677 1.00 82.31 324 ASN A N 1
ATOM 2626 C CA . ASN A 1 324 ? -34.939 -4.239 6.376 1.00 82.31 324 ASN A CA 1
ATOM 2627 C C . ASN A 1 324 ? -35.779 -2.950 6.450 1.00 82.31 324 ASN A C 1
ATOM 2629 O O . ASN A 1 324 ? -36.995 -2.983 6.254 1.00 82.31 324 ASN A O 1
ATOM 2633 N N . TYR A 1 325 ? -35.129 -1.813 6.720 1.00 84.44 325 TYR A N 1
ATOM 2634 C CA . TYR A 1 325 ? -35.782 -0.499 6.872 1.00 84.44 325 TYR A CA 1
ATOM 2635 C C . TYR A 1 325 ? -36.498 0.005 5.609 1.00 84.44 325 TYR A C 1
ATOM 2637 O O . TYR A 1 325 ? -37.340 0.896 5.694 1.00 84.44 325 TYR A O 1
ATOM 2645 N N . PHE A 1 326 ? -36.201 -0.570 4.442 1.00 88.31 326 PHE A N 1
ATOM 2646 C CA . PHE A 1 326 ? -36.727 -0.128 3.148 1.00 88.31 326 PHE A CA 1
ATOM 2647 C C . PHE A 1 326 ? -37.778 -1.088 2.582 1.00 88.31 326 PHE A C 1
ATOM 2649 O O . PHE A 1 326 ? -38.217 -0.937 1.444 1.00 88.31 326 PHE A O 1
ATOM 2656 N N . ILE A 1 327 ? -38.242 -2.074 3.361 1.00 87.56 327 ILE A N 1
ATOM 2657 C CA . ILE A 1 327 ? -39.213 -3.065 2.876 1.00 87.56 327 ILE A CA 1
ATOM 2658 C C . ILE A 1 327 ? -40.568 -2.454 2.483 1.00 87.56 327 ILE A C 1
ATOM 2660 O O . ILE A 1 327 ? -41.254 -3.012 1.624 1.00 87.56 327 ILE A O 1
ATOM 2664 N N . THR A 1 328 ? -40.926 -1.305 3.056 1.00 86.94 328 THR A N 1
ATOM 2665 C CA . THR A 1 328 ? -42.143 -0.540 2.741 1.00 86.94 328 THR A CA 1
ATOM 2666 C C . THR A 1 328 ? -41.847 0.844 2.159 1.00 86.94 328 THR A C 1
ATOM 2668 O O . THR A 1 328 ? -42.752 1.674 2.102 1.00 86.94 328 THR A O 1
ATOM 2671 N N . SER A 1 329 ? -40.601 1.143 1.771 1.00 89.19 329 SER A N 1
ATOM 2672 C CA . SER A 1 329 ? -40.277 2.472 1.247 1.00 89.19 329 SER A CA 1
ATOM 2673 C C . SER A 1 329 ? -40.842 2.684 -0.155 1.00 89.19 329 SER A C 1
ATOM 2675 O O . SER A 1 329 ? -40.921 1.755 -0.963 1.00 89.19 329 SER A O 1
ATOM 2677 N N . ARG A 1 330 ? -41.171 3.938 -0.485 1.00 89.19 330 ARG A N 1
ATOM 2678 C CA . ARG A 1 330 ? -41.597 4.320 -1.840 1.00 89.19 330 ARG A CA 1
ATOM 2679 C C . ARG A 1 330 ? -40.470 4.128 -2.856 1.00 89.19 330 ARG A C 1
ATOM 2681 O O . ARG A 1 330 ? -40.721 3.843 -4.021 1.00 89.19 330 ARG A O 1
ATOM 2688 N N . THR A 1 331 ? -39.227 4.262 -2.404 1.00 92.00 331 THR A N 1
ATOM 2689 C CA . THR A 1 331 ? -38.018 4.098 -3.218 1.00 92.00 331 THR A CA 1
ATOM 2690 C C . THR A 1 331 ? -37.655 2.642 -3.510 1.00 92.00 331 THR A C 1
ATOM 2692 O O . THR A 1 331 ? -36.815 2.401 -4.372 1.00 92.00 331 THR A O 1
ATOM 2695 N N . LYS A 1 332 ? -38.262 1.667 -2.820 1.00 92.38 332 LYS A N 1
ATOM 2696 C CA . LYS A 1 332 ? -37.853 0.256 -2.837 1.00 92.38 332 LYS A CA 1
ATOM 2697 C C . LYS A 1 332 ? -37.800 -0.358 -4.233 1.00 92.38 332 LYS A C 1
ATOM 2699 O O . LYS A 1 332 ? -36.764 -0.890 -4.622 1.00 92.38 332 LYS A O 1
ATOM 2704 N N . GLU A 1 333 ? -38.908 -0.324 -4.971 1.00 90.31 333 GLU A N 1
ATOM 2705 C CA . GLU A 1 333 ? -38.999 -1.026 -6.260 1.00 90.31 333 GLU A CA 1
ATOM 2706 C C . GLU A 1 333 ? -38.159 -0.327 -7.338 1.00 90.31 333 GLU A C 1
ATOM 2708 O O . GLU A 1 333 ? -37.443 -0.990 -8.088 1.00 90.31 333 GLU A O 1
ATOM 2713 N N . ALA A 1 334 ? -38.125 1.010 -7.333 1.00 91.75 334 ALA A N 1
ATOM 2714 C CA . ALA A 1 334 ? -37.249 1.781 -8.213 1.00 91.75 334 ALA A CA 1
ATOM 2715 C C . ALA A 1 334 ? -35.760 1.525 -7.926 1.00 91.75 334 ALA A C 1
ATOM 2717 O O . ALA A 1 334 ? -34.974 1.366 -8.859 1.00 91.75 334 ALA A O 1
ATOM 2718 N N . MET A 1 335 ? -35.369 1.415 -6.650 1.00 94.38 335 MET A N 1
ATOM 2719 C CA . MET A 1 335 ? -33.990 1.104 -6.274 1.00 94.38 335 MET A CA 1
ATOM 2720 C C . MET A 1 335 ? -33.606 -0.324 -6.665 1.00 94.38 335 MET A C 1
ATOM 2722 O O . MET A 1 335 ? -32.553 -0.523 -7.262 1.00 94.38 335 MET A O 1
ATOM 2726 N N . LYS A 1 336 ? -34.460 -1.323 -6.404 1.00 92.31 336 LYS A N 1
ATOM 2727 C CA . LYS A 1 336 ? -34.217 -2.703 -6.863 1.00 92.31 336 LYS A CA 1
ATOM 2728 C C . LYS A 1 336 ? -34.006 -2.765 -8.372 1.00 92.31 336 LYS A C 1
ATOM 2730 O O . LYS A 1 336 ? -33.075 -3.421 -8.830 1.00 92.31 336 LYS A O 1
ATOM 2735 N N . TYR A 1 337 ? -34.854 -2.073 -9.131 1.00 93.69 337 TYR A N 1
ATOM 2736 C CA . TYR A 1 337 ? -34.736 -1.991 -10.581 1.00 93.69 337 TYR A CA 1
ATOM 2737 C C . TYR A 1 337 ? -33.427 -1.308 -11.010 1.00 93.69 337 TYR A C 1
ATOM 2739 O O . TYR A 1 337 ? -32.735 -1.822 -11.891 1.00 93.69 337 TYR A O 1
ATOM 2747 N N . LEU A 1 338 ? -33.037 -0.202 -10.367 1.00 94.88 338 LEU A N 1
ATOM 2748 C CA . LEU A 1 338 ? -31.760 0.466 -10.628 1.00 94.88 338 LEU A CA 1
ATOM 2749 C C . LEU A 1 338 ? -30.571 -0.472 -10.372 1.00 94.88 338 LEU A C 1
ATOM 2751 O O . LEU A 1 338 ? -29.765 -0.705 -11.273 1.00 94.88 338 LEU A O 1
ATOM 2755 N N . LEU A 1 339 ? -30.494 -1.063 -9.177 1.00 94.62 339 LEU A N 1
ATOM 2756 C CA . LEU A 1 339 ? -29.405 -1.960 -8.782 1.00 94.62 339 LEU A CA 1
ATOM 2757 C C . LEU A 1 339 ? -29.316 -3.191 -9.689 1.00 94.62 339 LEU A C 1
ATOM 2759 O O . LEU A 1 339 ? -28.215 -3.570 -10.083 1.00 94.62 339 LEU A O 1
ATOM 2763 N N . PHE A 1 340 ? -30.457 -3.775 -10.068 1.00 94.00 340 PHE A N 1
ATOM 2764 C CA . PHE A 1 340 ? -30.505 -4.895 -11.005 1.00 94.00 340 PHE A CA 1
ATOM 2765 C C . PHE A 1 340 ? -29.828 -4.539 -12.334 1.00 94.00 340 PHE A C 1
ATOM 2767 O O . PHE A 1 340 ? -28.907 -5.236 -12.756 1.00 94.00 340 PHE A O 1
ATOM 2774 N N . ASN A 1 341 ? -30.209 -3.415 -12.951 1.00 94.12 341 ASN A N 1
ATOM 2775 C CA . ASN A 1 341 ? -29.635 -3.000 -14.234 1.00 94.12 341 ASN A CA 1
ATOM 2776 C C . ASN A 1 341 ? -28.131 -2.690 -14.125 1.00 94.12 341 ASN A C 1
ATOM 2778 O O . ASN A 1 341 ? -27.355 -3.097 -14.992 1.00 94.12 341 ASN A O 1
ATOM 2782 N N . LEU A 1 342 ? -27.686 -2.043 -13.040 1.00 93.38 342 LEU A N 1
ATOM 2783 C CA . LEU A 1 342 ? -26.260 -1.770 -12.805 1.00 93.38 342 LEU A CA 1
ATOM 2784 C C . LEU A 1 342 ? -25.424 -3.051 -12.610 1.00 93.38 342 LEU A C 1
ATOM 2786 O O . LEU A 1 342 ? -24.230 -3.066 -12.922 1.00 93.38 342 LEU A O 1
ATOM 2790 N N . GLN A 1 343 ? -26.034 -4.138 -12.127 1.00 90.44 343 GLN A N 1
ATOM 2791 C CA . GLN A 1 343 ? -25.383 -5.442 -11.963 1.00 90.44 343 GLN A CA 1
ATOM 2792 C C . GLN A 1 343 ? -25.331 -6.253 -13.272 1.00 90.44 343 GLN A C 1
ATOM 2794 O O . GLN A 1 343 ? -24.357 -6.977 -13.511 1.00 90.44 343 GLN A O 1
ATOM 2799 N N . THR A 1 344 ? -26.351 -6.153 -14.128 1.00 83.88 344 THR A N 1
ATOM 2800 C CA . THR A 1 344 ? -26.489 -7.014 -15.315 1.00 83.88 344 THR A CA 1
ATOM 2801 C C . THR A 1 344 ? -25.874 -6.440 -16.593 1.00 83.88 344 THR A C 1
ATOM 2803 O O . THR A 1 344 ? -25.378 -7.206 -17.422 1.00 83.88 344 THR A O 1
ATOM 2806 N N . ASP A 1 345 ? -25.861 -5.118 -16.785 1.00 69.81 345 ASP A N 1
ATOM 2807 C CA . ASP A 1 345 ? -25.559 -4.519 -18.094 1.00 69.81 345 ASP A CA 1
ATOM 2808 C C . ASP A 1 345 ? -24.062 -4.283 -18.363 1.00 69.81 345 ASP A C 1
ATOM 2810 O O . ASP A 1 345 ? -23.575 -3.151 -18.388 1.00 69.81 345 ASP A O 1
ATOM 2814 N N . SER A 1 346 ? -23.321 -5.349 -18.689 1.00 59.28 346 SER A N 1
ATOM 2815 C CA . SER A 1 346 ? -21.880 -5.267 -18.994 1.00 59.28 346 SER A CA 1
ATOM 2816 C C . SER A 1 346 ? -21.428 -5.890 -20.309 1.00 59.28 346 SER A C 1
ATOM 2818 O O . SER A 1 346 ? -20.329 -6.447 -20.392 1.00 59.28 346 SER A O 1
ATOM 2820 N N . ILE A 1 347 ? -22.264 -5.870 -21.336 1.00 60.56 347 ILE A N 1
ATOM 2821 C CA . ILE A 1 347 ? -21.798 -6.318 -22.645 1.00 60.56 347 ILE A CA 1
ATOM 2822 C C . ILE A 1 347 ? -21.087 -5.134 -23.294 1.00 60.56 347 ILE A C 1
ATOM 2824 O O . ILE A 1 347 ? -21.717 -4.145 -23.669 1.00 60.56 347 ILE A O 1
ATOM 2828 N N . TYR A 1 348 ? -19.758 -5.218 -23.345 1.00 62.69 348 TYR A N 1
ATOM 2829 C CA . TYR A 1 348 ? -18.913 -4.260 -24.043 1.00 62.69 348 TYR A CA 1
ATOM 2830 C C . TYR A 1 348 ? -19.158 -4.400 -25.547 1.00 62.69 348 TYR A C 1
ATOM 2832 O O . TYR A 1 348 ? -18.664 -5.324 -26.189 1.00 62.69 348 TYR A O 1
ATOM 2840 N N . THR A 1 349 ? -19.937 -3.486 -26.113 1.00 69.69 349 THR A N 1
ATOM 2841 C CA . THR A 1 349 ? -19.888 -3.201 -27.546 1.00 69.69 349 THR A CA 1
ATOM 2842 C C . THR A 1 349 ? -18.925 -2.031 -27.738 1.00 69.69 349 THR A C 1
ATOM 2844 O O . THR A 1 349 ? -19.148 -0.993 -27.109 1.00 69.69 349 THR A O 1
ATOM 2847 N N . PRO A 1 350 ? -17.863 -2.162 -28.553 1.00 62.72 350 PRO A N 1
ATOM 2848 C CA . PRO A 1 350 ? -16.924 -1.077 -28.822 1.00 62.72 350 PRO A CA 1
ATOM 2849 C C . PRO A 1 350 ? -17.643 0.037 -29.593 1.00 62.72 350 PRO A C 1
ATOM 2851 O O . PRO A 1 350 ? -17.663 0.060 -30.819 1.00 62.72 350 PRO A O 1
ATOM 2854 N N . TYR A 1 351 ? -18.280 0.945 -28.861 1.00 69.81 351 TYR A N 1
ATOM 2855 C CA . TYR A 1 351 ? -18.987 2.097 -29.397 1.00 69.81 351 TYR A CA 1
ATOM 2856 C C . TYR A 1 351 ? -18.321 3.362 -28.858 1.00 69.81 351 TYR A C 1
ATOM 2858 O O . TYR A 1 351 ? -18.176 3.526 -27.645 1.00 69.81 351 TYR A O 1
ATOM 2866 N N . ARG A 1 352 ? -17.880 4.247 -29.759 1.00 65.75 352 ARG A N 1
ATOM 2867 C CA . ARG A 1 352 ? -17.403 5.587 -29.398 1.00 65.75 352 ARG A CA 1
ATOM 2868 C C . ARG A 1 352 ? -18.623 6.466 -29.170 1.00 65.75 352 ARG A C 1
ATOM 2870 O O . ARG A 1 352 ? -19.144 7.052 -30.113 1.00 65.75 352 ARG A O 1
ATOM 2877 N N . ASP A 1 353 ? -19.090 6.516 -27.931 1.00 69.44 353 ASP A N 1
ATOM 2878 C CA . ASP A 1 353 ? -20.070 7.520 -27.541 1.00 69.44 353 ASP A CA 1
ATOM 2879 C C . ASP A 1 353 ? -19.378 8.879 -27.340 1.00 69.44 353 ASP A C 1
ATOM 2881 O O . ASP A 1 353 ? -18.250 8.952 -26.853 1.00 69.44 353 ASP A O 1
ATOM 2885 N N . VAL A 1 354 ? -20.066 9.945 -27.742 1.00 70.62 354 VAL A N 1
ATOM 2886 C CA . VAL A 1 354 ? -19.647 11.350 -27.631 1.00 70.62 354 VAL A CA 1
ATOM 2887 C C . VAL A 1 354 ? -20.321 12.019 -26.420 1.00 70.62 354 VAL A C 1
ATOM 2889 O O . VAL A 1 354 ? -20.209 13.228 -26.230 1.00 70.62 354 VAL A O 1
ATOM 2892 N N . SER A 1 355 ? -21.043 11.261 -25.582 1.00 81.69 355 SER A N 1
ATOM 2893 C CA . SER A 1 355 ? -21.671 11.807 -24.376 1.00 81.69 355 SER A CA 1
ATOM 2894 C C . SER A 1 355 ? -20.636 12.472 -23.461 1.00 81.69 355 SER A C 1
ATOM 2896 O O . SER A 1 355 ? -19.558 11.925 -23.217 1.00 81.69 355 SER A O 1
ATOM 2898 N N . LYS A 1 356 ? -20.970 13.660 -22.949 1.00 90.81 356 LYS A N 1
ATOM 2899 C CA . LYS A 1 356 ? -20.131 14.392 -21.996 1.00 90.81 356 LYS A CA 1
ATOM 2900 C C . LYS A 1 356 ? -19.965 13.553 -20.725 1.00 90.81 356 LYS A C 1
ATOM 2902 O O . LYS A 1 356 ? -20.958 13.193 -20.097 1.00 90.81 356 LYS A O 1
ATOM 2907 N N . THR A 1 357 ? -18.721 13.266 -20.343 1.00 92.44 357 THR A N 1
ATOM 2908 C CA . THR A 1 357 ? -18.418 12.621 -19.060 1.00 92.44 357 THR A CA 1
ATOM 2909 C C . THR A 1 357 ? -18.914 13.511 -17.912 1.00 92.44 357 THR A C 1
ATOM 2911 O O . THR A 1 357 ? -18.610 14.709 -17.929 1.00 92.44 357 THR A O 1
ATOM 2914 N N . PRO A 1 358 ? -19.655 12.961 -16.933 1.00 95.62 358 PRO A N 1
ATOM 2915 C CA . PRO A 1 358 ? -20.052 13.684 -15.735 1.00 95.62 358 PRO A CA 1
ATOM 2916 C C . PRO A 1 358 ? -18.836 14.224 -14.982 1.00 95.62 358 PRO A C 1
ATOM 2918 O O . PRO A 1 358 ? -17.743 13.649 -15.035 1.00 95.62 358 PRO A O 1
ATOM 2921 N N . ILE A 1 359 ? -19.032 15.330 -14.278 1.00 96.81 359 ILE A N 1
ATOM 2922 C CA . ILE A 1 359 ? -18.045 15.901 -13.362 1.00 96.81 359 ILE A CA 1
ATOM 2923 C C . ILE A 1 359 ? -18.431 15.592 -11.916 1.00 96.81 359 ILE A C 1
ATOM 2925 O O . ILE A 1 359 ? -19.566 15.213 -11.627 1.00 96.81 359 ILE A O 1
ATOM 2929 N N . THR A 1 360 ? -17.474 15.712 -10.994 1.00 96.94 360 THR A N 1
ATOM 2930 C CA . THR A 1 360 ? -17.731 15.482 -9.569 1.00 96.94 360 THR A CA 1
ATOM 2931 C C . THR A 1 360 ? -18.879 16.361 -9.075 1.00 96.94 360 THR A C 1
ATOM 2933 O O . THR A 1 360 ? -18.861 17.574 -9.279 1.00 96.94 360 THR A O 1
ATOM 2936 N N . GLY A 1 361 ? -19.866 15.748 -8.421 1.00 94.75 361 GLY A N 1
ATOM 2937 C CA . GLY A 1 361 ? -21.073 16.422 -7.940 1.00 94.75 361 GLY A CA 1
ATOM 2938 C C . GLY A 1 361 ? -22.303 16.253 -8.836 1.00 94.75 361 GLY A C 1
ATOM 2939 O O . GLY A 1 361 ? -23.411 16.503 -8.362 1.00 94.75 361 GLY A O 1
ATOM 2940 N N . ASP A 1 362 ? -22.148 15.804 -10.088 1.00 96.50 362 ASP A N 1
ATOM 2941 C CA . ASP A 1 362 ? -23.285 15.589 -10.990 1.00 96.50 362 ASP A CA 1
ATOM 2942 C C . ASP A 1 362 ? -24.210 14.479 -10.458 1.00 96.50 362 ASP A C 1
ATOM 2944 O O . ASP A 1 362 ? -23.767 13.370 -10.138 1.00 96.50 362 ASP A O 1
ATOM 2948 N N . ASP A 1 363 ? -25.514 14.766 -10.410 1.00 96.00 363 ASP A N 1
ATOM 2949 C CA . ASP A 1 363 ? -26.553 13.795 -10.060 1.00 96.00 363 ASP A CA 1
ATOM 2950 C C . ASP A 1 363 ? -27.037 13.061 -11.315 1.00 96.00 363 ASP A C 1
ATOM 2952 O O . ASP A 1 363 ? -27.873 13.552 -12.075 1.00 96.00 363 ASP A O 1
ATOM 2956 N N . VAL A 1 364 ? -26.455 11.885 -11.553 1.00 95.62 364 VAL A N 1
ATOM 2957 C CA . VAL A 1 364 ? -26.607 11.134 -12.810 1.00 95.62 364 VAL A CA 1
ATOM 2958 C C . VAL A 1 364 ? -27.899 10.317 -12.902 1.00 95.62 364 VAL A C 1
ATOM 2960 O O . VAL A 1 364 ? -28.358 10.038 -14.006 1.00 95.62 364 VAL A O 1
ATOM 2963 N N . TYR A 1 365 ? -28.504 9.945 -11.772 1.00 95.50 365 TYR A N 1
ATOM 2964 C CA . TYR A 1 365 ? -29.729 9.137 -11.718 1.00 95.50 365 TYR A CA 1
ATOM 2965 C C . TYR A 1 365 ? -30.890 9.835 -10.997 1.00 95.50 365 TYR A C 1
ATOM 2967 O O . TYR A 1 365 ? -32.046 9.489 -11.241 1.00 95.50 365 TYR A O 1
ATOM 2975 N N . GLY A 1 366 ? -30.617 10.788 -10.102 1.00 93.19 366 GLY A N 1
ATOM 2976 C CA . GLY A 1 366 ? -31.593 11.351 -9.169 1.00 93.19 366 GLY A CA 1
ATOM 2977 C C . GLY A 1 366 ? -32.801 12.022 -9.815 1.00 93.19 366 GLY A C 1
ATOM 2978 O O . GLY A 1 366 ? -33.923 11.659 -9.453 1.00 93.19 366 GLY A O 1
ATOM 2979 N N . PRO A 1 367 ? -32.641 12.933 -10.794 1.00 93.25 367 PRO A N 1
ATOM 2980 C CA . PRO A 1 367 ? -33.774 13.629 -11.402 1.00 93.25 367 PRO A CA 1
ATOM 2981 C C . PRO A 1 367 ? -34.793 12.676 -12.040 1.00 93.25 367 PRO A C 1
ATOM 2983 O O . PRO A 1 367 ? -35.986 12.745 -11.731 1.00 93.25 367 PRO A O 1
ATOM 2986 N N . ASP A 1 368 ? -34.325 11.738 -12.868 1.00 91.62 368 ASP A N 1
ATOM 2987 C CA . ASP A 1 368 ? -35.182 10.766 -13.555 1.00 91.62 368 ASP A CA 1
ATOM 2988 C C . ASP A 1 368 ? -35.792 9.755 -12.575 1.00 91.62 368 ASP A C 1
ATOM 2990 O O . ASP A 1 368 ? -36.969 9.401 -12.698 1.00 91.62 368 ASP A O 1
ATOM 2994 N N . PHE A 1 369 ? -35.024 9.329 -11.564 1.00 93.44 369 PHE A N 1
ATOM 2995 C CA . PHE A 1 369 ? -35.507 8.446 -10.501 1.00 93.44 369 PHE A CA 1
ATOM 2996 C C . PHE A 1 369 ? -36.634 9.110 -9.702 1.00 93.44 369 PHE A C 1
ATOM 2998 O O . PHE A 1 369 ? -37.703 8.530 -9.514 1.00 93.44 369 PHE A O 1
ATOM 3005 N N . MET A 1 370 ? -36.445 10.356 -9.266 1.00 93.19 370 MET A N 1
ATOM 3006 C CA . MET A 1 370 ? -37.447 11.091 -8.492 1.00 93.19 370 MET A CA 1
ATOM 3007 C C . MET A 1 370 ? -38.692 11.415 -9.323 1.00 93.19 370 MET A C 1
ATOM 3009 O O . MET A 1 370 ? -39.812 11.310 -8.817 1.00 93.19 370 MET A O 1
ATOM 3013 N N . ALA A 1 371 ? -38.527 11.735 -10.610 1.00 90.06 371 ALA A N 1
ATOM 3014 C CA . ALA A 1 371 ? -39.644 11.901 -11.536 1.00 90.06 371 ALA A CA 1
ATOM 3015 C C . ALA A 1 371 ? -40.448 10.600 -11.713 1.00 90.06 371 ALA A C 1
ATOM 3017 O O . ALA A 1 371 ? -41.673 10.644 -11.856 1.00 90.06 371 ALA A O 1
ATOM 3018 N N . ALA A 1 372 ? -39.786 9.438 -11.671 1.00 87.38 372 ALA A N 1
ATOM 3019 C CA . ALA A 1 372 ? -40.453 8.141 -11.699 1.00 87.38 372 ALA A CA 1
ATOM 3020 C C . ALA A 1 372 ? -41.280 7.894 -10.432 1.00 87.38 372 ALA A C 1
ATOM 3022 O O . ALA A 1 372 ? -42.429 7.469 -10.539 1.00 87.38 372 ALA A O 1
ATOM 3023 N N . LEU A 1 373 ? -40.748 8.228 -9.249 1.00 87.12 373 LEU A N 1
ATOM 3024 C CA . LEU A 1 373 ? -41.473 8.064 -7.985 1.00 87.12 373 LEU A CA 1
ATOM 3025 C C . LEU A 1 373 ? -42.737 8.916 -7.918 1.00 87.12 373 LEU A C 1
ATOM 3027 O O . LEU A 1 373 ? -43.723 8.485 -7.324 1.00 87.12 373 LEU A O 1
ATOM 3031 N N . GLN A 1 374 ? -42.713 10.130 -8.478 1.00 84.81 374 GLN A N 1
ATOM 3032 C CA . GLN A 1 374 ? -43.851 11.057 -8.460 1.00 84.81 374 GLN A CA 1
ATOM 3033 C C . GLN A 1 374 ? -45.049 10.549 -9.266 1.00 84.81 374 GLN A C 1
ATOM 3035 O O . GLN A 1 374 ? -46.183 10.930 -8.969 1.00 84.81 374 GLN A O 1
ATOM 3040 N N . LYS A 1 375 ? -44.821 9.670 -10.245 1.00 76.31 375 LYS A N 1
ATOM 3041 C CA . LYS A 1 375 ? -45.899 9.047 -11.008 1.00 76.31 375 LYS A CA 1
ATOM 3042 C C . LYS A 1 375 ? -46.565 7.983 -10.127 1.00 76.31 375 LYS A C 1
ATOM 3044 O O . LYS A 1 375 ? -45.864 7.147 -9.562 1.00 76.31 375 LYS A O 1
ATOM 3049 N N . PRO A 1 376 ? -47.895 8.015 -9.953 1.00 63.84 376 PRO A N 1
ATOM 3050 C CA . PRO A 1 376 ? -48.582 7.049 -9.106 1.00 63.84 376 PRO A CA 1
ATOM 3051 C C . PRO A 1 376 ? -48.328 5.623 -9.615 1.00 63.84 376 PRO A C 1
ATOM 3053 O O . PRO A 1 376 ? -48.666 5.297 -10.753 1.00 63.84 376 PRO A O 1
ATOM 3056 N N . LEU A 1 377 ? -47.728 4.790 -8.758 1.00 58.28 377 LEU A N 1
ATOM 3057 C CA . LEU A 1 377 ? -47.591 3.345 -8.941 1.00 58.28 377 LEU A CA 1
ATOM 3058 C C . LEU A 1 377 ? -49.013 2.761 -8.881 1.00 58.28 377 LEU A C 1
ATOM 3060 O O . LEU A 1 377 ? -49.559 2.572 -7.802 1.00 58.28 377 LEU A O 1
ATOM 3064 N N . PHE A 1 378 ? -49.651 2.584 -10.037 1.00 50.53 378 PHE A N 1
ATOM 3065 C CA . PHE A 1 378 ? -51.005 2.036 -10.198 1.00 50.53 378 PHE A CA 1
ATOM 3066 C C . PHE A 1 378 ? -52.141 2.752 -9.439 1.00 50.53 378 PHE A C 1
ATOM 3068 O O . PHE A 1 378 ? -52.589 2.313 -8.383 1.00 50.53 378 PHE A O 1
ATOM 3075 N N . SER A 1 379 ? -52.779 3.734 -10.081 1.00 43.25 379 SER A N 1
ATOM 3076 C CA . SER A 1 379 ? -54.243 3.822 -9.990 1.00 43.25 379 SER A CA 1
ATOM 3077 C C . SER A 1 379 ? -54.848 2.965 -11.111 1.00 43.25 379 SER A C 1
ATOM 3079 O O . SER A 1 379 ? -55.225 3.475 -12.162 1.00 43.25 379 SER A O 1
ATOM 3081 N N . ASN A 1 380 ? -54.964 1.650 -10.898 1.00 46.41 380 ASN A N 1
ATOM 3082 C CA . ASN A 1 380 ? -55.999 0.878 -11.611 1.00 46.41 380 ASN A CA 1
ATOM 3083 C C . ASN A 1 380 ? -57.410 1.267 -11.124 1.00 46.41 380 ASN A C 1
ATOM 3085 O O . ASN A 1 380 ? -58.412 0.805 -11.659 1.00 46.41 380 ASN A O 1
ATOM 3089 N N . THR A 1 381 ? -57.507 2.142 -10.124 1.00 51.56 381 THR A N 1
ATOM 3090 C CA . THR A 1 381 ? -58.722 2.866 -9.786 1.00 51.56 381 THR A CA 1
ATOM 3091 C C . THR A 1 381 ? -58.990 3.941 -10.837 1.00 51.56 381 THR A C 1
ATOM 3093 O O . THR A 1 381 ? -58.421 5.028 -10.808 1.00 51.56 381 THR A O 1
ATOM 3096 N N . THR A 1 382 ? -59.935 3.665 -11.735 1.00 52.06 382 THR A N 1
ATOM 3097 C CA . THR A 1 382 ? -60.622 4.678 -12.555 1.00 52.06 382 THR A CA 1
ATOM 3098 C C . THR A 1 382 ? -61.520 5.601 -11.725 1.00 52.06 382 THR A C 1
ATOM 3100 O O . THR A 1 382 ? -62.299 6.349 -12.302 1.00 52.06 382 THR A O 1
ATOM 3103 N N . ASP A 1 383 ? -61.451 5.547 -10.390 1.00 60.72 383 ASP A N 1
ATOM 3104 C CA . ASP A 1 383 ? -62.279 6.356 -9.505 1.00 60.72 383 ASP A CA 1
ATOM 3105 C C . ASP A 1 383 ? -61.750 7.805 -9.448 1.00 60.72 383 ASP A C 1
ATOM 3107 O O . ASP A 1 383 ? -60.705 8.074 -8.832 1.00 60.72 383 ASP A O 1
ATOM 3111 N N . PRO A 1 384 ? -62.450 8.765 -10.081 1.00 62.59 384 PRO A N 1
ATOM 3112 C CA . PRO A 1 384 ? -62.011 10.153 -10.148 1.00 62.59 384 PRO A CA 1
ATOM 3113 C C . PRO A 1 384 ? -61.955 10.829 -8.767 1.00 62.59 384 PRO A C 1
ATOM 3115 O O . PRO A 1 384 ? -61.247 11.827 -8.615 1.00 62.59 384 PRO A O 1
ATOM 3118 N N . ALA A 1 385 ? -62.636 10.295 -7.743 1.00 65.38 385 ALA A N 1
ATOM 3119 C CA . ALA A 1 385 ? -62.626 10.857 -6.392 1.00 65.38 385 ALA A CA 1
ATOM 3120 C C . ALA A 1 385 ? -61.274 10.656 -5.685 1.00 65.38 385 ALA A C 1
ATOM 3122 O O . ALA A 1 385 ? -60.761 11.569 -5.030 1.00 65.38 385 ALA A O 1
ATOM 3123 N N . VAL A 1 386 ? -60.647 9.492 -5.872 1.00 56.72 386 VAL A N 1
ATOM 3124 C CA . VAL A 1 386 ? -59.339 9.176 -5.279 1.00 56.72 386 VAL A CA 1
ATOM 3125 C C . VAL A 1 386 ? -58.237 10.002 -5.949 1.00 56.72 386 VAL A C 1
ATOM 3127 O O . VAL A 1 386 ? -57.405 10.598 -5.265 1.00 56.72 386 VAL A O 1
ATOM 3130 N N . LEU A 1 387 ? -58.285 10.130 -7.280 1.00 55.41 387 LEU A N 1
ATOM 3131 C CA . LEU A 1 387 ? -57.340 10.948 -8.051 1.00 55.41 387 LEU A CA 1
ATOM 3132 C C . LEU A 1 387 ? -57.433 12.439 -7.703 1.00 55.41 387 LEU A C 1
ATOM 3134 O O . LEU A 1 387 ? -56.403 13.107 -7.592 1.00 55.41 387 LEU A O 1
ATOM 3138 N N . LYS A 1 388 ? -58.646 12.959 -7.478 1.00 69.94 388 LYS A N 1
ATOM 3139 C CA . LYS A 1 388 ? -58.857 14.345 -7.040 1.00 69.94 388 LYS A CA 1
ATOM 3140 C C . LYS A 1 388 ? -58.275 14.587 -5.645 1.00 69.94 388 LYS A C 1
ATOM 3142 O O . LYS A 1 388 ? -57.545 15.551 -5.454 1.00 69.94 388 LYS A O 1
ATOM 3147 N N . THR A 1 389 ? -58.474 13.654 -4.714 1.00 63.72 389 THR A N 1
ATOM 3148 C CA . THR A 1 389 ? -57.967 13.771 -3.335 1.00 63.72 389 THR A CA 1
ATOM 3149 C C . THR A 1 389 ? -56.432 13.750 -3.265 1.00 63.72 389 THR A C 1
ATOM 3151 O O . THR A 1 389 ? -55.830 14.464 -2.462 1.00 63.72 389 THR A O 1
ATOM 3154 N N . VAL A 1 390 ? -55.773 12.961 -4.121 1.00 55.78 390 VAL A N 1
ATOM 3155 C CA . VAL A 1 390 ? -54.301 12.919 -4.215 1.00 55.78 390 VAL A CA 1
ATOM 3156 C C . VAL A 1 390 ? -53.746 14.191 -4.865 1.00 55.78 390 VAL A C 1
ATOM 3158 O O . VAL A 1 390 ? -52.767 14.748 -4.369 1.00 55.78 390 VAL A O 1
ATOM 3161 N N . ASN A 1 391 ? -54.386 14.691 -5.928 1.00 58.66 391 ASN A N 1
ATOM 3162 C CA . ASN A 1 391 ? -53.983 15.941 -6.578 1.00 58.66 391 ASN A CA 1
ATOM 3163 C C . ASN A 1 391 ? -54.197 17.174 -5.690 1.00 58.66 391 ASN A C 1
ATOM 3165 O O . ASN A 1 391 ? -53.348 18.063 -5.687 1.00 58.66 391 ASN A O 1
ATOM 3169 N N . ASP A 1 392 ? -55.280 17.221 -4.915 1.00 63.16 392 ASP A N 1
ATOM 3170 C CA . ASP A 1 392 ? -55.552 18.336 -4.003 1.00 63.16 392 ASP A CA 1
ATOM 3171 C C . ASP A 1 392 ? -54.516 18.366 -2.858 1.00 63.16 392 ASP A C 1
ATOM 3173 O O . ASP A 1 392 ? -53.943 19.417 -2.571 1.00 63.16 392 ASP A O 1
ATOM 3177 N N . ARG A 1 393 ? -54.110 17.200 -2.323 1.00 51.91 393 ARG A N 1
ATOM 3178 C CA . ARG A 1 393 ? -53.001 17.101 -1.346 1.00 51.91 393 ARG A CA 1
ATOM 3179 C C . ARG A 1 393 ? -51.630 17.493 -1.907 1.00 51.91 393 ARG A C 1
ATOM 3181 O O . ARG A 1 393 ? -50.765 17.927 -1.147 1.00 51.91 393 ARG A O 1
ATOM 3188 N N . LEU A 1 394 ? -51.405 17.318 -3.210 1.00 50.47 394 LEU A N 1
ATOM 3189 C CA . LEU A 1 394 ? -50.167 17.735 -3.878 1.00 50.47 394 LEU A CA 1
ATOM 3190 C C . LEU A 1 394 ? -50.151 19.239 -4.186 1.00 50.47 394 LEU A C 1
ATOM 3192 O O . LEU A 1 394 ? -49.085 19.847 -4.126 1.00 50.47 394 LEU A O 1
ATOM 3196 N N . LYS A 1 395 ? -51.311 19.849 -4.464 1.00 56.78 395 LYS A N 1
ATOM 3197 C CA . LYS A 1 395 ? -51.445 21.294 -4.716 1.00 56.78 395 LYS A CA 1
ATOM 3198 C C . LYS A 1 395 ? -51.377 22.146 -3.447 1.00 56.78 395 LYS A C 1
ATOM 3200 O O . LYS A 1 395 ? -50.875 23.265 -3.513 1.00 56.78 395 LYS A O 1
ATOM 3205 N N . ASP A 1 396 ? -51.797 21.613 -2.300 1.00 50.78 396 ASP A N 1
ATOM 3206 C CA . ASP A 1 396 ? -51.730 22.326 -1.014 1.00 50.78 396 ASP A CA 1
ATOM 3207 C C . ASP A 1 396 ? -50.311 22.418 -0.423 1.00 50.78 396 ASP A C 1
ATOM 3209 O O . ASP A 1 396 ? -50.061 23.185 0.513 1.00 50.78 396 ASP A O 1
ATOM 3213 N N . ARG A 1 397 ? -49.328 21.713 -0.998 1.00 44.09 397 ARG A N 1
ATOM 3214 C CA . ARG A 1 397 ? -47.911 21.950 -0.697 1.00 44.09 397 ARG A CA 1
ATOM 3215 C C . ARG A 1 397 ? -47.415 23.175 -1.465 1.00 44.09 397 ARG A C 1
ATOM 3217 O O . ARG A 1 397 ? -46.834 23.058 -2.541 1.00 44.09 397 ARG A O 1
ATOM 3224 N N . LYS A 1 398 ? -47.604 24.365 -0.884 1.00 37.94 398 LYS A N 1
ATOM 3225 C CA . LYS A 1 398 ? -46.916 25.586 -1.334 1.00 37.94 398 LYS A CA 1
ATOM 3226 C C . LYS A 1 398 ? -45.396 25.341 -1.357 1.00 37.94 398 LYS A C 1
ATOM 3228 O O . LYS A 1 398 ? -44.837 25.001 -0.313 1.00 37.94 398 LYS A O 1
ATOM 3233 N N . PRO A 1 399 ? -44.702 25.551 -2.488 1.00 43.56 399 PRO A N 1
ATOM 3234 C CA . PRO A 1 399 ? -43.247 25.590 -2.507 1.00 43.56 399 PRO A CA 1
ATOM 3235 C C . PRO A 1 399 ? -42.813 26.899 -1.839 1.00 43.56 399 PRO A C 1
ATOM 3237 O O . PRO A 1 399 ? -42.765 27.947 -2.475 1.00 43.56 399 PRO A O 1
ATOM 3240 N N . GLY A 1 400 ? -42.589 26.879 -0.526 1.00 39.72 400 GLY A N 1
ATOM 3241 C CA . GLY A 1 400 ? -42.269 28.101 0.202 1.00 39.72 400 GLY A CA 1
ATOM 3242 C C . GLY A 1 400 ? -41.700 27.866 1.590 1.00 39.72 400 GLY A C 1
ATOM 3243 O O . GLY A 1 400 ? -42.455 27.738 2.545 1.00 39.72 400 GLY A O 1
ATOM 3244 N N . ALA A 1 401 ? -40.370 27.891 1.679 1.00 30.73 401 ALA A N 1
ATOM 3245 C CA . ALA A 1 401 ? -39.620 28.572 2.735 1.00 30.73 401 ALA A CA 1
ATOM 3246 C C . ALA A 1 401 ? -38.137 28.615 2.326 1.00 30.73 401 ALA A C 1
ATOM 3248 O O . ALA A 1 401 ? -37.326 27.806 2.768 1.00 30.73 401 ALA A O 1
ATOM 3249 N N . THR A 1 402 ? -37.761 29.552 1.452 1.00 38.84 402 THR A N 1
ATOM 3250 C CA . THR A 1 402 ? -36.357 29.965 1.313 1.00 38.84 402 THR A CA 1
ATOM 3251 C C . THR A 1 402 ? -35.959 30.699 2.588 1.00 38.84 402 THR A C 1
ATOM 3253 O O . THR A 1 402 ? -36.164 31.904 2.722 1.00 38.84 402 THR A O 1
ATOM 3256 N N . ILE A 1 403 ? -35.444 29.941 3.553 1.00 34.72 403 ILE A N 1
ATOM 3257 C CA . ILE A 1 403 ? -34.814 30.460 4.764 1.00 34.72 403 ILE A CA 1
ATOM 3258 C C . ILE A 1 403 ? -33.500 31.114 4.327 1.00 34.72 403 ILE A C 1
ATOM 3260 O O . ILE A 1 403 ? -32.602 30.450 3.812 1.00 34.72 403 ILE A O 1
ATOM 3264 N N . SER A 1 404 ? -33.396 32.431 4.488 1.00 36.06 404 SER A N 1
ATOM 3265 C CA . SER A 1 404 ? -32.167 33.185 4.239 1.00 36.06 404 SER A CA 1
ATOM 3266 C C . SER A 1 404 ? -31.064 32.719 5.196 1.00 36.06 404 SER A C 1
ATOM 3268 O O . SER A 1 404 ? -31.183 32.890 6.410 1.00 36.06 404 SER A O 1
ATOM 3270 N N . ALA A 1 405 ? -30.012 32.114 4.642 1.00 33.53 405 ALA A N 1
ATOM 3271 C CA . ALA A 1 405 ? -28.935 31.466 5.384 1.00 33.53 405 ALA A CA 1
ATOM 3272 C C . ALA A 1 405 ? -27.908 32.466 5.972 1.00 33.53 405 ALA A C 1
ATOM 3274 O O . ALA A 1 405 ? -27.525 33.427 5.298 1.00 33.53 405 ALA A O 1
ATOM 3275 N N . PRO A 1 406 ? -27.409 32.241 7.204 1.00 35.91 406 PRO A N 1
ATOM 3276 C CA . PRO A 1 406 ? -26.315 33.010 7.793 1.00 35.91 406 PRO A CA 1
ATOM 3277 C C . PRO A 1 406 ? -24.937 32.580 7.250 1.00 35.91 406 PRO A C 1
ATOM 3279 O O . PRO A 1 406 ? -24.708 31.423 6.901 1.00 35.91 406 PRO A O 1
ATOM 3282 N N . LYS A 1 407 ? -24.002 33.540 7.213 1.00 41.25 407 LYS A N 1
ATOM 3283 C CA . LYS A 1 407 ? -22.688 33.525 6.531 1.00 41.25 407 LYS A CA 1
ATOM 3284 C C . LYS A 1 407 ? -21.588 32.658 7.191 1.00 41.25 407 LYS A C 1
ATOM 3286 O O . LYS A 1 407 ? -20.466 33.119 7.372 1.00 41.25 407 LYS A O 1
ATOM 3291 N N . SER A 1 408 ? -21.879 31.406 7.529 1.00 45.47 408 SER A N 1
ATOM 3292 C CA . SER A 1 408 ? -20.858 30.342 7.637 1.00 45.47 408 SER A CA 1
ATOM 3293 C C . SER A 1 408 ? -21.161 29.303 6.555 1.00 45.47 408 SER A C 1
ATOM 3295 O O . SER A 1 408 ? -22.288 29.296 6.068 1.00 45.47 408 SER A O 1
ATOM 3297 N N . ASN A 1 409 ? -20.195 28.494 6.107 1.00 52.06 409 ASN A N 1
ATOM 3298 C CA . ASN A 1 409 ? -20.333 27.634 4.919 1.00 52.06 409 ASN A CA 1
ATOM 3299 C C . ASN A 1 409 ? -21.371 26.500 5.140 1.00 52.06 409 ASN A C 1
ATOM 3301 O O . ASN A 1 409 ? -21.039 25.347 5.390 1.00 52.06 409 ASN A O 1
ATOM 3305 N N . THR A 1 410 ? -22.654 26.866 5.117 1.00 58.41 410 THR A N 1
ATOM 3306 C CA . THR A 1 410 ? -23.857 26.076 5.431 1.00 58.41 410 THR A CA 1
ATOM 3307 C C . THR A 1 410 ? -24.145 24.994 4.394 1.00 58.41 410 THR A C 1
ATOM 3309 O O . THR A 1 410 ? -24.949 24.106 4.658 1.00 58.41 410 THR A O 1
ATOM 3312 N N . ALA A 1 411 ? -23.469 25.036 3.244 1.00 66.00 411 ALA A N 1
ATOM 3313 C CA . ALA A 1 411 ? -23.746 24.197 2.081 1.00 66.00 411 ALA A CA 1
ATOM 3314 C C . ALA A 1 411 ? -23.539 22.688 2.311 1.00 66.00 411 ALA A C 1
ATOM 3316 O O . ALA A 1 411 ? -24.066 21.884 1.546 1.00 66.00 411 ALA A O 1
ATOM 3317 N N . HIS A 1 412 ? -22.794 22.296 3.348 1.00 79.69 412 HIS A N 1
ATOM 3318 C CA . HIS A 1 412 ? -22.422 20.897 3.595 1.00 79.69 412 HIS A CA 1
ATOM 3319 C C . HIS A 1 412 ? -22.818 20.392 4.986 1.00 79.69 412 HIS A C 1
ATOM 3321 O O . HIS A 1 412 ? -22.349 19.342 5.430 1.00 79.69 412 HIS A O 1
ATOM 3327 N N . ARG A 1 413 ? -23.690 21.118 5.692 1.00 83.56 413 ARG A N 1
ATOM 3328 C CA . ARG A 1 413 ? -24.277 20.617 6.939 1.00 83.56 413 ARG A CA 1
ATOM 3329 C C . ARG A 1 413 ? -25.125 19.389 6.628 1.00 83.56 413 ARG A C 1
ATOM 3331 O O . ARG A 1 413 ? -25.758 19.333 5.576 1.00 83.56 413 ARG A O 1
ATOM 3338 N N . GLN A 1 414 ? -25.134 18.422 7.538 1.00 89.94 414 GLN A N 1
ATOM 3339 C CA . GLN A 1 414 ? -25.971 17.227 7.433 1.00 89.94 414 GLN A CA 1
ATOM 3340 C C . GLN A 1 414 ? -25.717 16.428 6.143 1.00 89.94 414 GLN A C 1
ATOM 3342 O O . GLN A 1 414 ? -26.644 16.013 5.446 1.00 89.94 414 GLN A O 1
ATOM 3347 N N . SER A 1 415 ? -24.448 16.223 5.800 1.00 92.88 415 SER A N 1
ATOM 3348 C CA . SER A 1 415 ? -24.054 15.526 4.573 1.00 92.88 415 SER A CA 1
ATOM 3349 C C . SER A 1 415 ? -23.037 14.414 4.836 1.00 92.88 415 SER A C 1
ATOM 3351 O O . SER A 1 415 ? -22.380 14.380 5.874 1.00 92.88 415 SER A O 1
ATOM 3353 N N . LEU A 1 416 ? -22.909 13.482 3.897 1.00 93.44 416 LEU A N 1
ATOM 3354 C CA . LEU A 1 416 ? -21.738 12.623 3.767 1.00 93.44 416 LEU A CA 1
ATOM 3355 C C . LEU A 1 416 ? -20.690 13.355 2.941 1.00 93.44 416 LEU A C 1
ATOM 3357 O O . LEU A 1 416 ? -21.013 13.856 1.867 1.00 93.44 416 LEU A O 1
ATOM 3361 N N . HIS A 1 417 ? -19.442 13.363 3.396 1.00 95.00 417 HIS A N 1
ATOM 3362 C CA . HIS A 1 417 ? -18.304 13.773 2.580 1.00 95.00 417 HIS A CA 1
ATOM 3363 C C . HIS A 1 417 ? -17.606 12.517 2.064 1.00 95.00 417 HIS A C 1
ATOM 3365 O O . HIS A 1 417 ? -16.904 11.831 2.801 1.00 95.00 417 HIS A O 1
ATOM 3371 N N . LEU A 1 418 ? -17.858 12.172 0.805 1.00 96.12 418 LEU A N 1
ATOM 3372 C CA . LEU A 1 418 ? -17.361 10.945 0.193 1.00 96.12 418 LEU A CA 1
ATOM 3373 C C . LEU A 1 418 ? -16.050 11.212 -0.546 1.00 96.12 418 LEU A C 1
ATOM 3375 O O . LEU A 1 418 ? -16.029 12.011 -1.478 1.00 96.12 418 LEU A O 1
ATOM 3379 N N . TYR A 1 419 ? -14.981 10.516 -0.170 1.00 97.19 419 TYR A N 1
ATOM 3380 C CA . TYR A 1 419 ? -13.672 10.552 -0.818 1.00 97.19 419 TYR A CA 1
ATOM 3381 C C . TYR A 1 419 ? -13.499 9.326 -1.712 1.00 97.19 419 TYR A C 1
ATOM 3383 O O . TYR A 1 419 ? -13.482 8.194 -1.227 1.00 97.19 419 TYR A O 1
ATOM 3391 N N . ASN A 1 420 ? -13.326 9.529 -3.016 1.00 97.31 420 ASN A N 1
ATOM 3392 C CA . ASN A 1 420 ? -13.041 8.443 -3.945 1.00 97.31 420 ASN A CA 1
ATOM 3393 C C . ASN A 1 420 ? -11.523 8.242 -4.076 1.00 97.31 420 ASN A C 1
ATOM 3395 O O . ASN A 1 420 ? -10.859 8.961 -4.820 1.00 97.31 420 ASN A O 1
ATOM 3399 N N . ARG A 1 421 ? -10.956 7.246 -3.384 1.00 96.38 421 ARG A N 1
ATOM 3400 C CA . ARG A 1 421 ? -9.524 6.896 -3.504 1.00 96.38 421 ARG A CA 1
ATOM 3401 C C . ARG A 1 421 ? -9.223 5.929 -4.640 1.00 96.38 421 ARG A C 1
ATOM 3403 O O . ARG A 1 421 ? -8.077 5.518 -4.822 1.00 96.38 421 ARG A O 1
ATOM 3410 N N . LEU A 1 422 ? -10.235 5.531 -5.399 1.00 95.12 422 LEU A N 1
ATOM 3411 C CA . LEU A 1 422 ? -10.047 4.653 -6.538 1.00 95.12 422 LEU A CA 1
ATOM 3412 C C . LEU A 1 422 ? -9.386 5.423 -7.687 1.00 95.12 422 LEU A C 1
ATOM 3414 O O . LEU A 1 422 ? -9.598 6.617 -7.880 1.00 95.12 422 LEU A O 1
ATOM 3418 N N . ILE A 1 423 ? -8.648 4.697 -8.525 1.00 94.94 423 ILE A N 1
ATOM 3419 C CA . ILE A 1 423 ? -8.100 5.216 -9.791 1.00 94.94 423 ILE A CA 1
ATOM 3420 C C . ILE A 1 423 ? -9.166 5.333 -10.899 1.00 94.94 423 ILE A C 1
ATOM 3422 O O . ILE A 1 423 ? -8.845 5.592 -12.056 1.00 94.94 423 ILE A O 1
ATOM 3426 N N . VAL A 1 424 ? -10.432 5.084 -10.565 1.00 95.94 424 VAL A N 1
ATOM 3427 C CA . VAL A 1 424 ? -11.588 5.125 -11.466 1.00 95.94 424 VAL A CA 1
ATOM 3428 C C . VAL A 1 424 ? -12.698 5.962 -10.835 1.00 95.94 424 VAL A C 1
ATOM 3430 O O . VAL A 1 424 ? -12.717 6.115 -9.611 1.00 95.94 424 VAL A O 1
ATOM 3433 N N . PRO A 1 425 ? -13.631 6.506 -11.627 1.00 97.50 425 PRO A N 1
ATOM 3434 C CA . PRO A 1 425 ? -14.784 7.183 -11.062 1.00 97.50 425 PRO A CA 1
ATOM 3435 C C . PRO A 1 425 ? -15.706 6.225 -10.300 1.00 97.50 425 PRO A C 1
ATOM 3437 O O . PRO A 1 425 ? -15.775 5.020 -10.570 1.00 97.50 425 PRO A O 1
ATOM 3440 N N . ALA A 1 426 ? -16.444 6.803 -9.360 1.00 97.25 426 ALA A N 1
ATOM 3441 C CA . ALA A 1 426 ? -17.465 6.134 -8.574 1.00 97.25 426 ALA A CA 1
ATOM 3442 C C . ALA A 1 426 ? -18.765 6.942 -8.617 1.00 97.25 426 ALA A C 1
ATOM 3444 O O . ALA A 1 426 ? -18.745 8.164 -8.731 1.00 97.25 426 ALA A O 1
ATOM 3445 N N . ILE A 1 427 ? -19.898 6.256 -8.516 1.00 97.56 427 ILE A N 1
ATOM 3446 C CA . ILE A 1 427 ? -21.212 6.862 -8.335 1.00 97.56 427 ILE A CA 1
ATOM 3447 C C . ILE A 1 427 ? -21.730 6.427 -6.976 1.00 97.56 427 ILE A C 1
ATOM 3449 O O . ILE A 1 427 ? -21.967 5.238 -6.748 1.00 97.56 427 ILE A O 1
ATOM 3453 N N . ALA A 1 428 ? -21.893 7.393 -6.082 1.00 97.06 428 ALA A N 1
ATOM 3454 C CA . ALA A 1 428 ? -22.555 7.204 -4.805 1.00 97.06 428 ALA A CA 1
ATOM 3455 C C . ALA A 1 428 ? -24.064 7.382 -4.978 1.00 97.06 428 ALA A C 1
ATOM 3457 O O . ALA A 1 428 ? -24.504 8.302 -5.661 1.00 97.06 428 ALA A O 1
ATOM 3458 N N . MET A 1 429 ? -24.860 6.511 -4.368 1.00 97.44 429 MET A N 1
ATOM 3459 C CA . MET A 1 429 ? -26.321 6.542 -4.431 1.00 97.44 429 MET A CA 1
ATOM 3460 C C . MET A 1 429 ? -26.873 6.462 -3.012 1.00 97.44 429 MET A C 1
ATOM 3462 O O . MET A 1 429 ? -26.631 5.474 -2.321 1.00 97.44 429 MET A O 1
ATOM 3466 N N . ILE A 1 430 ? -27.604 7.488 -2.580 1.00 96.00 430 ILE A N 1
ATOM 3467 C CA . ILE A 1 430 ? -28.258 7.533 -1.271 1.00 96.00 430 ILE A CA 1
ATOM 3468 C C . ILE A 1 430 ? -29.754 7.324 -1.447 1.00 96.00 430 ILE A C 1
ATOM 3470 O O . ILE A 1 430 ? -30.439 8.087 -2.128 1.00 96.00 430 ILE A O 1
ATOM 3474 N N . GLN A 1 431 ? -30.257 6.288 -0.786 1.00 95.50 431 GLN A N 1
ATOM 3475 C CA . GLN A 1 431 ? -31.670 5.981 -0.664 1.00 95.50 431 GLN A CA 1
ATOM 3476 C C . GLN A 1 431 ? -32.199 6.441 0.688 1.00 95.50 431 GLN A C 1
ATOM 3478 O O . GLN A 1 431 ? -31.644 6.103 1.733 1.00 95.50 431 GLN A O 1
ATOM 3483 N N . THR A 1 432 ? -33.339 7.118 0.671 1.00 94.12 432 THR A N 1
ATOM 3484 C CA . THR A 1 432 ? -34.185 7.321 1.847 1.00 94.12 432 THR A CA 1
ATOM 3485 C C . THR A 1 432 ? -35.567 6.702 1.589 1.00 94.12 432 THR A C 1
ATOM 3487 O O . THR A 1 432 ? -35.824 6.204 0.484 1.00 94.12 432 THR A O 1
ATOM 3490 N N . PRO A 1 433 ? -36.483 6.667 2.573 1.00 91.88 433 PRO A N 1
ATOM 3491 C CA . PRO A 1 433 ? -37.828 6.148 2.348 1.00 91.88 433 PRO A CA 1
ATOM 3492 C C . PRO A 1 433 ? -38.589 6.827 1.195 1.00 91.88 433 PRO A C 1
ATOM 3494 O O . PRO A 1 433 ? -39.323 6.153 0.467 1.00 91.88 433 PRO A O 1
ATOM 3497 N N . ASP A 1 434 ? -38.365 8.131 1.006 1.00 88.94 434 ASP A N 1
ATOM 3498 C CA . ASP A 1 434 ? -39.144 8.984 0.098 1.00 88.94 434 ASP A CA 1
ATOM 3499 C C . ASP A 1 434 ? -38.308 9.706 -0.963 1.00 88.94 434 ASP A C 1
ATOM 3501 O O . ASP A 1 434 ? -38.864 10.230 -1.930 1.00 88.94 434 ASP A O 1
ATOM 3505 N N . THR A 1 435 ? -36.988 9.758 -0.790 1.00 91.75 435 THR A N 1
ATOM 3506 C CA . THR A 1 435 ? -36.067 10.473 -1.673 1.00 91.75 435 THR A CA 1
ATOM 3507 C C . THR A 1 435 ? -34.905 9.590 -2.098 1.00 91.75 435 THR A C 1
ATOM 3509 O O . THR A 1 435 ? -34.557 8.599 -1.454 1.00 91.75 435 THR A O 1
ATOM 3512 N N . PHE A 1 436 ? -34.312 9.950 -3.224 1.00 94.44 436 PHE A N 1
ATOM 3513 C CA . PHE A 1 436 ? -33.132 9.315 -3.770 1.00 94.44 436 PHE A CA 1
ATOM 3514 C C . PHE A 1 436 ? -32.239 10.400 -4.358 1.00 94.44 436 PHE A C 1
ATOM 3516 O O . PHE A 1 436 ? -32.731 11.346 -4.977 1.00 94.44 436 PHE A O 1
ATOM 3523 N N . TYR A 1 437 ? -30.939 10.251 -4.157 1.00 94.75 437 TYR A N 1
ATOM 3524 C CA . TYR A 1 437 ? -29.928 11.136 -4.711 1.00 94.75 437 TYR A CA 1
ATOM 3525 C C . TYR A 1 437 ? -28.749 10.304 -5.200 1.00 94.75 437 TYR A C 1
ATOM 3527 O O . TYR A 1 437 ? -28.384 9.309 -4.568 1.00 94.75 437 TYR A O 1
ATOM 3535 N N . SER A 1 438 ? -28.135 10.712 -6.305 1.00 96.38 438 SER A N 1
ATOM 3536 C CA . SER A 1 438 ? -26.882 10.125 -6.762 1.00 96.38 438 SER A CA 1
ATOM 3537 C C . SER A 1 438 ? -25.822 11.195 -6.978 1.00 96.38 438 SER A C 1
ATOM 3539 O O . SER A 1 438 ? -26.131 12.370 -7.137 1.00 96.38 438 SER A O 1
ATOM 3541 N N . CYS A 1 439 ? -24.559 10.794 -6.948 1.00 97.06 439 CYS A N 1
ATOM 3542 C CA . CYS A 1 439 ? -23.442 11.706 -7.104 1.00 97.06 439 CYS A CA 1
ATOM 3543 C C . CYS A 1 439 ? -22.293 11.003 -7.813 1.00 97.06 439 CYS A C 1
ATOM 3545 O O . CYS A 1 439 ? -21.781 9.995 -7.319 1.00 97.06 439 CYS A O 1
ATOM 3547 N N . TYR A 1 440 ? -21.884 11.533 -8.961 1.00 97.81 440 TYR A N 1
ATOM 3548 C CA . TYR A 1 440 ? -20.647 11.134 -9.614 1.00 97.81 440 TYR A CA 1
ATOM 3549 C C . TYR A 1 440 ? -19.442 11.731 -8.877 1.00 97.81 440 TYR A C 1
ATOM 3551 O O . TYR A 1 440 ? -19.454 12.901 -8.500 1.00 97.81 440 TYR A O 1
ATOM 3559 N N . ILE A 1 441 ? -18.389 10.936 -8.692 1.00 98.00 441 ILE A N 1
ATOM 3560 C CA . ILE A 1 441 ? -17.145 11.335 -8.029 1.00 98.00 441 ILE A CA 1
ATOM 3561 C C . ILE A 1 441 ? -15.969 10.897 -8.902 1.00 98.00 441 ILE A C 1
ATOM 3563 O O . ILE A 1 441 ? -15.753 9.699 -9.120 1.00 98.00 441 ILE A O 1
ATOM 3567 N N . ALA A 1 442 ? -15.202 11.862 -9.411 1.00 97.75 442 ALA A N 1
ATOM 3568 C CA . ALA A 1 442 ? -14.016 11.588 -10.215 1.00 97.75 442 ALA A CA 1
ATOM 3569 C C . ALA A 1 442 ? -12.932 10.832 -9.407 1.00 97.75 442 ALA A C 1
ATOM 3571 O O . ALA A 1 442 ? -12.969 10.824 -8.172 1.00 97.75 442 ALA A O 1
ATOM 3572 N N . PRO A 1 443 ? -11.972 10.160 -10.076 1.00 97.38 443 PRO A N 1
ATOM 3573 C CA . PRO A 1 443 ? -10.833 9.546 -9.395 1.00 97.38 443 PRO A CA 1
ATOM 3574 C C . PRO A 1 443 ? -10.076 10.562 -8.533 1.00 97.38 443 PRO A C 1
ATOM 3576 O O . PRO A 1 443 ? -9.787 11.661 -9.005 1.00 97.38 443 PRO A O 1
ATOM 3579 N N . ALA A 1 444 ? -9.717 10.172 -7.309 1.00 93.56 444 ALA A N 1
ATOM 3580 C CA . ALA A 1 444 ? -8.992 11.005 -6.343 1.00 93.56 444 ALA A CA 1
ATOM 3581 C C . ALA A 1 444 ? -9.692 12.324 -5.945 1.00 93.56 444 ALA A C 1
ATOM 3583 O O . ALA A 1 444 ? -9.044 13.216 -5.397 1.00 93.56 444 ALA A O 1
ATOM 3584 N N . ASP A 1 445 ? -11.000 12.436 -6.182 1.00 97.50 445 ASP A N 1
ATOM 3585 C CA . ASP A 1 445 ? -11.810 13.599 -5.820 1.00 97.50 445 ASP A CA 1
ATOM 3586 C C . ASP A 1 445 ? -12.773 13.278 -4.662 1.00 97.50 445 ASP A C 1
ATOM 3588 O O . ASP A 1 445 ? -12.830 12.149 -4.158 1.00 97.50 445 ASP A O 1
ATOM 3592 N N . SER A 1 446 ? -13.535 14.274 -4.213 1.00 96.50 446 SER A N 1
ATOM 3593 C CA . SER A 1 446 ? -14.534 14.111 -3.162 1.00 96.50 446 SER A CA 1
ATOM 3594 C C . SER A 1 446 ? -15.805 14.907 -3.431 1.00 96.50 446 SER A C 1
ATOM 3596 O O . SER A 1 446 ? -15.762 15.965 -4.054 1.00 96.50 446 SER A O 1
ATOM 3598 N N . ALA A 1 447 ? -16.936 14.419 -2.929 1.00 96.44 447 ALA A N 1
ATOM 3599 C CA . ALA A 1 447 ? -18.220 15.095 -3.063 1.00 96.44 447 ALA A CA 1
ATOM 3600 C C . ALA A 1 447 ? -19.014 15.072 -1.757 1.00 96.44 447 ALA A C 1
ATOM 3602 O O . ALA A 1 447 ? -18.878 14.153 -0.946 1.00 96.44 447 ALA A O 1
ATOM 3603 N N . TYR A 1 448 ? -19.869 16.077 -1.580 1.00 94.31 448 TYR A N 1
ATOM 3604 C CA . TYR A 1 448 ? -20.822 16.130 -0.480 1.00 94.31 448 TYR A CA 1
ATOM 3605 C C . TYR A 1 448 ? -22.186 15.642 -0.942 1.00 94.31 448 TYR A C 1
ATOM 3607 O O . TYR A 1 448 ? -2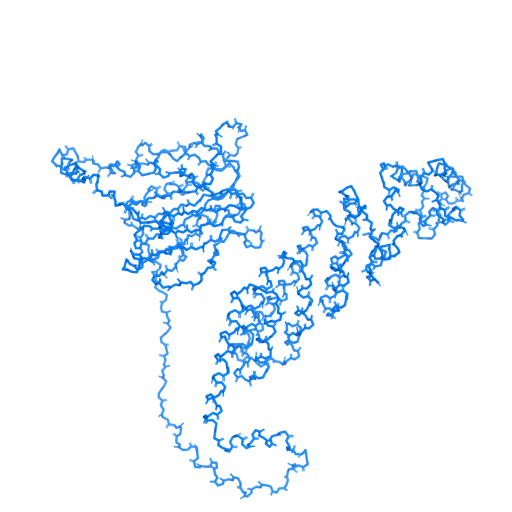2.706 16.096 -1.959 1.00 94.31 448 TYR A O 1
ATOM 3615 N N . VAL A 1 449 ? -22.772 14.736 -0.172 1.00 92.62 449 VAL A N 1
ATOM 3616 C CA . VAL A 1 449 ? -24.017 14.054 -0.513 1.00 92.62 449 VAL A CA 1
ATOM 3617 C C . VAL A 1 449 ? -24.989 14.240 0.652 1.00 92.62 449 VAL A C 1
ATOM 3619 O O . VAL A 1 449 ? -24.626 13.930 1.785 1.00 92.62 449 VAL A O 1
ATOM 3622 N N . PRO A 1 450 ? -26.195 14.790 0.448 1.00 90.88 450 PRO A N 1
ATOM 3623 C CA . PRO A 1 450 ? -27.087 15.121 1.555 1.00 90.88 450 PRO A CA 1
ATOM 3624 C C . PRO A 1 450 ? -27.559 13.862 2.296 1.00 90.88 450 PRO A C 1
ATOM 3626 O O . PRO A 1 450 ? -27.955 12.881 1.670 1.00 90.88 450 PRO A O 1
ATOM 3629 N N . LEU A 1 451 ? -27.578 13.918 3.629 1.00 88.94 451 LEU A N 1
ATOM 3630 C CA . LEU A 1 451 ? -28.228 12.920 4.477 1.00 88.94 451 LEU A CA 1
ATOM 3631 C C . LEU A 1 451 ? -29.559 13.469 4.965 1.00 88.94 451 LEU A C 1
ATOM 3633 O O . LEU A 1 451 ? -29.612 14.350 5.827 1.00 88.94 451 LEU A O 1
ATOM 3637 N N . GLN A 1 452 ? -30.641 12.937 4.412 1.00 77.75 452 GLN A N 1
ATOM 3638 C CA . GLN A 1 452 ? -31.994 13.365 4.736 1.00 77.75 452 GLN A CA 1
ATOM 3639 C C . GLN A 1 452 ? -32.672 12.279 5.576 1.00 77.75 452 GLN A C 1
ATOM 3641 O O . GLN A 1 452 ? -32.529 11.097 5.290 1.00 77.75 452 GLN A O 1
ATOM 3646 N N . LEU A 1 453 ? -33.469 12.669 6.576 1.00 71.75 453 LEU A N 1
ATOM 3647 C CA . LEU A 1 453 ? -34.268 11.757 7.416 1.00 71.75 453 LEU A CA 1
ATOM 3648 C C . LEU A 1 453 ? -33.458 10.893 8.402 1.00 71.75 453 LEU A C 1
ATOM 3650 O O . LEU A 1 453 ? -32.235 10.944 8.466 1.00 71.75 453 LEU A O 1
ATOM 3654 N N . THR A 1 454 ? -34.181 10.113 9.206 1.00 82.69 454 THR A N 1
ATOM 3655 C CA . THR A 1 454 ? -33.645 9.248 10.265 1.00 82.69 454 THR A CA 1
ATOM 3656 C C . THR A 1 454 ? -32.948 7.995 9.753 1.00 82.69 454 THR A C 1
ATOM 3658 O O . THR A 1 454 ? -32.161 7.432 10.499 1.00 82.69 454 THR A O 1
ATOM 3661 N N . VAL A 1 455 ? -33.212 7.530 8.524 1.00 90.75 455 VAL A N 1
ATOM 3662 C CA . VAL A 1 455 ? -32.571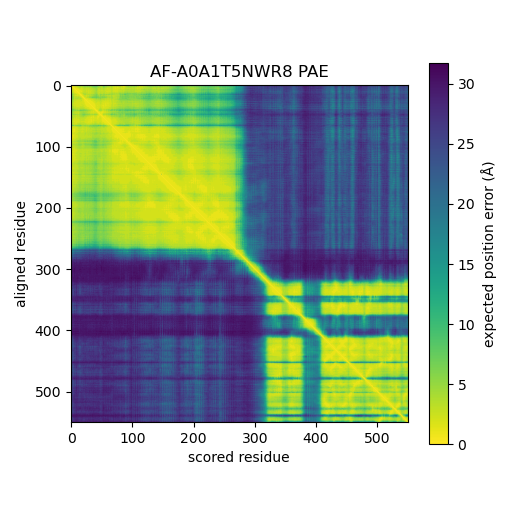 6.327 7.964 1.00 90.75 455 VAL A CA 1
ATOM 3663 C C . VAL A 1 455 ? -32.178 6.554 6.506 1.00 90.75 455 VAL A C 1
ATOM 3665 O O . VAL A 1 455 ? -33.029 6.871 5.675 1.00 90.75 455 VAL A O 1
ATOM 3668 N N . ASN A 1 456 ? -30.896 6.365 6.200 1.00 94.25 456 ASN A N 1
ATOM 3669 C CA . ASN A 1 456 ? -30.318 6.504 4.862 1.00 94.25 456 ASN A CA 1
ATOM 3670 C C . ASN A 1 456 ? -29.568 5.221 4.499 1.00 94.25 456 ASN A C 1
ATOM 3672 O O . ASN A 1 456 ? -28.959 4.612 5.372 1.00 94.25 456 ASN A O 1
ATOM 3676 N N . GLN A 1 457 ? -29.560 4.834 3.226 1.00 95.25 457 GLN A N 1
ATOM 3677 C CA . GLN A 1 457 ? -28.756 3.715 2.735 1.00 95.25 457 GLN A CA 1
ATOM 3678 C C . GLN A 1 457 ? -27.883 4.155 1.563 1.00 95.25 457 GLN A C 1
ATOM 3680 O O . GLN A 1 457 ? -28.389 4.650 0.559 1.00 95.25 457 GLN A O 1
ATOM 3685 N N . LEU A 1 458 ? -26.571 3.984 1.706 1.00 95.56 458 LEU A N 1
ATOM 3686 C CA . LEU A 1 458 ? -25.563 4.315 0.707 1.00 95.56 458 LEU A CA 1
ATOM 3687 C C . LEU A 1 458 ? -25.153 3.068 -0.076 1.00 95.56 458 LEU A C 1
ATOM 3689 O O . LEU A 1 458 ? -24.753 2.058 0.507 1.00 95.56 458 LEU A O 1
ATOM 3693 N N . TYR A 1 459 ? -25.159 3.203 -1.396 1.00 96.31 459 TYR A N 1
ATOM 3694 C CA . TYR A 1 459 ? -24.604 2.259 -2.358 1.00 96.31 459 TYR A CA 1
ATOM 3695 C C . TYR A 1 459 ? -23.519 2.950 -3.184 1.00 96.31 459 TYR A C 1
ATOM 3697 O O . TYR A 1 459 ? -23.593 4.157 -3.427 1.00 96.31 459 TYR A O 1
ATOM 3705 N N . VAL A 1 460 ? -22.530 2.191 -3.658 1.00 96.12 460 VAL A N 1
ATOM 3706 C CA . VAL A 1 460 ? -21.479 2.717 -4.539 1.00 96.12 460 VAL A CA 1
ATOM 3707 C C . VAL A 1 460 ? -21.274 1.806 -5.737 1.00 96.12 460 VAL A C 1
ATOM 3709 O O . VAL A 1 460 ? -21.063 0.602 -5.607 1.00 96.12 460 VAL A O 1
ATOM 3712 N N . TYR A 1 461 ? -21.292 2.413 -6.918 1.00 95.81 461 TYR A N 1
ATOM 3713 C CA . TYR A 1 461 ? -21.042 1.762 -8.195 1.00 95.81 461 TYR A CA 1
ATOM 3714 C C . TYR A 1 461 ? -19.798 2.371 -8.845 1.00 95.81 461 TYR A C 1
ATOM 3716 O O . TYR A 1 461 ? -19.771 3.564 -9.125 1.00 95.81 461 TYR A O 1
ATOM 3724 N N . ALA A 1 462 ? -18.758 1.568 -9.075 1.00 96.19 462 ALA A N 1
ATOM 3725 C CA . ALA A 1 462 ? -17.481 2.029 -9.626 1.00 96.19 462 ALA A CA 1
ATOM 3726 C C . ALA A 1 462 ? -17.126 1.307 -10.932 1.00 96.19 462 ALA A C 1
ATOM 3728 O O . ALA A 1 462 ? -17.344 0.094 -11.081 1.00 96.19 462 ALA A O 1
ATOM 3729 N N . GLY A 1 463 ? -16.538 2.043 -11.873 1.00 94.81 463 GLY A N 1
ATOM 3730 C CA . GLY A 1 463 ? -16.210 1.519 -13.194 1.00 94.81 463 GLY A CA 1
ATOM 3731 C C . GLY A 1 463 ? -15.476 2.512 -14.087 1.00 94.81 463 GLY A C 1
ATOM 3732 O O . GLY A 1 463 ? -15.155 3.625 -13.691 1.00 94.81 463 GLY A O 1
ATOM 3733 N N . GLN A 1 464 ? -15.173 2.081 -15.305 1.00 93.19 464 GLN A N 1
ATOM 3734 C CA . GLN A 1 464 ? -14.508 2.868 -16.339 1.00 93.19 464 GLN A CA 1
ATOM 3735 C C . GLN A 1 464 ? -15.419 3.024 -17.554 1.00 93.19 464 GLN A C 1
ATOM 3737 O O . GLN A 1 464 ? -16.365 2.253 -17.743 1.00 93.19 464 GLN A O 1
ATOM 3742 N N . LEU A 1 465 ? -15.073 3.993 -18.407 1.00 91.81 465 LEU A N 1
ATOM 3743 C CA . LEU A 1 465 ? -15.758 4.276 -19.668 1.00 91.81 465 LEU A CA 1
ATOM 3744 C C . LEU A 1 465 ? -17.248 4.553 -19.441 1.00 91.81 465 LEU A C 1
ATOM 3746 O O . LEU A 1 465 ? -18.103 3.725 -19.750 1.00 91.81 465 LEU A O 1
ATOM 3750 N N . TRP A 1 466 ? -17.546 5.709 -18.851 1.00 93.81 466 TRP A N 1
ATOM 3751 C CA . TRP A 1 466 ? -18.924 6.161 -18.701 1.00 93.81 466 TRP A CA 1
ATOM 3752 C C . TRP A 1 466 ? -19.581 6.359 -20.071 1.00 93.81 466 TRP A C 1
ATOM 3754 O O . TRP A 1 466 ? -19.009 6.996 -20.953 1.00 93.81 466 TRP A O 1
ATOM 3764 N N . ASN A 1 467 ? -20.789 5.831 -20.230 1.00 93.12 467 ASN A N 1
ATOM 3765 C CA . ASN A 1 467 ? -21.637 6.046 -21.391 1.00 93.12 467 ASN A CA 1
ATOM 3766 C C . ASN A 1 467 ? -22.987 6.578 -20.903 1.00 93.12 467 ASN A C 1
ATOM 3768 O O . ASN A 1 467 ? -23.781 5.811 -20.359 1.00 93.12 467 ASN A O 1
ATOM 3772 N N . GLY A 1 468 ? -23.218 7.881 -21.088 1.00 92.75 468 GLY A N 1
ATOM 3773 C CA . GLY A 1 468 ? -24.431 8.570 -20.644 1.00 92.75 468 GLY A CA 1
ATOM 3774 C C . GLY A 1 468 ? -25.655 8.309 -21.524 1.00 92.75 468 GLY A C 1
ATOM 3775 O O . GLY A 1 468 ? -26.778 8.493 -21.064 1.00 92.75 468 GLY A O 1
ATOM 3776 N N . SER A 1 469 ? -25.456 7.881 -22.776 1.00 92.31 469 SER A N 1
ATOM 3777 C CA . SER A 1 469 ? -26.552 7.604 -23.714 1.00 92.31 469 SER A CA 1
ATOM 3778 C C . SER A 1 469 ? -27.115 6.186 -23.593 1.00 92.31 469 SER A C 1
ATOM 3780 O O . SER A 1 469 ? -28.224 5.922 -24.053 1.00 92.31 469 SER A O 1
ATOM 3782 N N . LYS A 1 470 ? -26.368 5.261 -22.979 1.00 92.06 470 LYS A N 1
ATOM 3783 C CA . LYS A 1 470 ? -26.790 3.875 -22.782 1.00 92.06 470 LYS A CA 1
ATOM 3784 C C . LYS A 1 470 ? -27.961 3.823 -21.807 1.00 92.06 470 LYS A C 1
ATOM 3786 O O . LYS A 1 470 ? -27.881 4.363 -20.706 1.00 92.06 470 LYS A O 1
ATOM 3791 N N . GLU A 1 471 ? -29.010 3.110 -22.202 1.00 93.19 471 GLU A N 1
ATOM 3792 C CA . GLU A 1 471 ? -30.226 2.915 -21.413 1.00 93.19 471 GLU A CA 1
ATOM 3793 C C . GLU A 1 471 ? -30.454 1.429 -21.092 1.00 93.19 471 GLU A C 1
ATOM 3795 O O . GLU A 1 471 ? -30.058 0.546 -21.859 1.00 93.19 471 GLU A O 1
ATOM 3800 N N . ALA A 1 472 ? -31.131 1.158 -19.975 1.00 91.94 472 ALA A N 1
ATOM 3801 C CA . ALA A 1 472 ? -31.608 -0.171 -19.609 1.00 91.94 472 ALA A CA 1
ATOM 3802 C C . ALA A 1 472 ? -32.541 -0.755 -20.687 1.00 91.94 472 ALA A C 1
ATOM 3804 O O . ALA A 1 472 ? -33.413 -0.069 -21.240 1.00 91.94 472 ALA A O 1
ATOM 3805 N N . ARG A 1 473 ? -32.387 -2.059 -20.958 1.00 90.31 473 ARG A N 1
ATOM 3806 C CA . ARG A 1 473 ? -33.130 -2.770 -22.018 1.00 90.31 473 ARG A CA 1
ATOM 3807 C C . ARG A 1 473 ? -34.641 -2.745 -21.801 1.00 90.31 473 ARG A C 1
ATOM 3809 O O . ARG A 1 473 ? -35.400 -2.431 -22.721 1.00 90.31 473 ARG A O 1
ATOM 3816 N N . ALA A 1 474 ? -35.073 -3.070 -20.590 1.00 89.38 474 ALA A N 1
ATOM 3817 C CA . ALA A 1 474 ? -36.474 -3.059 -20.192 1.00 89.38 474 ALA A CA 1
ATOM 3818 C C . ALA A 1 474 ? -36.751 -1.814 -19.339 1.00 89.38 474 ALA A C 1
ATOM 3820 O O . ALA A 1 474 ? -35.869 -1.437 -18.575 1.00 89.38 474 ALA A O 1
ATOM 3821 N N . PRO A 1 475 ? -37.923 -1.165 -19.469 1.00 91.00 475 PRO A N 1
ATOM 3822 C CA . PRO A 1 475 ? -38.367 -0.153 -18.516 1.00 91.00 475 PRO A CA 1
ATOM 3823 C C . PRO A 1 475 ? -38.782 -0.811 -17.190 1.00 91.00 475 PRO A C 1
ATOM 3825 O O . PRO A 1 475 ? -38.998 -2.019 -17.132 1.00 91.00 475 PRO A O 1
ATOM 3828 N N . MET A 1 476 ? -38.939 -0.014 -16.135 1.00 88.31 476 MET A N 1
ATOM 3829 C CA . MET A 1 476 ? -39.479 -0.485 -14.857 1.00 88.31 476 MET A CA 1
ATOM 3830 C C . MET A 1 476 ? -40.963 -0.863 -15.004 1.00 88.31 476 MET A C 1
ATOM 3832 O O . MET A 1 476 ? -41.755 -0.041 -15.471 1.00 88.31 476 MET A O 1
ATOM 3836 N N . ASP A 1 477 ? -41.343 -2.071 -14.575 1.00 76.00 477 ASP A N 1
ATOM 3837 C CA . ASP A 1 477 ? -42.700 -2.624 -14.754 1.00 76.00 477 ASP A CA 1
ATOM 3838 C C . ASP A 1 477 ? -43.799 -1.702 -14.194 1.00 76.00 477 ASP A C 1
ATOM 3840 O O . ASP A 1 477 ? -44.807 -1.432 -14.858 1.00 76.00 477 ASP A O 1
ATOM 3844 N N . ASP A 1 478 ? -43.557 -1.139 -13.008 1.00 68.62 478 ASP A N 1
ATOM 3845 C CA . ASP A 1 478 ? -44.545 -0.343 -12.270 1.00 68.62 478 ASP A CA 1
ATOM 3846 C C . ASP A 1 478 ? -44.524 1.154 -12.630 1.00 68.62 478 ASP A C 1
ATOM 3848 O O . ASP A 1 478 ? -45.475 1.890 -12.361 1.00 68.62 478 ASP A O 1
ATOM 3852 N N . ALA A 1 479 ? -43.455 1.621 -13.282 1.00 68.19 479 ALA A N 1
ATOM 3853 C CA . ALA A 1 479 ? -43.301 2.993 -13.757 1.00 68.19 479 ALA A CA 1
ATOM 3854 C C . ALA A 1 479 ? -42.969 2.954 -15.248 1.00 68.19 479 ALA A C 1
ATOM 3856 O O . ALA A 1 479 ? -41.806 3.048 -15.636 1.00 68.19 479 ALA A O 1
ATOM 3857 N N . ARG A 1 480 ? -44.012 2.857 -16.087 1.00 59.09 480 ARG A N 1
ATOM 3858 C CA . ARG A 1 480 ? -43.957 2.589 -17.545 1.00 59.09 480 ARG A CA 1
ATOM 3859 C C . ARG A 1 480 ? -43.084 3.520 -18.411 1.00 59.09 480 ARG A C 1
ATOM 3861 O O . ARG A 1 480 ? -43.073 3.381 -19.628 1.00 59.09 480 ARG A O 1
ATOM 3868 N N . ALA A 1 481 ? -42.346 4.460 -17.830 1.00 70.69 481 ALA A N 1
ATOM 3869 C CA . ALA A 1 481 ? -41.416 5.328 -18.543 1.00 70.69 481 ALA A CA 1
ATOM 3870 C C . ALA A 1 481 ? -40.035 5.470 -17.875 1.00 70.69 481 ALA A C 1
ATOM 3872 O O . ALA A 1 481 ? -39.199 6.182 -18.424 1.00 70.69 481 ALA A O 1
ATOM 3873 N N . TYR A 1 482 ? -39.773 4.843 -16.720 1.00 88.94 482 TYR A N 1
ATOM 3874 C CA . TYR A 1 482 ? -38.448 4.932 -16.104 1.00 88.94 482 TYR A CA 1
ATOM 3875 C C . TYR A 1 482 ? -37.493 3.912 -16.721 1.00 88.94 482 TYR A C 1
ATOM 3877 O O . TYR A 1 482 ? -37.694 2.697 -16.634 1.00 88.94 482 TYR A O 1
ATOM 3885 N N . ARG A 1 483 ? -36.432 4.423 -17.339 1.00 93.62 483 ARG A N 1
ATOM 3886 C CA . ARG A 1 483 ? -35.298 3.650 -17.842 1.00 93.62 483 ARG A CA 1
ATOM 3887 C C . ARG A 1 483 ? -34.046 4.201 -17.189 1.00 93.62 483 ARG A C 1
ATOM 3889 O O . ARG A 1 483 ? -33.831 5.408 -17.231 1.00 93.62 483 ARG A O 1
ATOM 3896 N N . VAL A 1 484 ? -33.242 3.324 -16.592 1.00 94.00 484 VAL A N 1
ATOM 3897 C CA . VAL A 1 484 ? -31.918 3.720 -16.099 1.00 94.00 484 VAL A CA 1
ATOM 3898 C C . VAL A 1 484 ? -31.094 4.157 -17.301 1.00 94.00 484 VAL A C 1
ATOM 3900 O O . VAL A 1 484 ? -31.042 3.426 -18.290 1.00 94.00 484 VAL A O 1
ATOM 3903 N N . LYS A 1 485 ? -30.471 5.331 -17.222 1.00 93.94 485 LYS A N 1
ATOM 3904 C CA . LYS A 1 485 ? -29.561 5.850 -18.245 1.00 93.94 485 LYS A CA 1
ATOM 3905 C C . LYS A 1 485 ? -28.212 6.132 -17.622 1.00 93.94 485 LYS A C 1
ATOM 3907 O O . LYS A 1 485 ? -28.170 6.594 -16.489 1.00 93.94 485 LYS A O 1
ATOM 3912 N N . GLY A 1 486 ? -27.141 5.914 -18.372 1.00 94.19 486 GLY A N 1
ATOM 3913 C CA . GLY A 1 486 ? -25.792 6.099 -17.859 1.00 94.19 486 GLY A CA 1
ATOM 3914 C C . GLY A 1 486 ? -25.239 4.824 -17.232 1.00 94.19 486 GLY A C 1
ATOM 3915 O O . GLY A 1 486 ? -25.793 4.308 -16.269 1.00 94.19 486 GLY A O 1
ATOM 3916 N N . PHE A 1 487 ? -24.146 4.296 -17.780 1.00 94.56 487 PHE A N 1
ATOM 3917 C CA . PHE A 1 487 ? -23.492 3.097 -17.251 1.00 94.56 487 PHE A CA 1
ATOM 3918 C C . PHE A 1 487 ? -21.978 3.184 -17.407 1.00 94.56 487 PHE A C 1
ATOM 3920 O O . PHE A 1 487 ? -21.477 3.747 -18.383 1.00 94.56 487 PHE A O 1
ATOM 3927 N N . PHE A 1 488 ? -21.239 2.526 -16.511 1.00 94.31 488 PHE A N 1
ATOM 3928 C CA . PHE A 1 488 ? -19.849 2.183 -16.790 1.00 94.31 488 PHE A CA 1
ATOM 3929 C C . PHE A 1 488 ? -19.810 0.962 -17.709 1.00 94.31 488 PHE A C 1
ATOM 3931 O O . PHE A 1 488 ? -20.391 -0.081 -17.404 1.00 94.31 488 PHE A O 1
ATOM 3938 N N . LEU A 1 489 ? -19.120 1.072 -18.844 1.00 91.88 489 LEU A N 1
ATOM 3939 C CA . LEU A 1 489 ? -18.994 -0.046 -19.783 1.00 91.88 489 LEU A CA 1
ATOM 3940 C C . LEU A 1 489 ? -18.043 -1.132 -19.269 1.00 91.88 489 LEU A C 1
ATOM 3942 O O . LEU A 1 489 ? -18.136 -2.282 -19.700 1.00 91.88 489 LEU A O 1
ATOM 3946 N N . MET A 1 490 ? -17.146 -0.782 -18.345 1.00 89.81 490 MET A N 1
ATOM 3947 C CA . MET A 1 490 ? -16.225 -1.715 -17.705 1.00 89.81 490 MET A CA 1
ATOM 3948 C C . MET A 1 490 ? -16.357 -1.612 -16.181 1.00 89.81 490 MET A C 1
ATOM 3950 O O . MET A 1 49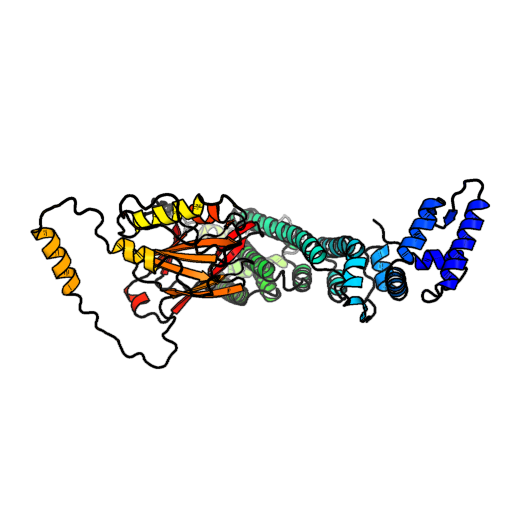0 ? -16.055 -0.556 -15.623 1.00 89.81 490 MET A O 1
ATOM 3954 N N . PRO A 1 491 ? -16.795 -2.672 -15.474 1.00 90.19 491 PRO A N 1
ATOM 3955 C CA . PRO A 1 491 ? -16.786 -2.659 -14.016 1.00 90.19 491 PRO A CA 1
ATOM 3956 C C . PRO A 1 491 ? -15.342 -2.595 -13.509 1.00 90.19 491 PRO A C 1
ATOM 3958 O O . PRO A 1 491 ? -14.437 -3.189 -14.097 1.00 90.19 491 PRO A O 1
ATOM 3961 N N . TYR A 1 492 ? -15.123 -1.910 -12.394 1.00 91.44 492 TYR A N 1
ATOM 3962 C CA . TYR A 1 492 ? -13.818 -1.887 -11.753 1.00 91.44 492 TYR A CA 1
ATOM 3963 C C . TYR A 1 492 ? -13.747 -2.930 -10.637 1.00 91.44 492 TYR A C 1
ATOM 3965 O O . TYR A 1 492 ? -14.494 -2.856 -9.664 1.00 91.44 492 TYR A O 1
ATOM 3973 N N . LYS A 1 493 ? -12.822 -3.892 -10.758 1.00 89.69 493 LYS A N 1
ATOM 3974 C CA . LYS A 1 493 ? -12.594 -4.946 -9.749 1.00 89.69 493 LYS A CA 1
ATOM 3975 C C . LYS A 1 493 ? -13.898 -5.701 -9.423 1.00 89.69 493 LYS A C 1
ATOM 3977 O O . LYS A 1 493 ? -14.637 -6.063 -10.337 1.00 89.69 493 LYS A O 1
ATOM 3982 N N . ASN A 1 494 ? -14.186 -5.943 -8.144 1.00 84.69 494 ASN A N 1
ATOM 3983 C CA . ASN A 1 494 ? -15.396 -6.615 -7.676 1.00 84.69 494 ASN A CA 1
ATOM 3984 C C . ASN A 1 494 ? -16.611 -5.670 -7.542 1.00 84.69 494 ASN A C 1
ATOM 3986 O O . ASN A 1 494 ? -17.522 -5.982 -6.780 1.00 84.69 494 ASN A O 1
ATOM 3990 N N . SER A 1 495 ? -16.673 -4.541 -8.266 1.00 85.06 495 SER A N 1
ATOM 3991 C CA . SER A 1 495 ? -17.696 -3.505 -8.035 1.00 85.06 495 SER A CA 1
ATOM 3992 C C . SER A 1 495 ? -19.145 -3.977 -8.107 1.00 85.06 495 SER A C 1
ATOM 3994 O O . SER A 1 495 ? -19.990 -3.434 -7.406 1.00 85.06 495 SER A O 1
ATOM 3996 N N . ARG A 1 496 ? -19.450 -5.021 -8.883 1.00 87.44 496 ARG A N 1
ATOM 3997 C CA . ARG A 1 496 ? -20.793 -5.628 -8.887 1.00 87.44 496 ARG A CA 1
ATOM 3998 C C . ARG A 1 496 ? -21.102 -6.409 -7.625 1.00 87.44 496 ARG A C 1
ATOM 4000 O O . ARG A 1 496 ? -22.215 -6.326 -7.121 1.00 87.44 496 ARG A O 1
ATOM 4007 N N . GLN A 1 497 ? -20.130 -7.188 -7.158 1.00 87.06 497 GLN A N 1
ATOM 4008 C CA . GLN A 1 497 ? -20.260 -7.935 -5.916 1.00 87.06 497 GLN A CA 1
ATOM 4009 C C . GLN A 1 497 ? -20.366 -6.958 -4.747 1.00 87.06 497 GLN A C 1
ATOM 4011 O O . GLN A 1 497 ? -21.269 -7.093 -3.937 1.00 87.06 497 GLN A O 1
ATOM 4016 N N . PHE A 1 498 ? -19.536 -5.913 -4.733 1.00 88.38 498 PHE A N 1
ATOM 4017 C CA . PHE A 1 498 ? -19.615 -4.840 -3.748 1.00 88.38 498 PHE A CA 1
ATOM 4018 C C . PHE A 1 498 ? -20.980 -4.145 -3.757 1.00 88.38 498 PHE A C 1
ATOM 4020 O O . PHE A 1 498 ? -21.609 -4.030 -2.717 1.00 88.38 498 PHE A O 1
ATOM 4027 N N . LEU A 1 499 ? -21.504 -3.779 -4.932 1.00 89.62 499 LEU A N 1
ATOM 4028 C CA . LEU A 1 499 ? -22.841 -3.189 -5.047 1.00 89.62 499 LEU A CA 1
ATOM 4029 C C . LEU A 1 499 ? -23.953 -4.118 -4.523 1.00 89.62 499 LEU A C 1
ATOM 4031 O O . LEU A 1 499 ? -24.998 -3.641 -4.092 1.00 89.62 499 LEU A O 1
ATOM 4035 N N . LYS A 1 500 ? -23.753 -5.438 -4.607 1.00 85.06 500 LYS A N 1
ATOM 4036 C CA . LYS A 1 500 ? -24.713 -6.453 -4.163 1.00 85.06 500 LYS A CA 1
ATOM 4037 C C . LYS A 1 500 ? -24.629 -6.734 -2.663 1.00 85.06 500 LYS A C 1
ATOM 4039 O O . LYS A 1 500 ? -25.663 -6.930 -2.046 1.00 85.06 500 LYS A O 1
ATOM 4044 N N . GLU A 1 501 ? -23.419 -6.823 -2.125 1.00 81.62 501 GLU A N 1
ATOM 4045 C CA . GLU A 1 501 ? -23.134 -7.357 -0.785 1.00 81.62 501 GLU A CA 1
ATOM 4046 C C . GLU A 1 501 ? -22.746 -6.266 0.217 1.00 81.62 501 GLU A C 1
ATOM 4048 O O . GLU A 1 501 ? -22.510 -6.551 1.386 1.00 81.62 501 GLU A O 1
ATOM 4053 N N . SER A 1 502 ? -22.585 -5.021 -0.232 1.00 81.81 502 SER A N 1
ATOM 4054 C CA . SER A 1 502 ? -22.104 -3.929 0.606 1.00 81.81 502 SER A CA 1
ATOM 4055 C C . SER A 1 502 ? -22.952 -2.682 0.406 1.00 81.81 502 SER A C 1
ATOM 4057 O O . SER A 1 502 ? -22.909 -2.010 -0.623 1.00 81.81 502 SER A O 1
ATOM 4059 N N . SER A 1 503 ? -23.695 -2.340 1.451 1.00 90.75 503 SER A N 1
ATOM 4060 C CA . SER A 1 503 ? -24.318 -1.030 1.608 1.00 90.75 503 SER A CA 1
ATOM 4061 C C . SER A 1 503 ? -24.075 -0.518 3.023 1.00 90.75 503 SER A C 1
ATOM 4063 O O . SER A 1 503 ? -23.872 -1.307 3.947 1.00 90.75 503 SER A O 1
ATOM 4065 N N . LEU A 1 504 ? -24.064 0.800 3.205 1.00 92.06 504 LEU A N 1
ATOM 4066 C CA . LEU A 1 504 ? -24.001 1.406 4.537 1.00 92.06 504 LEU A CA 1
ATOM 4067 C C . LEU A 1 504 ? -25.356 1.998 4.887 1.00 92.06 504 LEU A C 1
ATOM 4069 O O . LEU A 1 504 ? -25.862 2.851 4.161 1.00 92.06 504 LEU A O 1
ATOM 4073 N N . ILE A 1 505 ? -25.927 1.561 6.001 1.00 92.56 505 ILE A N 1
ATOM 4074 C CA . ILE A 1 505 ? -27.164 2.096 6.553 1.00 92.56 505 ILE A CA 1
ATOM 4075 C C . ILE A 1 505 ? -26.798 3.055 7.684 1.00 92.56 505 ILE A C 1
ATOM 4077 O O . ILE A 1 505 ? -26.133 2.677 8.646 1.00 92.56 505 ILE A O 1
ATOM 4081 N N . PHE A 1 506 ? -27.253 4.296 7.564 1.00 92.06 506 PHE A N 1
ATOM 4082 C CA . PHE A 1 506 ? -27.099 5.344 8.563 1.00 92.06 506 PHE A CA 1
ATOM 4083 C C . PHE A 1 506 ? -28.426 5.528 9.271 1.00 92.06 506 PHE A C 1
ATOM 4085 O O . PHE A 1 506 ? -29.407 5.908 8.631 1.00 92.06 506 PHE A O 1
ATOM 4092 N N . LYS A 1 507 ? -28.447 5.318 10.583 1.00 91.81 507 LYS A N 1
ATOM 4093 C CA . LYS A 1 507 ? -29.552 5.738 11.438 1.00 91.81 507 LYS A CA 1
ATOM 4094 C C . LYS A 1 507 ? -29.147 6.993 12.179 1.00 91.81 507 LYS A C 1
ATOM 4096 O O . LYS A 1 507 ? -28.183 6.992 12.936 1.00 91.81 507 LYS A O 1
ATOM 4101 N N . LEU A 1 508 ? -29.882 8.059 11.943 1.00 90.62 508 LEU A N 1
ATOM 4102 C CA . LEU A 1 508 ? -29.615 9.378 12.477 1.00 90.62 508 LEU A CA 1
ATOM 4103 C C . LEU A 1 508 ? -30.649 9.659 13.564 1.00 90.62 508 LEU A C 1
ATOM 4105 O O . LEU A 1 508 ? -31.853 9.556 13.317 1.00 90.62 508 LEU A O 1
ATOM 4109 N N . ASP A 1 509 ? -30.188 10.020 14.761 1.00 89.75 509 ASP A N 1
ATOM 4110 C CA . ASP A 1 509 ? -31.056 10.572 15.798 1.00 89.75 509 ASP A CA 1
ATOM 4111 C C . ASP A 1 509 ? -31.652 11.879 15.251 1.00 89.75 509 ASP A C 1
ATOM 4113 O O . ASP A 1 509 ? -30.902 12.823 14.990 1.00 89.75 509 ASP A O 1
ATOM 4117 N N . PRO A 1 510 ? -32.979 11.964 15.055 1.00 85.94 510 PRO A N 1
ATOM 4118 C CA . PRO A 1 510 ? -33.600 13.121 14.424 1.00 85.94 510 PRO A CA 1
ATOM 4119 C C . PRO A 1 510 ? -33.379 14.411 15.215 1.00 85.94 510 PRO A C 1
ATOM 4121 O O . PRO A 1 510 ? -33.237 15.468 14.606 1.00 85.94 510 PRO A O 1
ATOM 4124 N N . ASN A 1 511 ? -33.324 14.344 16.549 1.00 85.75 511 ASN A N 1
ATOM 4125 C CA . ASN A 1 511 ? -33.168 15.528 17.393 1.00 85.75 511 ASN A CA 1
ATOM 4126 C C . ASN A 1 511 ? -31.745 16.074 17.301 1.00 85.75 511 ASN A C 1
ATOM 4128 O O . ASN A 1 511 ? -31.530 17.281 17.167 1.00 85.75 511 ASN A O 1
ATOM 4132 N N . TYR A 1 512 ? -30.772 15.166 17.343 1.00 87.38 512 TYR A N 1
ATOM 4133 C CA . TYR A 1 512 ? -29.372 15.523 17.189 1.00 87.38 512 TYR A CA 1
ATOM 4134 C C . TYR A 1 512 ? -29.080 15.991 15.763 1.00 87.38 512 TYR A C 1
ATOM 4136 O O . TYR A 1 512 ? -28.551 17.082 15.554 1.00 87.38 512 TYR A O 1
ATOM 4144 N N . TRP A 1 513 ? -29.460 15.188 14.767 1.00 87.38 513 TRP A N 1
ATOM 4145 C CA . TRP A 1 513 ? -29.099 15.436 13.380 1.00 87.38 513 TRP A CA 1
ATOM 4146 C C . TRP A 1 513 ? -29.709 16.727 12.857 1.00 87.38 513 TRP A C 1
ATOM 4148 O O . TRP A 1 513 ? -28.991 17.494 12.225 1.00 87.38 513 TRP A O 1
ATOM 4158 N N . ALA A 1 514 ? -30.967 17.035 13.200 1.00 84.38 514 ALA A N 1
ATOM 4159 C CA . ALA A 1 514 ? -31.644 18.262 12.770 1.00 84.38 514 ALA A CA 1
ATOM 4160 C C . ALA A 1 514 ? -30.914 19.556 13.173 1.00 84.38 514 ALA A C 1
ATOM 4162 O O . ALA A 1 514 ? -31.080 20.575 12.506 1.00 84.38 514 ALA A O 1
ATOM 4163 N N . THR A 1 515 ? -30.100 19.518 14.232 1.00 85.00 515 THR A N 1
ATOM 4164 C CA . THR A 1 515 ? -29.321 20.669 14.723 1.00 85.00 515 THR A CA 1
ATOM 4165 C C . THR A 1 515 ? -27.815 20.528 14.486 1.00 85.00 515 THR A C 1
ATOM 4167 O O . THR A 1 515 ? -27.042 21.409 14.856 1.00 85.00 515 THR A O 1
ATOM 4170 N N . SER A 1 516 ? -27.389 19.429 13.860 1.00 83.56 516 SER A N 1
ATOM 4171 C CA . SER A 1 516 ? -25.986 19.129 13.597 1.00 83.56 516 SER A CA 1
ATOM 4172 C C . SER A 1 516 ? -25.446 19.944 12.423 1.00 83.56 516 SER A C 1
ATOM 4174 O O . SER A 1 516 ? -25.991 19.914 11.322 1.00 83.56 516 SER A O 1
ATOM 4176 N N . ASP A 1 517 ? -24.300 20.590 12.631 1.00 84.50 517 ASP A N 1
ATOM 4177 C CA . ASP A 1 517 ? -23.531 21.265 11.575 1.00 84.50 517 ASP A CA 1
ATOM 4178 C C . ASP A 1 517 ? -22.458 20.352 10.953 1.00 84.50 517 ASP A C 1
ATOM 4180 O O . ASP A 1 517 ? -21.556 20.817 10.256 1.00 84.50 517 ASP A O 1
ATOM 4184 N N . ARG A 1 518 ? -22.525 19.044 11.225 1.00 86.12 518 ARG A N 1
ATOM 4185 C CA . ARG A 1 518 ? -21.487 18.080 10.846 1.00 86.12 518 ARG A CA 1
ATOM 4186 C C . ARG A 1 518 ? -21.718 17.490 9.459 1.00 86.12 518 ARG A C 1
ATOM 4188 O O . ARG A 1 518 ? -22.853 17.382 8.994 1.00 86.12 518 ARG A O 1
ATOM 4195 N N . ASN A 1 519 ? -20.623 17.044 8.854 1.00 90.75 519 ASN A N 1
ATOM 4196 C CA . ASN A 1 519 ? -20.633 16.052 7.788 1.00 90.75 519 ASN A CA 1
ATOM 4197 C C . ASN A 1 519 ? -19.945 14.767 8.279 1.00 90.75 519 ASN A C 1
ATOM 4199 O O . ASN A 1 519 ? -19.232 14.796 9.282 1.00 90.75 519 ASN A O 1
ATOM 4203 N N . ILE A 1 520 ? -20.204 13.645 7.612 1.00 91.00 520 ILE A N 1
ATOM 4204 C CA . ILE A 1 520 ? -19.593 12.351 7.936 1.00 91.00 520 ILE A CA 1
ATOM 4205 C C . ILE A 1 520 ? -18.597 12.004 6.824 1.00 91.00 520 ILE A C 1
ATOM 4207 O O . ILE A 1 520 ? -19.037 11.711 5.706 1.00 91.00 520 ILE A O 1
ATOM 4211 N N . PRO A 1 521 ? -17.281 12.027 7.094 1.00 93.44 521 PRO A N 1
ATOM 4212 C CA . PRO A 1 521 ? -16.277 11.713 6.090 1.00 93.44 521 PRO A CA 1
ATOM 4213 C C . PRO A 1 521 ? -16.150 10.196 5.887 1.00 93.44 521 PRO A C 1
ATOM 4215 O O . PRO A 1 521 ? -15.885 9.442 6.827 1.00 93.44 521 PRO A O 1
ATOM 4218 N N . ILE A 1 522 ? -16.324 9.747 4.643 1.00 94.19 522 ILE A N 1
ATOM 4219 C CA . ILE A 1 522 ? -16.237 8.338 4.244 1.00 94.19 522 ILE A CA 1
ATOM 4220 C C . ILE A 1 522 ? -15.333 8.218 3.035 1.00 94.19 522 ILE A C 1
ATOM 4222 O O . ILE A 1 522 ? -15.504 8.906 2.035 1.00 94.19 522 ILE A O 1
ATOM 4226 N N . GLU A 1 523 ? -14.407 7.285 3.096 1.00 95.44 523 GLU A N 1
ATOM 4227 C CA . GLU A 1 523 ? -13.527 6.939 2.003 1.00 95.44 523 GLU A CA 1
ATOM 4228 C C . GLU A 1 523 ? -13.980 5.647 1.314 1.00 95.44 523 GLU A C 1
ATOM 4230 O O . GLU A 1 523 ? -14.334 4.657 1.953 1.00 95.44 523 GLU A O 1
ATOM 4235 N N . ILE A 1 524 ? -13.986 5.683 -0.016 1.00 95.50 524 ILE A N 1
ATOM 4236 C CA . ILE A 1 524 ? -14.231 4.547 -0.899 1.00 95.50 524 ILE A CA 1
ATOM 4237 C C . ILE A 1 524 ? -12.867 4.116 -1.434 1.00 95.50 524 ILE A C 1
ATOM 4239 O O . ILE A 1 524 ? -12.224 4.863 -2.180 1.00 95.50 524 ILE A O 1
ATOM 4243 N N . GLY A 1 525 ? -12.428 2.917 -1.058 1.00 93.38 525 GLY A N 1
ATOM 4244 C CA . GLY A 1 525 ? -11.085 2.423 -1.360 1.00 93.38 525 GLY A CA 1
ATOM 4245 C C . GLY A 1 525 ? -11.061 0.967 -1.817 1.00 93.38 525 GLY A C 1
ATOM 4246 O O . GLY A 1 525 ? -12.101 0.333 -1.997 1.00 93.38 525 GLY A O 1
ATOM 4247 N N . LEU A 1 526 ? -9.851 0.430 -2.005 1.00 89.25 526 LEU A N 1
ATOM 4248 C CA . LEU A 1 526 ? -9.615 -1.000 -2.215 1.00 89.25 526 LEU A CA 1
ATOM 4249 C C . LEU A 1 526 ? -8.865 -1.632 -1.043 1.00 89.25 526 LEU A C 1
ATOM 4251 O O . LEU A 1 526 ? -7.711 -1.297 -0.789 1.00 89.25 526 LEU A O 1
ATOM 4255 N N . THR A 1 527 ? -9.468 -2.630 -0.412 1.00 84.56 527 THR A N 1
ATOM 4256 C CA . THR A 1 527 ? -8.766 -3.574 0.442 1.00 84.56 527 THR A CA 1
ATOM 4257 C C . THR A 1 527 ? -7.912 -4.445 -0.468 1.00 84.56 527 THR A C 1
ATOM 4259 O O . THR A 1 527 ? -8.389 -5.020 -1.454 1.00 84.56 527 THR A O 1
ATOM 4262 N N . ASP A 1 528 ? -6.619 -4.516 -0.171 1.00 80.25 528 ASP A N 1
ATOM 4263 C CA . ASP A 1 528 ? -5.684 -5.449 -0.807 1.00 80.25 528 ASP A CA 1
ATOM 4264 C C . ASP A 1 528 ? -5.590 -5.279 -2.331 1.00 80.25 528 ASP A C 1
ATOM 4266 O O . ASP A 1 528 ? -5.287 -6.227 -3.052 1.00 80.25 528 ASP A O 1
ATOM 4270 N N . SER A 1 529 ? -5.888 -4.079 -2.847 1.00 78.31 529 SER A N 1
ATOM 4271 C CA . SER A 1 529 ? -5.983 -3.789 -4.290 1.00 78.31 529 SER A CA 1
ATOM 4272 C C . SER A 1 529 ? -7.024 -4.625 -5.065 1.00 78.31 529 SER A C 1
ATOM 4274 O O . SER A 1 529 ? -7.005 -4.643 -6.306 1.00 78.31 529 SER A O 1
ATOM 4276 N N . THR A 1 530 ? -7.924 -5.330 -4.372 1.00 74.56 530 THR A N 1
ATOM 4277 C CA . THR A 1 530 ? -8.833 -6.319 -4.980 1.00 74.56 530 THR A CA 1
ATOM 4278 C C . THR A 1 530 ? -10.297 -6.109 -4.625 1.00 74.56 530 THR A C 1
ATOM 4280 O O . THR A 1 530 ? -11.131 -6.225 -5.523 1.00 74.56 530 THR A O 1
ATOM 4283 N N . SER A 1 531 ? -10.607 -5.768 -3.374 1.00 86.81 531 SER A N 1
ATOM 4284 C CA . SER A 1 531 ? -11.986 -5.676 -2.888 1.00 86.81 531 SER A CA 1
ATOM 4285 C C . SER A 1 531 ? -12.332 -4.246 -2.515 1.00 86.81 531 SER A C 1
ATOM 4287 O O . SER A 1 531 ? -11.573 -3.614 -1.794 1.00 86.81 531 SER A O 1
ATOM 4289 N N . LEU A 1 532 ? -13.451 -3.715 -2.999 1.00 89.62 532 LEU A N 1
ATOM 4290 C CA . LEU A 1 532 ? -13.921 -2.401 -2.557 1.00 89.62 532 LEU A CA 1
ATOM 4291 C C . LEU A 1 532 ? -14.325 -2.423 -1.073 1.00 89.62 532 LEU A C 1
ATOM 4293 O O . LEU A 1 532 ? -14.842 -3.430 -0.591 1.00 89.62 532 LEU A O 1
ATOM 4297 N N . TYR A 1 533 ? -14.098 -1.313 -0.366 1.00 92.00 533 TYR A N 1
ATOM 4298 C CA . TYR A 1 533 ? -14.525 -1.114 1.023 1.00 92.00 533 TYR A CA 1
ATOM 4299 C C . TYR A 1 533 ? -14.936 0.334 1.292 1.00 92.00 533 TYR A C 1
ATOM 4301 O O . TYR A 1 533 ? -14.591 1.247 0.536 1.00 92.00 533 TYR A O 1
ATOM 4309 N N . PHE A 1 534 ? -15.649 0.519 2.402 1.00 93.25 534 PHE A N 1
ATOM 4310 C CA . PHE A 1 534 ? -15.895 1.820 3.006 1.00 93.25 534 PHE A CA 1
ATOM 4311 C C . PHE A 1 534 ? -14.998 2.009 4.230 1.00 93.25 534 PHE A C 1
ATOM 4313 O O . PHE A 1 534 ? -14.939 1.132 5.092 1.00 93.25 534 PHE A O 1
ATOM 4320 N N . ASN A 1 535 ? -14.350 3.165 4.330 1.00 90.75 535 ASN A N 1
ATOM 4321 C CA . ASN A 1 535 ? -13.568 3.575 5.489 1.00 90.75 535 ASN A CA 1
ATOM 4322 C C . ASN A 1 535 ? -14.181 4.824 6.121 1.00 90.75 535 ASN A C 1
ATOM 4324 O O . ASN A 1 535 ? -14.312 5.849 5.460 1.00 90.75 535 ASN A O 1
ATOM 4328 N N . LEU A 1 536 ? -14.548 4.765 7.395 1.00 89.31 536 LEU A N 1
ATOM 4329 C CA . LEU A 1 536 ? -15.031 5.937 8.127 1.00 89.31 536 LEU A CA 1
ATOM 4330 C C . LEU A 1 536 ? -13.819 6.675 8.688 1.00 89.31 536 LEU A C 1
ATOM 4332 O O . LEU A 1 536 ? -13.118 6.140 9.544 1.00 89.31 536 LEU A O 1
ATOM 4336 N N . LEU A 1 537 ? -13.565 7.890 8.200 1.00 80.81 537 LEU A N 1
ATOM 4337 C CA . LEU A 1 537 ? -12.350 8.631 8.561 1.00 80.81 537 LEU A CA 1
ATOM 4338 C C . LEU A 1 537 ? -12.416 9.218 9.980 1.00 80.81 537 LEU A C 1
ATOM 4340 O O . LEU A 1 537 ? -11.379 9.438 10.599 1.00 80.81 537 LEU A O 1
ATOM 4344 N N . GLU A 1 538 ? -13.621 9.418 10.521 1.00 78.75 538 GLU A N 1
ATOM 4345 C CA . GLU A 1 538 ? -13.837 9.881 11.893 1.00 78.75 538 GLU A CA 1
ATOM 4346 C C . GLU A 1 538 ? -14.810 8.975 12.653 1.00 78.75 538 GLU A C 1
ATOM 4348 O O . GLU A 1 538 ? -15.909 8.675 12.189 1.00 78.75 538 GLU A O 1
ATOM 4353 N N . ASN A 1 539 ? -14.439 8.588 13.876 1.00 56.22 539 ASN A N 1
ATOM 4354 C CA . ASN A 1 539 ? -15.231 7.702 14.734 1.00 56.22 539 ASN A CA 1
ATOM 4355 C C . ASN A 1 539 ? -16.162 8.487 15.685 1.00 56.22 539 ASN A C 1
ATOM 4357 O O . ASN A 1 539 ? -16.241 8.213 16.884 1.00 56.22 539 ASN A O 1
ATOM 4361 N N . ASN A 1 540 ? -16.834 9.519 15.169 1.00 52.97 540 ASN A N 1
ATOM 4362 C CA . ASN A 1 540 ? -17.582 10.497 15.967 1.00 52.97 540 ASN A CA 1
ATOM 4363 C C . ASN A 1 540 ? -19.094 10.200 16.000 1.00 52.97 540 ASN A C 1
ATOM 4365 O O . ASN A 1 540 ? -19.919 10.975 15.520 1.00 52.97 540 ASN A O 1
ATOM 4369 N N . ALA A 1 541 ? -19.453 9.070 16.614 1.00 54.50 541 ALA A N 1
ATOM 4370 C CA . ALA A 1 541 ? -20.812 8.521 16.700 1.00 54.50 541 ALA A CA 1
ATOM 4371 C C . ALA A 1 541 ? -21.678 9.120 17.833 1.00 54.50 541 ALA A C 1
ATOM 4373 O O . ALA A 1 541 ? -22.229 8.396 18.662 1.00 54.50 541 ALA A O 1
ATOM 4374 N N . ALA A 1 542 ? -21.823 10.445 17.894 1.00 67.81 542 ALA A N 1
ATOM 4375 C CA . ALA A 1 542 ? -22.939 11.017 18.651 1.00 67.81 542 ALA A CA 1
ATOM 4376 C C . ALA A 1 542 ? -24.171 11.050 17.736 1.00 67.81 542 ALA A C 1
ATOM 4378 O O . ALA A 1 542 ? -24.144 11.723 16.710 1.00 67.81 542 ALA A O 1
ATOM 4379 N N . GLY A 1 543 ? -25.224 10.304 18.083 1.00 71.88 543 GLY A N 1
ATOM 4380 C CA . GLY A 1 543 ? -26.502 10.329 17.358 1.00 71.88 543 GLY A CA 1
ATOM 4381 C C . GLY A 1 543 ? -26.492 9.681 15.967 1.00 71.88 543 GLY A C 1
ATOM 4382 O O . GLY A 1 543 ? -27.387 9.966 15.177 1.00 71.88 543 GLY A O 1
ATOM 4383 N N . ILE A 1 544 ? -25.496 8.846 15.650 1.00 82.00 544 ILE A N 1
ATOM 4384 C CA . ILE A 1 544 ? -25.409 8.106 14.383 1.00 82.00 544 ILE A CA 1
ATOM 4385 C C . ILE A 1 544 ? -25.138 6.634 14.702 1.00 82.00 544 ILE A C 1
ATOM 4387 O O . ILE A 1 544 ? -24.111 6.319 15.302 1.00 82.00 544 ILE A O 1
ATOM 4391 N N . GLU A 1 545 ? -26.024 5.736 14.278 1.00 84.69 545 GLU A N 1
ATOM 4392 C CA . GLU A 1 545 ? -25.758 4.295 14.245 1.00 84.69 545 GLU A CA 1
ATOM 4393 C C . GLU A 1 545 ? -25.467 3.873 12.803 1.00 84.69 545 GLU A C 1
ATOM 4395 O O . GLU A 1 545 ? -26.155 4.287 11.867 1.00 84.69 545 GLU A O 1
ATOM 4400 N N . LEU A 1 546 ? -24.431 3.056 12.626 1.00 85.81 546 LEU A N 1
ATOM 4401 C CA . LEU A 1 546 ? -23.985 2.570 11.326 1.00 85.81 546 LEU A CA 1
ATOM 4402 C C . LEU A 1 546 ? -24.161 1.060 11.271 1.00 85.81 546 LEU A C 1
ATOM 4404 O O . LEU A 1 546 ? -23.654 0.340 12.131 1.00 85.81 546 LEU A O 1
ATOM 4408 N N . GLU A 1 547 ? -24.853 0.588 10.243 1.00 86.88 547 GLU A N 1
ATOM 4409 C CA . GLU A 1 547 ? -25.057 -0.833 9.986 1.00 86.88 547 GLU A CA 1
ATOM 4410 C C . GLU A 1 547 ? -24.569 -1.164 8.575 1.00 86.88 547 GLU A C 1
ATOM 4412 O O . GLU A 1 547 ? -24.798 -0.409 7.629 1.00 86.88 547 GLU A O 1
ATOM 4417 N N . ILE A 1 548 ? -23.890 -2.300 8.420 1.00 80.88 548 ILE A N 1
ATOM 4418 C CA . ILE A 1 548 ? -23.594 -2.841 7.092 1.00 80.88 548 ILE A CA 1
ATOM 4419 C C . ILE A 1 548 ? -24.878 -3.521 6.617 1.00 80.88 548 ILE A C 1
ATOM 4421 O O . ILE A 1 548 ? -25.362 -4.452 7.261 1.00 80.88 548 ILE A O 1
ATOM 4425 N N . GLY A 1 549 ? -25.466 -3.006 5.540 1.00 69.44 549 GLY A N 1
ATOM 4426 C CA . GLY A 1 549 ? -26.660 -3.585 4.939 1.00 69.44 549 GLY A CA 1
ATOM 4427 C C . GLY A 1 549 ? -26.310 -4.831 4.128 1.00 69.44 549 GLY A C 1
ATOM 4428 O O . GLY A 1 549 ? -25.297 -4.838 3.426 1.00 69.44 549 GLY A O 1
ATOM 4429 N N . ASN A 1 550 ? -27.159 -5.855 4.250 1.00 56.25 550 ASN A N 1
ATOM 4430 C CA . ASN A 1 550 ? -27.041 -7.146 3.565 1.00 56.25 550 ASN A CA 1
ATOM 4431 C C . ASN A 1 550 ? -27.665 -7.151 2.173 1.00 56.25 550 ASN A C 1
ATOM 4433 O O . ASN A 1 550 ? -28.729 -6.506 2.005 1.00 56.25 550 ASN A O 1
#

Nearest PDB structures (foldseek):
  8av2-assembly1_A  TM=3.822E-01  e=4.932E-01  Mus musculus
  5qsr-assembly1_A  TM=3.560E-01  e=6.561E+00  Homo sapiens

Foldseek 3Di:
DQDDQVQVVLQQQVVHGQDLVDPVSLVVSLVVQQVVLVVDPVSWDDDPPDIDHNVRSVVVSVVCPPDCNVVLSVLCVVWPQSVCCLRPLAGDAETDPDPCLVDPVSLVVCLVSNLVSLLVQLLVCLQVLVLVSLLRSLVYRDSHDPVSVCVSVLSVVVSVVVLLVVLVVVLVCLQVVHDDDVVVCPSLQDLSNLSSLQSDDPVCAAVLQVSLVSLLSSLVSCCVPPVVVSLSSLVSSVSHRYDPVSVVVSVVSNVVSVVVVVVVVVVDDPVNVVCVVCVVVPDPPPDDDDPPPDPVPPVVVVVPPPDDDDDDDDDDPPPDDDDDPQPQFLLVLVVVVQLVLQLPPQDDDPDDAPDDDDDWFDFLFFPLSLVLSPPDLDPPPPPVVVVVVVVVVVVVPDPDDPDDDDPDPLVQAQWAKEFEQDQWKKKKWKDDSNGITITIAGHRGIDTGHDDDQKIKIAMFTAADKDQADWGPDARPRRRPRIRGIHHNGGDACRSVCRVQWMKMKGAQCVDRVPTRDYWYWYWDDDVSHHTDIDGPDPPPDRIDIDTDD

Solvent-accessible surface area (backbone atoms only — not comparable to full-atom values): 31827 Å² total; per-residue (Å²): 129,81,50,74,64,64,58,64,56,51,19,66,74,69,73,45,90,70,64,84,85,41,66,66,58,52,53,48,50,54,51,52,52,51,51,54,18,72,71,29,93,81,47,43,41,77,56,93,94,46,75,31,44,70,66,58,48,51,52,50,52,52,52,41,67,46,82,60,48,44,61,51,43,48,54,39,65,76,22,64,43,49,39,45,24,49,57,71,40,51,83,85,61,69,58,70,97,52,79,62,67,73,35,69,70,48,17,61,67,45,15,83,58,39,34,66,34,52,42,49,41,48,51,50,22,62,74,70,59,38,45,67,59,38,47,44,62,63,73,32,85,75,54,48,32,75,68,46,43,52,53,33,48,52,55,52,50,53,52,53,47,54,53,46,53,53,48,51,52,51,34,52,41,36,67,74,67,52,89,75,61,70,77,77,45,43,90,78,65,40,71,58,54,39,56,41,60,58,55,50,59,76,89,49,37,67,61,39,26,56,47,33,50,50,36,40,52,38,12,67,44,35,31,86,85,37,50,69,62,11,50,51,35,30,54,47,38,75,68,38,70,49,48,67,68,51,48,52,50,44,52,54,50,53,50,53,53,52,53,53,50,54,52,50,59,71,68,48,49,73,66,57,54,50,49,64,68,46,58,86,65,63,61,91,79,82,69,92,80,84,84,82,81,81,65,67,81,68,60,65,73,65,67,76,76,81,73,90,82,81,88,80,79,76,80,77,83,76,81,71,77,87,77,68,86,48,80,82,27,74,39,38,67,61,47,52,54,47,55,49,48,74,62,66,68,59,81,74,68,101,67,90,73,83,56,78,77,81,52,63,60,38,54,71,50,20,67,63,52,51,57,39,64,70,47,74,70,71,70,86,62,87,50,66,66,62,56,48,55,55,51,51,62,58,64,70,59,68,95,76,79,88,73,87,78,70,98,58,92,64,90,52,42,36,16,36,36,39,34,30,67,35,94,43,34,36,34,41,35,41,38,27,53,85,49,58,45,31,31,31,27,40,50,72,33,64,36,77,43,81,60,60,78,45,50,34,37,38,37,50,49,36,25,39,66,74,35,57,81,48,62,48,91,63,58,41,88,71,37,86,80,40,53,60,46,47,44,43,50,36,73,43,79,44,26,56,57,39,49,64,61,43,30,45,30,41,36,34,36,62,77,54,48,79,72,40,78,46,58,48,48,33,34,39,40,58,52,91,84,52,39,71,46,82,44,72,79,63,93,75,65,76,51,49,48,80,43,81,38,115

Secondary structure (DSSP, 8-state):
-----HHHHHHHHHTS---TT-HHHHHHHHHHHHHHHHHSTTS-EEETTEEE-HHHHHHHHHHHHSTTHHHHHHHHHT-HHHHHHHHHS---SPPP--GGGG-HHHHHHHHHHHHHHHHHHHHHHHHTT-HHHHHHHHHS-----HHHHHHHHHHHHHHHHHHHHHHHHHHHHHHTT----HHHHTTTS-HHHHHHHHHS-GGGHHHHHHHHHHHHHHHHHHTTT-HHHHHHHHHHHTTS---HHHHHHHHHHHHHHHHHHHHHHHHS-HHHHHHHHHGGG--TT--SSS--SSSHHHHSSSTTSS-------PPP---PPPP-TTTT-TTHHHHHHHHHHHHH----------PPPPPTT--SSHHHHHHHHHS-S------HHHHHHHHHHHHS----------SS-GGGTTEEEEEE-SSS-EEEEEE-SS-EEEEEE-TT-EEEEE--SSEEEEEEEEEEEEEEEEE-SSPPTTSTT---EEEEEEE-TTHHHHHHH-EEEEEE-HHHHHH---EEEEEEEEETTTEEEEEES----SSEEEEEE-

Sequence (550 aa):
MKYVNPVSFLETVHGGPVDTENTAALSLLRKKMLAELELSDDKQLKINQWTFDKHQLLQFFDKLTAGNELRYHAQIAADPVLLHFLETGEITGRFADSPLYNENGFLKFISPYYEPLFANAVLDSLKHQRLQNTIDLFANPLLLDGEHTTTCYGRIFRYVRVLEERLKIIIAKLRAGEVIPLRELWPFANITLVKQLNQLPYAFYEWRSDYGISLINLGLAIYRNDFTNGMAIVGLTGKLQTSEYVQEEMARWKTKMKEYWKEQEKKMSLAQRIGRWVAPIRPKWLSEQGAGSLIIGVAVALIFVINVRPMFTRPNPTLSAPVNYFITSRTKEAMKYLLFNLQTDSIYTPYRDVSKTPITGDDVYGPDFMAALQKPLFSNTTDPAVLKTVNDRLKDRKPGATISAPKSNTAHRQSLHLYNRLIVPAIAMIQTPDTFYSCYIAPADSAYVPLQLTVNQLYVYAGQLWNGSKEARAPMDDARAYRVKGFFLMPYKNSRQFLKESSLIFKLDPNYWATSDRNIPIEIGLTDSTSLYFNLLENNAAGIELEIGN

pLDDT: mean 84.6, std 17.78, range [28.09, 98.44]